Protein AF-A0A9P1CVZ7-F1 (afdb_monomer_lite)

InterPro domains:
  IPR002885 Pentatricopeptide repeat [PS51375] (349-383)
  IPR005123 Oxoglutarate/iron-dependent dioxygenase domain [PS51471] (116-225)
  IPR006620 Prolyl 4-hydroxylase, alpha subunit [SM00702] (43-224)
  IPR011990 Tetratricopeptide-like helical domain superfamily [G3DSA:1.25.40.10] (253-376)
  IPR011990 Tetratricopeptide-like helical domain superfamily [G3DSA:1.25.40.10] (377-511)
  IPR044862 Prolyl 4-hydroxylase alpha subunit, Fe(2+) 2OG dioxygenase domain [PF13640] (120-224)
  IPR045054 Prolyl 4-hydroxylase [PTHR10869] (38-222)

Foldseek 3Di:
DDDDDDDDDDDDDDDDDDDDDDDFAAQDFPPPQAQWDFPAVLPTKIKRPLLDPLVRLVVVVVCQVPDDPFAADADQDPVGGDHDPQFGKTKDWDACVNPVVSLVSVCNGRVHDSLQKFTKMKIKADAQTKHHWWFQWDDDQDADPSQDHRKIFFKKKKFWSAAAPDAFWKWQVLTVNTDTHGRHHNMMMMGTQAGLVRHGPRNNRTIMGTGGRHMTIMIIMIGINDGGDPLVVVLVCCVVPPCVVPPPPDDCLALVNLVVSCVCCVPPVVHADDLVSLLSNLLSCLLVLVVLVVSLVCVCVVVGPDPDHHALSSLLSSLNSLLPNLDLCSLVVLVVSCVVCVVSVHHHDLSSLLSSLSSLLSNLPLVVLVVSVVVCVVVVHDDAQSSLLSSLSSCLSNLVLVVNVVSVVVVVVVVHDHAQSSLLSNLSSLLSVLNLVVLVVSVVVCVVSVHQHALSSLLSNLSSCLPPLPLVVSVVSVVVNVVRHPNALSSLVSSLVSVVVNVPDDPVVSVVSVVVSVVRVVPD

Structure (mmCIF, N/CA/C/O backbone):
data_AF-A0A9P1CVZ7-F1
#
_entry.id   AF-A0A9P1CVZ7-F1
#
loop_
_atom_site.group_PDB
_atom_site.id
_atom_site.type_symbol
_atom_site.label_atom_id
_atom_site.label_alt_id
_atom_site.label_comp_id
_atom_site.label_asym_id
_atom_site.label_entity_id
_atom_site.label_seq_id
_atom_site.pdbx_PDB_ins_code
_atom_site.Cartn_x
_atom_site.Cartn_y
_atom_site.Cartn_z
_atom_site.occupancy
_atom_site.B_iso_or_equiv
_atom_site.auth_seq_id
_atom_site.auth_comp_id
_atom_site.auth_asym_id
_atom_site.auth_atom_id
_atom_site.pdbx_PDB_model_num
ATOM 1 N N . MET A 1 1 ? 33.761 -35.392 39.370 1.00 34.16 1 MET A N 1
ATOM 2 C CA . MET A 1 1 ? 33.953 -33.956 39.065 1.00 34.16 1 MET A CA 1
ATOM 3 C C . MET A 1 1 ? 32.614 -33.255 39.235 1.00 34.16 1 MET A C 1
ATOM 5 O O . MET A 1 1 ? 31.603 -33.817 38.843 1.00 34.16 1 MET A O 1
ATOM 9 N N . ARG A 1 2 ? 32.608 -32.122 39.940 1.00 23.05 2 ARG A N 1
ATOM 10 C CA . ARG A 1 2 ? 31.422 -31.395 40.429 1.00 23.05 2 ARG A CA 1
ATOM 11 C C . ARG A 1 2 ? 30.659 -30.680 39.295 1.00 23.05 2 ARG A C 1
ATOM 13 O O . ARG A 1 2 ? 31.329 -30.177 38.399 1.00 23.05 2 ARG A O 1
ATOM 20 N N . PRO A 1 3 ? 29.331 -30.480 39.394 1.00 23.16 3 PRO A N 1
ATOM 21 C CA . PRO A 1 3 ? 28.661 -29.329 38.797 1.00 23.16 3 PRO A CA 1
ATOM 22 C C . PRO A 1 3 ? 28.635 -28.168 39.813 1.00 23.16 3 PRO A C 1
ATOM 24 O O . PRO A 1 3 ? 28.159 -28.331 40.936 1.00 23.16 3 PRO A O 1
ATOM 27 N N . CYS A 1 4 ? 29.163 -26.998 39.441 1.00 22.39 4 CYS A N 1
ATOM 28 C CA . CYS A 1 4 ? 29.142 -25.779 40.262 1.00 22.39 4 CYS A CA 1
ATOM 29 C C . CYS A 1 4 ? 28.162 -24.729 39.701 1.00 22.39 4 CYS A C 1
ATOM 31 O O . CYS A 1 4 ? 28.366 -24.196 38.617 1.00 22.39 4 CYS A O 1
ATOM 33 N N . SER A 1 5 ? 27.116 -24.469 40.494 1.00 25.66 5 SER A N 1
ATOM 34 C CA . SER A 1 5 ? 26.458 -23.193 40.854 1.00 25.66 5 SER A CA 1
ATOM 35 C C . SER A 1 5 ? 26.320 -22.012 39.864 1.00 25.66 5 SER A C 1
ATOM 37 O O . SER A 1 5 ? 27.261 -21.265 39.622 1.00 25.66 5 SER A O 1
ATOM 39 N N . ALA A 1 6 ? 25.066 -21.766 39.465 1.00 23.17 6 ALA A N 1
ATOM 40 C CA . ALA A 1 6 ? 24.198 -20.622 39.811 1.00 23.17 6 ALA A CA 1
ATOM 41 C C . ALA A 1 6 ? 24.711 -19.154 39.851 1.00 23.17 6 ALA A C 1
ATOM 43 O O . ALA A 1 6 ? 25.569 -18.786 40.644 1.00 23.17 6 ALA A O 1
ATOM 44 N N . ALA A 1 7 ? 23.906 -18.309 39.186 1.00 25.12 7 ALA A N 1
ATOM 45 C CA . ALA A 1 7 ? 23.372 -17.019 39.650 1.00 25.12 7 ALA A CA 1
ATOM 46 C C . ALA A 1 7 ? 24.263 -15.760 39.642 1.00 25.12 7 ALA A C 1
ATOM 48 O O . ALA A 1 7 ? 25.125 -15.579 40.494 1.00 25.12 7 ALA A O 1
ATOM 49 N N . ARG A 1 8 ? 23.879 -14.796 38.786 1.00 27.39 8 ARG A N 1
ATOM 50 C CA . ARG A 1 8 ? 23.732 -13.358 39.102 1.00 27.39 8 ARG A CA 1
ATOM 51 C C . ARG A 1 8 ? 23.092 -12.640 37.911 1.00 27.39 8 ARG A C 1
ATOM 53 O O . ARG A 1 8 ? 23.762 -12.406 36.921 1.00 27.39 8 ARG A O 1
ATOM 60 N N . LEU A 1 9 ? 21.799 -12.344 38.026 1.00 26.50 9 LEU A N 1
ATOM 61 C CA . LEU A 1 9 ? 21.078 -11.172 37.499 1.00 26.50 9 LEU A CA 1
ATOM 62 C C . LEU A 1 9 ? 19.613 -11.388 37.907 1.00 26.50 9 LEU A C 1
ATOM 64 O O . LEU A 1 9 ? 18.833 -12.047 37.227 1.00 26.50 9 LEU A O 1
ATOM 68 N N . GLY A 1 10 ? 19.289 -10.952 39.125 1.00 29.06 10 GLY A N 1
ATOM 69 C CA . GLY A 1 10 ? 17.985 -11.148 39.747 1.00 29.06 10 GLY A CA 1
ATOM 70 C C . GLY A 1 10 ? 16.895 -10.309 39.088 1.00 29.06 10 GLY A C 1
ATOM 71 O O . GLY A 1 10 ? 16.542 -9.257 39.606 1.00 29.06 10 GLY A O 1
ATOM 72 N N . VAL A 1 11 ? 16.320 -10.812 37.998 1.00 25.59 11 VAL A N 1
ATOM 73 C CA . VAL A 1 11 ? 15.037 -10.340 37.469 1.00 25.59 11 VAL A CA 1
ATOM 74 C C . VAL A 1 11 ? 14.047 -11.498 37.561 1.00 25.59 11 VAL A C 1
ATOM 76 O O . VAL A 1 11 ? 14.089 -12.446 36.779 1.00 25.59 11 VAL A O 1
ATOM 79 N N . ARG A 1 12 ? 13.182 -11.461 38.581 1.00 21.61 12 ARG A N 1
ATOM 80 C CA . ARG A 1 12 ? 12.028 -12.361 38.688 1.00 21.61 12 ARG A CA 1
ATOM 81 C C . ARG A 1 12 ? 10.933 -11.835 37.763 1.00 21.61 12 ARG A C 1
ATOM 83 O O . ARG A 1 12 ? 10.309 -10.830 38.080 1.00 21.61 12 ARG A O 1
ATOM 90 N N . PHE A 1 13 ? 10.673 -12.533 36.664 1.00 26.45 13 PHE A N 1
ATOM 91 C CA . PHE A 1 13 ? 9.387 -12.435 35.974 1.00 26.45 13 PHE A CA 1
ATOM 92 C C . PHE A 1 13 ? 8.379 -13.348 36.697 1.00 26.45 13 PHE A C 1
ATOM 94 O O . PHE A 1 13 ? 8.739 -14.485 37.026 1.00 26.45 13 PHE A O 1
ATOM 101 N N . PRO A 1 14 ? 7.148 -12.896 37.001 1.00 25.00 14 PRO A N 1
ATOM 102 C CA . PRO A 1 14 ? 6.133 -13.780 37.558 1.00 25.00 14 PRO A CA 1
ATOM 103 C C . PRO A 1 14 ? 5.782 -14.882 36.547 1.00 25.00 14 PRO A C 1
ATOM 105 O O . PRO A 1 14 ? 5.494 -14.623 35.382 1.00 25.00 14 PRO A O 1
ATOM 108 N N . ARG A 1 15 ? 5.838 -16.133 37.019 1.00 27.50 15 ARG A N 1
ATOM 109 C CA . ARG A 1 15 ? 5.380 -17.333 36.313 1.00 27.50 15 ARG A CA 1
ATOM 110 C C . ARG A 1 15 ? 3.851 -17.397 36.328 1.00 27.50 15 ARG A C 1
ATOM 112 O O . ARG A 1 15 ? 3.287 -17.725 37.363 1.00 27.50 15 ARG A O 1
ATOM 119 N N . SER A 1 16 ? 3.238 -17.171 35.172 1.00 27.77 16 SER A N 1
ATOM 120 C CA . SER A 1 16 ? 1.996 -17.795 34.672 1.00 27.77 16 SER A CA 1
ATOM 121 C C . SER A 1 16 ? 1.714 -17.109 33.327 1.00 27.77 16 SER A C 1
ATOM 123 O O . SER A 1 16 ? 1.518 -15.903 33.311 1.00 27.77 16 SER A O 1
ATOM 125 N N . LEU A 1 17 ? 1.771 -17.740 32.159 1.00 28.95 17 LEU A N 1
ATOM 126 C CA . LEU A 1 17 ? 1.080 -18.955 31.747 1.00 28.95 17 LEU A CA 1
ATOM 127 C C . LEU A 1 17 ? 1.861 -19.577 30.576 1.00 28.95 17 LEU A C 1
ATOM 129 O O . LEU A 1 17 ? 2.087 -18.910 29.571 1.00 28.95 17 LEU A O 1
ATOM 133 N N . CYS A 1 18 ? 2.226 -20.854 30.668 1.00 26.16 18 CYS A N 1
ATOM 134 C CA . CYS A 1 18 ? 2.274 -21.663 29.452 1.00 26.16 18 CYS A CA 1
ATOM 135 C C . CYS A 1 18 ? 0.835 -22.080 29.134 1.00 26.16 18 CYS A C 1
ATOM 137 O O . CYS A 1 18 ? 0.138 -22.534 30.045 1.00 26.16 18 CYS A O 1
ATOM 139 N N . PRO A 1 19 ? 0.459 -22.112 27.854 1.00 28.62 19 PRO A N 1
ATOM 140 C CA . PRO A 1 19 ? -0.238 -23.257 27.313 1.00 28.62 19 PRO A CA 1
ATOM 141 C C . PRO A 1 19 ? 0.785 -24.070 26.523 1.00 28.62 19 PRO A C 1
ATOM 143 O O . PRO A 1 19 ? 1.293 -23.651 25.486 1.00 28.62 19 PRO A O 1
ATOM 146 N N . ALA A 1 20 ? 1.103 -25.256 27.032 1.00 33.00 20 ALA A N 1
ATOM 147 C CA . ALA A 1 20 ? 1.470 -26.336 26.134 1.00 33.00 20 ALA A CA 1
ATOM 148 C C . ALA A 1 20 ? 0.230 -26.673 25.280 1.00 33.00 20 ALA A C 1
ATOM 150 O O . ALA A 1 20 ? -0.882 -26.650 25.806 1.00 33.00 20 ALA A O 1
ATOM 151 N N . SER A 1 21 ? 0.453 -27.037 24.012 1.00 37.94 21 SER A N 1
ATOM 152 C CA . SER A 1 21 ? -0.503 -27.453 22.962 1.00 37.94 21 SER A CA 1
ATOM 153 C C . SER A 1 21 ? -0.986 -26.362 21.984 1.00 37.94 21 SER A C 1
ATOM 155 O O . SER A 1 21 ? -1.730 -25.463 22.339 1.00 37.94 21 SER A O 1
ATOM 157 N N . GLY A 1 22 ? -0.508 -26.491 20.738 1.00 48.03 22 GLY A N 1
ATOM 158 C CA . GLY A 1 22 ? -1.062 -26.170 19.405 1.00 48.03 22 GLY A CA 1
ATOM 159 C C . GLY A 1 22 ? -2.152 -25.123 19.110 1.00 48.03 22 GLY A C 1
ATOM 160 O O . GLY A 1 22 ? -2.544 -25.053 17.948 1.00 48.03 22 GLY A O 1
ATOM 161 N N . THR A 1 23 ? -2.658 -24.324 20.047 1.00 49.97 23 THR A N 1
ATOM 162 C CA . THR A 1 23 ? -3.688 -23.297 19.789 1.00 49.97 23 THR A CA 1
ATOM 163 C C . THR A 1 23 ? -3.110 -21.882 19.898 1.00 49.97 23 THR A C 1
ATOM 165 O O . THR A 1 23 ? -2.494 -21.581 20.921 1.00 49.97 23 THR A O 1
ATOM 168 N N . PRO A 1 24 ? -3.309 -20.999 18.895 1.00 57.00 24 PRO A N 1
ATOM 169 C CA . PRO A 1 24 ? -2.858 -19.608 18.958 1.00 57.00 24 PRO A CA 1
ATOM 170 C C . PRO A 1 24 ? -3.461 -18.880 20.168 1.00 57.00 24 PRO A C 1
ATOM 172 O O . PRO A 1 24 ? -4.666 -18.972 20.398 1.00 57.00 24 PRO A O 1
ATOM 175 N N . SER A 1 25 ? -2.647 -18.144 20.930 1.00 69.62 25 SER A N 1
ATOM 176 C CA . SER A 1 25 ? -3.137 -17.344 22.061 1.00 69.62 25 SER A CA 1
ATOM 177 C C . SER A 1 25 ? -3.733 -16.030 21.557 1.00 69.62 25 SER A C 1
ATOM 179 O O . SER A 1 25 ? -3.020 -15.240 20.947 1.00 69.62 25 SER A O 1
ATOM 181 N N . PHE A 1 26 ? -5.007 -15.753 21.824 1.00 74.31 26 PHE A N 1
ATOM 182 C CA . PHE A 1 26 ? -5.651 -14.476 21.479 1.00 74.31 26 PHE A CA 1
ATOM 183 C C . PHE A 1 26 ? -5.480 -13.430 22.592 1.00 74.31 26 PHE A C 1
ATOM 185 O O . PHE A 1 26 ? -5.063 -13.754 23.708 1.00 74.31 26 PHE A O 1
ATOM 192 N N . HIS A 1 27 ? -5.744 -12.155 22.279 1.00 77.00 27 HIS A N 1
ATOM 193 C CA . HIS A 1 27 ? -5.664 -11.075 23.268 1.00 77.00 27 HIS A CA 1
ATOM 194 C C . HIS A 1 27 ? -6.720 -11.254 24.366 1.00 77.00 27 HIS A C 1
ATOM 196 O O . HIS A 1 27 ? -7.838 -11.686 24.099 1.00 77.00 27 HIS A O 1
ATOM 202 N N . GLN A 1 28 ? -6.371 -10.917 25.608 1.00 76.12 28 GLN A N 1
ATOM 203 C CA . GLN A 1 28 ? -7.256 -11.125 26.753 1.00 76.12 28 GLN A CA 1
ATOM 204 C C . GLN A 1 28 ? -8.296 -10.002 26.868 1.00 76.12 28 GLN A C 1
ATOM 206 O O . GLN A 1 28 ? -7.949 -8.825 26.937 1.00 76.12 28 GLN A O 1
ATOM 211 N N . ILE A 1 29 ? -9.574 -10.380 26.924 1.00 88.69 29 ILE A N 1
ATOM 212 C CA . ILE A 1 29 ? -10.698 -9.506 27.282 1.00 88.69 29 ILE A CA 1
ATOM 213 C C . ILE A 1 29 ? -10.985 -9.626 28.784 1.00 88.69 29 ILE A C 1
ATOM 215 O O . ILE A 1 29 ? -10.776 -10.685 29.381 1.00 88.69 29 ILE A O 1
ATOM 219 N N . ASN A 1 30 ? -11.480 -8.562 29.412 1.00 90.62 30 ASN A N 1
ATOM 220 C CA . ASN A 1 30 ? -11.942 -8.610 30.794 1.00 90.62 30 ASN A CA 1
ATOM 221 C C . ASN A 1 30 ? -13.218 -9.463 30.889 1.00 90.62 30 ASN A C 1
ATOM 223 O O . ASN A 1 30 ? -14.323 -8.964 30.699 1.00 90.62 30 ASN A O 1
ATOM 227 N N . LEU A 1 31 ? -13.067 -10.749 31.214 1.00 90.00 31 LEU A N 1
ATOM 228 C CA . LEU A 1 31 ? -14.184 -11.695 31.323 1.00 90.00 31 LEU A CA 1
ATOM 229 C C . LEU A 1 31 ? -15.181 -11.356 32.446 1.00 90.00 31 LEU A C 1
ATOM 231 O O . LEU A 1 31 ? -16.283 -11.893 32.461 1.00 90.00 31 LEU A O 1
ATOM 235 N N . ALA A 1 32 ? -14.808 -10.473 33.377 1.00 91.31 32 ALA A N 1
ATOM 236 C CA . ALA A 1 32 ? -15.684 -9.984 34.438 1.00 91.31 32 ALA A CA 1
ATOM 237 C C . ALA A 1 32 ? -16.433 -8.695 34.052 1.00 91.31 32 ALA A C 1
ATOM 239 O O . ALA A 1 32 ? -17.102 -8.103 34.901 1.00 91.31 32 ALA A O 1
ATOM 240 N N . TYR A 1 33 ? -16.311 -8.227 32.803 1.00 93.62 33 TYR A N 1
ATOM 241 C CA . TYR A 1 33 ? -16.970 -7.001 32.366 1.00 93.62 33 TYR A CA 1
ATOM 242 C C . TYR A 1 33 ? -18.504 -7.160 32.409 1.00 93.62 33 TYR A C 1
ATOM 244 O O . TYR A 1 33 ? -19.029 -8.146 31.882 1.00 93.62 33 TYR A O 1
ATOM 252 N N . PRO A 1 34 ? -19.252 -6.219 33.017 1.00 93.81 34 PRO A N 1
ATOM 253 C CA . PRO A 1 34 ? -20.706 -6.318 33.110 1.00 93.81 34 PRO A CA 1
ATOM 254 C C . PRO A 1 34 ? -21.376 -6.429 31.736 1.00 93.81 34 PRO A C 1
ATOM 256 O O . PRO A 1 34 ? -21.047 -5.681 30.819 1.00 93.81 34 PRO A O 1
ATOM 259 N N . GLY A 1 35 ? -22.328 -7.356 31.602 1.00 93.81 35 GLY A N 1
ATOM 260 C CA . GLY A 1 35 ? -23.068 -7.574 30.354 1.00 93.81 35 GLY A CA 1
ATOM 261 C C . GLY A 1 35 ? -22.302 -8.348 29.276 1.00 93.81 35 GLY A C 1
ATOM 262 O O . GLY A 1 35 ? -22.837 -8.516 28.183 1.00 93.81 35 GLY A O 1
ATOM 263 N N . LEU A 1 36 ? -21.080 -8.819 29.557 1.00 96.19 36 LEU A N 1
ATOM 264 C CA . LEU A 1 36 ? -20.296 -9.632 28.628 1.00 96.19 36 LEU A CA 1
ATOM 265 C C . LEU A 1 36 ? -20.879 -11.045 28.483 1.00 96.19 36 LEU A C 1
ATOM 267 O O . LEU A 1 36 ? -21.082 -11.761 29.462 1.00 96.19 36 LEU A O 1
ATOM 271 N N . GLU A 1 37 ? -21.052 -11.471 27.240 1.00 96.62 37 GLU A N 1
ATOM 272 C CA . GLU A 1 37 ? -21.516 -12.795 26.851 1.00 96.62 37 GLU A CA 1
ATOM 273 C C . GLU A 1 37 ? -20.609 -13.347 25.747 1.00 96.62 37 GLU A C 1
ATOM 275 O O . GLU A 1 37 ? -20.443 -12.734 24.693 1.00 96.62 37 GLU A O 1
ATOM 280 N N . MET A 1 38 ? -20.025 -14.527 25.958 1.00 94.19 38 MET A N 1
ATOM 281 C CA . MET A 1 38 ? -19.315 -15.235 24.894 1.00 94.19 38 MET A CA 1
ATOM 282 C C . MET A 1 38 ? -20.326 -15.993 24.037 1.00 94.19 38 MET A C 1
ATOM 284 O O . MET A 1 38 ? -20.851 -17.024 24.454 1.00 94.19 38 MET A O 1
ATOM 288 N N . VAL A 1 39 ? -20.578 -15.504 22.825 1.00 96.06 39 VAL A N 1
ATOM 289 C CA . VAL A 1 39 ? -21.530 -16.140 21.907 1.00 96.06 39 VAL A CA 1
ATOM 290 C C . VAL A 1 39 ? -20.871 -17.193 21.029 1.00 96.06 39 VAL A C 1
ATOM 292 O O . VAL A 1 39 ? -21.551 -18.116 20.580 1.00 96.06 39 VAL A O 1
ATOM 295 N N . ARG A 1 40 ? -19.562 -17.090 20.768 1.00 93.62 40 ARG A N 1
ATOM 296 C CA . ARG A 1 40 ? -18.787 -18.097 20.027 1.00 93.62 40 ARG A CA 1
ATOM 297 C C . ARG A 1 40 ? -17.395 -18.258 20.625 1.00 93.62 40 ARG A C 1
ATOM 299 O O . ARG A 1 40 ? -16.820 -17.286 21.098 1.00 93.62 40 ARG A O 1
ATOM 306 N N . SER A 1 41 ? -16.878 -19.483 20.550 1.00 88.44 41 SER A N 1
ATOM 307 C CA . SER A 1 41 ? -15.503 -19.857 20.922 1.00 88.44 41 SER A CA 1
ATOM 308 C C . SER A 1 41 ? -14.662 -20.333 19.725 1.00 88.44 41 SER A C 1
ATOM 310 O O . SER A 1 41 ? -13.480 -20.646 19.850 1.00 88.44 41 SER A O 1
ATOM 312 N N . GLN A 1 42 ? -15.268 -20.437 18.534 1.00 84.94 42 GLN A N 1
ATOM 313 C CA . GLN A 1 42 ? -14.595 -20.809 17.287 1.00 84.94 42 GLN A CA 1
ATOM 314 C C . GLN A 1 42 ? -15.153 -19.997 16.097 1.00 84.94 42 GLN A C 1
ATOM 316 O O . GLN A 1 42 ? -16.003 -20.498 15.358 1.00 84.94 42 GLN A O 1
ATOM 321 N N . PRO A 1 43 ? -14.693 -18.751 15.875 1.00 90.38 43 PRO A N 1
ATOM 322 C CA . PRO A 1 43 ? -13.698 -18.013 16.660 1.00 90.38 43 PRO A CA 1
ATOM 323 C C . PRO A 1 43 ? -14.311 -17.390 17.923 1.00 90.38 43 PRO A C 1
ATOM 325 O O . PRO A 1 43 ? -15.528 -17.439 18.110 1.00 90.38 43 PRO A O 1
ATOM 328 N N . ASP A 1 44 ? -13.470 -16.796 18.765 1.00 91.50 44 ASP A N 1
ATOM 329 C CA . ASP A 1 44 ? -13.915 -16.047 19.937 1.00 91.50 44 ASP A CA 1
ATOM 330 C C . ASP A 1 44 ? -14.677 -14.783 19.502 1.00 91.50 44 ASP A C 1
ATOM 332 O O . ASP A 1 44 ? -14.108 -13.868 18.895 1.00 91.50 44 ASP A O 1
ATOM 336 N N . ILE A 1 45 ? -15.981 -14.752 19.791 1.00 95.25 45 ILE A N 1
ATOM 337 C CA . ILE A 1 45 ? -16.868 -13.609 19.548 1.00 95.25 45 ILE A CA 1
ATOM 338 C C . ILE A 1 45 ? -17.660 -13.346 20.823 1.00 95.25 45 ILE A C 1
ATOM 340 O O . ILE A 1 45 ? -18.339 -14.237 21.345 1.00 95.25 45 ILE A O 1
ATOM 344 N N . PHE A 1 46 ? -17.600 -12.104 21.289 1.00 97.25 46 PHE A N 1
ATOM 345 C CA . PHE A 1 46 ? -18.276 -11.643 22.490 1.00 97.25 46 PHE A CA 1
ATOM 346 C C . PHE A 1 46 ? -19.298 -10.562 22.159 1.00 97.25 46 PHE A C 1
ATOM 348 O O . PHE A 1 46 ? -19.062 -9.707 21.302 1.00 97.25 46 PHE A O 1
ATOM 355 N N . LEU A 1 47 ? -20.412 -10.585 22.879 1.00 98.12 47 LEU A N 1
ATOM 356 C CA . LEU A 1 47 ? -21.377 -9.502 22.949 1.00 98.12 47 LEU A CA 1
ATOM 357 C C . LEU A 1 47 ? -21.242 -8.802 24.300 1.00 98.12 47 LEU A C 1
ATOM 359 O O . LEU A 1 47 ? -20.985 -9.457 25.306 1.00 98.12 47 LEU A O 1
ATOM 363 N N . VAL A 1 48 ? -21.414 -7.482 24.334 1.00 97.88 48 VAL A N 1
ATOM 364 C CA . VAL A 1 48 ? -21.534 -6.730 25.591 1.00 97.88 48 VAL A CA 1
ATOM 365 C C . VAL A 1 48 ? -22.833 -5.949 25.564 1.00 97.88 48 VAL A C 1
ATOM 367 O O . VAL A 1 48 ? -22.965 -4.966 24.827 1.00 97.88 48 VAL A O 1
ATOM 370 N N . HIS A 1 49 ? -23.798 -6.415 26.348 1.00 96.94 49 HIS A N 1
ATOM 371 C CA . HIS A 1 49 ? -25.099 -5.771 26.497 1.00 96.94 49 HIS A CA 1
ATOM 372 C C . HIS A 1 49 ? -24.958 -4.469 27.290 1.00 96.94 49 HIS A C 1
ATOM 374 O O . HIS A 1 49 ? -24.105 -4.360 28.170 1.00 96.94 49 HIS A O 1
ATOM 380 N N . ASP A 1 50 ? -25.772 -3.468 26.947 1.00 95.50 50 ASP A N 1
ATOM 381 C CA . ASP A 1 50 ? -25.786 -2.147 27.596 1.00 95.50 50 ASP A CA 1
ATOM 382 C C . ASP A 1 50 ? -24.414 -1.441 27.662 1.00 95.50 50 ASP A C 1
ATOM 384 O O . ASP A 1 50 ? -24.159 -0.602 28.535 1.00 95.50 50 ASP A O 1
ATOM 388 N N . PHE A 1 51 ? -23.511 -1.740 26.718 1.00 97.38 51 PHE A N 1
ATOM 389 C CA . PHE A 1 51 ? -22.160 -1.183 26.712 1.00 97.38 51 PHE A CA 1
ATOM 390 C C . PHE A 1 51 ? -22.183 0.345 26.613 1.00 97.38 51 PHE A C 1
ATOM 392 O O . PHE A 1 51 ? -21.519 1.034 27.395 1.00 97.38 51 PHE A O 1
ATOM 399 N N . PHE A 1 52 ? -22.992 0.900 25.705 1.00 96.94 52 PHE A N 1
ATOM 400 C CA . PHE A 1 52 ? -23.311 2.331 25.664 1.00 96.94 52 PHE A CA 1
ATOM 401 C C . PHE A 1 52 ? -24.754 2.585 26.096 1.00 96.94 52 PHE A C 1
ATOM 403 O O . PHE A 1 52 ? -25.675 1.904 25.657 1.00 96.94 52 PHE A O 1
ATOM 410 N N . SER A 1 53 ? -24.964 3.616 26.920 1.00 95.94 53 SER A N 1
ATOM 411 C CA . SER A 1 53 ? -26.318 4.048 27.275 1.00 95.94 53 SER A CA 1
ATOM 412 C C . SER A 1 53 ? -27.016 4.698 26.078 1.00 95.94 53 SER A C 1
ATOM 414 O O . SER A 1 53 ? -26.367 5.286 25.211 1.00 95.94 53 SER A O 1
ATOM 416 N N . ALA A 1 54 ? -28.352 4.709 26.082 1.00 95.75 54 ALA A N 1
ATOM 417 C CA . ALA A 1 54 ? -29.148 5.403 25.065 1.00 95.75 54 ALA A CA 1
ATOM 418 C C . ALA A 1 54 ? -28.696 6.864 24.851 1.00 95.75 54 ALA A C 1
ATOM 420 O O . ALA A 1 54 ? -28.517 7.311 23.719 1.00 95.75 54 ALA A O 1
ATOM 421 N N . THR A 1 55 ? -28.401 7.577 25.943 1.00 95.56 55 THR A N 1
ATOM 422 C CA . THR A 1 55 ? -27.899 8.959 25.914 1.00 95.56 55 THR A CA 1
ATOM 423 C C . THR A 1 55 ? -26.514 9.092 25.273 1.00 95.56 55 THR A C 1
ATOM 425 O O . THR A 1 55 ? -26.246 10.079 24.586 1.00 95.56 55 THR A O 1
ATOM 428 N N . GLN A 1 56 ? -25.625 8.113 25.470 1.00 95.19 56 GLN A N 1
ATOM 429 C CA . GLN A 1 56 ? -24.305 8.080 24.834 1.00 95.19 56 GLN A CA 1
ATOM 430 C C . GLN A 1 56 ? -24.435 7.842 23.328 1.00 95.19 56 GLN A C 1
ATOM 432 O O . GLN A 1 56 ? -23.795 8.547 22.545 1.00 95.19 56 GLN A O 1
ATOM 437 N N . CYS A 1 57 ? -25.303 6.912 22.928 1.00 96.75 57 CYS A N 1
ATOM 438 C CA . CYS A 1 57 ? -25.567 6.615 21.526 1.00 96.75 57 CYS A CA 1
ATOM 439 C C . CYS A 1 57 ? -26.149 7.820 20.775 1.00 96.75 57 CYS A C 1
ATOM 441 O O . CYS A 1 57 ? -25.612 8.223 19.743 1.00 96.75 57 CYS A O 1
ATOM 443 N N . GLU A 1 58 ? -27.179 8.466 21.327 1.00 94.69 58 GLU A N 1
ATOM 444 C CA . GLU A 1 58 ? -27.781 9.661 20.723 1.00 94.69 58 GLU A CA 1
ATOM 445 C C . GLU A 1 58 ? -26.781 10.809 20.576 1.00 94.69 58 GLU A C 1
ATOM 447 O O . GLU A 1 58 ? -26.775 11.506 19.561 1.00 94.69 58 GLU A O 1
ATOM 452 N N . ARG A 1 59 ? -25.905 11.007 21.569 1.00 92.62 59 ARG A N 1
ATOM 453 C CA . ARG A 1 59 ? -24.863 12.037 21.505 1.00 92.62 59 ARG A CA 1
ATOM 454 C C . ARG A 1 59 ? -23.891 11.791 20.347 1.00 92.62 59 ARG A C 1
ATOM 456 O O . ARG A 1 59 ? -23.496 12.753 19.691 1.00 92.62 59 ARG A O 1
ATOM 463 N N . LEU A 1 60 ? -23.507 10.537 20.094 1.00 92.94 60 LEU A N 1
ATOM 464 C CA . LEU A 1 60 ? -22.641 10.177 18.966 1.00 92.94 60 LEU A CA 1
ATOM 465 C C . LEU A 1 60 ? -23.342 10.411 17.621 1.00 92.94 60 LEU A C 1
ATOM 467 O O . LEU A 1 60 ? -22.748 11.018 16.733 1.00 92.94 60 LEU A O 1
ATOM 471 N N . ILE A 1 61 ? -24.611 10.010 17.494 1.00 93.56 61 ILE A N 1
ATOM 472 C CA . ILE A 1 61 ? -25.400 10.225 16.269 1.00 93.56 61 ILE A CA 1
ATOM 473 C C . ILE A 1 61 ? -25.549 11.724 15.977 1.00 93.56 61 ILE A C 1
ATOM 475 O O . ILE A 1 61 ? -25.195 12.174 14.888 1.00 93.56 61 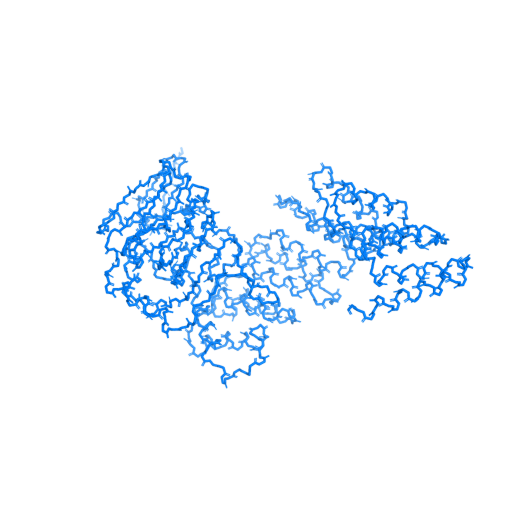ILE A O 1
ATOM 479 N N . ARG A 1 62 ? -25.979 12.529 16.962 1.00 91.06 62 ARG A N 1
ATOM 480 C CA . ARG A 1 62 ? -26.120 13.989 16.795 1.00 91.06 62 ARG A CA 1
ATOM 481 C C . ARG A 1 62 ? -24.802 14.642 16.395 1.00 91.06 62 ARG A C 1
ATOM 483 O O . ARG A 1 62 ? -24.781 15.502 15.523 1.00 91.06 62 ARG A O 1
ATOM 490 N N . LYS A 1 63 ? -23.690 14.206 16.993 1.00 85.12 63 LYS A N 1
ATOM 491 C CA . LYS A 1 63 ? -22.355 14.681 16.625 1.00 85.12 63 LYS A CA 1
ATOM 492 C C . LYS A 1 63 ? -22.030 14.385 15.161 1.00 85.12 63 LYS A C 1
ATOM 494 O O . LYS A 1 63 ? -21.522 15.267 14.480 1.00 85.12 63 LYS A O 1
ATOM 499 N N . ALA A 1 64 ? -22.289 13.168 14.690 1.00 87.19 64 ALA A N 1
ATOM 500 C CA . ALA A 1 64 ? -22.029 12.799 13.302 1.00 87.19 64 ALA A CA 1
ATOM 501 C C . ALA A 1 64 ? -22.921 13.570 12.312 1.00 87.19 64 ALA A C 1
ATOM 503 O O . ALA A 1 64 ? -22.494 13.847 11.198 1.00 87.19 64 ALA A O 1
ATOM 504 N N . GLN A 1 65 ? -24.132 13.953 12.729 1.00 85.50 65 GLN A N 1
ATOM 505 C CA . GLN A 1 65 ? -25.054 14.768 11.932 1.00 85.50 65 GLN A CA 1
ATOM 506 C C . GLN A 1 65 ? -24.691 16.265 11.912 1.00 85.50 65 GLN A C 1
ATOM 508 O O . GLN A 1 65 ? -24.994 16.944 10.938 1.00 85.50 65 GLN A O 1
ATOM 513 N N . GLN A 1 66 ? -24.076 16.785 12.981 1.00 78.00 66 GLN A N 1
ATOM 514 C CA . GLN A 1 66 ? -23.766 18.215 13.151 1.00 78.00 66 GLN A CA 1
ATOM 515 C C . GLN A 1 66 ? -22.292 18.584 12.883 1.00 78.00 66 GLN A C 1
ATOM 517 O O . GLN A 1 66 ? -21.986 19.766 12.754 1.00 78.00 66 GLN A O 1
ATOM 522 N N . GLY A 1 67 ? -21.374 17.610 12.885 1.00 63.47 67 GLY A N 1
ATOM 523 C CA . GLY A 1 67 ? -19.918 17.806 12.788 1.00 63.47 67 GLY A CA 1
ATOM 524 C C . GLY A 1 67 ? -19.352 17.738 11.363 1.00 63.47 67 GLY A C 1
ATOM 525 O O . GLY A 1 67 ? -20.059 18.029 10.403 1.00 63.47 67 GLY A O 1
ATOM 526 N N . ASP A 1 68 ? -18.067 17.353 11.236 1.00 57.28 68 ASP A N 1
ATOM 527 C CA . ASP A 1 68 ? -17.402 17.056 9.950 1.00 57.28 68 ASP A CA 1
ATOM 528 C C . ASP A 1 68 ? -18.352 16.236 9.059 1.00 57.28 68 ASP A C 1
ATOM 530 O O . ASP A 1 68 ? -18.842 15.187 9.487 1.00 57.28 68 ASP A O 1
ATOM 534 N N . ALA A 1 69 ? -18.624 16.717 7.840 1.00 65.50 69 ALA A N 1
ATOM 535 C CA . ALA A 1 69 ? -19.582 16.085 6.936 1.00 65.50 69 ALA A CA 1
ATOM 536 C C . ALA A 1 69 ? -19.266 14.589 6.769 1.00 65.50 69 ALA A C 1
ATOM 538 O O . ALA A 1 69 ? -18.134 14.220 6.447 1.00 65.50 69 ALA A O 1
ATOM 539 N N . MET A 1 70 ? -20.267 13.731 6.996 1.00 78.12 70 MET A N 1
ATOM 540 C CA . MET A 1 70 ? -20.164 12.290 6.757 1.00 78.12 70 MET A CA 1
ATOM 541 C C . MET A 1 70 ? -19.671 12.051 5.328 1.00 78.12 70 MET A C 1
ATOM 543 O O . MET A 1 70 ? -20.323 12.452 4.364 1.00 78.12 70 MET A O 1
ATOM 547 N N . VAL A 1 71 ? -18.523 11.393 5.188 1.00 77.88 71 VAL A N 1
ATOM 548 C CA . VAL A 1 71 ? -17.927 11.099 3.883 1.00 77.88 71 VAL A CA 1
ATOM 549 C C . VAL A 1 71 ? -18.299 9.684 3.441 1.00 77.88 71 VAL A C 1
ATOM 551 O O . VAL A 1 71 ? -18.269 8.763 4.265 1.00 77.88 71 VAL A O 1
ATOM 554 N N . PRO A 1 72 ? -18.632 9.461 2.157 1.00 74.25 72 PRO A N 1
ATOM 555 C CA . PRO A 1 72 ? -18.814 8.114 1.630 1.00 74.25 72 PRO A CA 1
ATOM 556 C C . PRO A 1 72 ? -17.554 7.267 1.850 1.00 74.25 72 PRO A C 1
ATOM 558 O O . PRO A 1 72 ? -16.435 7.754 1.675 1.00 74.25 72 PRO A O 1
ATOM 561 N N . ALA A 1 73 ? -17.713 5.992 2.202 1.00 64.62 73 ALA A N 1
ATOM 562 C CA . ALA A 1 73 ? -16.587 5.068 2.237 1.00 64.62 73 ALA A CA 1
ATOM 563 C C . ALA A 1 73 ? -16.025 4.867 0.812 1.00 64.62 73 ALA A C 1
ATOM 565 O O . ALA A 1 73 ? -16.751 4.512 -0.119 1.00 64.62 73 ALA A O 1
ATOM 566 N N . GLY A 1 74 ? -14.726 5.111 0.623 1.00 55.19 74 GLY A N 1
ATOM 567 C CA . GLY A 1 74 ? -14.095 5.060 -0.696 1.00 55.19 74 GLY A CA 1
ATOM 568 C C . GLY A 1 74 ? -12.581 4.895 -0.647 1.00 55.19 74 GLY A C 1
ATOM 569 O O . GLY A 1 74 ? -11.956 5.049 0.403 1.00 55.19 74 GLY A O 1
ATOM 570 N N . VAL A 1 75 ? -12.011 4.568 -1.806 1.00 41.62 75 VAL A N 1
ATOM 571 C CA . VAL A 1 75 ? -10.564 4.516 -2.033 1.00 41.62 75 VAL A CA 1
ATOM 572 C C . VAL A 1 75 ? -10.152 5.851 -2.644 1.00 41.62 75 VAL A C 1
ATOM 574 O O . VAL A 1 75 ? -10.728 6.285 -3.645 1.00 41.62 75 VAL A O 1
ATOM 577 N N . PHE A 1 76 ? -9.174 6.518 -2.033 1.00 31.77 76 PHE A N 1
ATOM 578 C CA . PHE A 1 76 ? -8.548 7.688 -2.641 1.00 31.77 76 PHE A CA 1
ATOM 579 C C . PHE A 1 76 ? -7.702 7.223 -3.825 1.00 31.77 76 PHE A C 1
ATOM 581 O O . PHE A 1 76 ? -6.722 6.503 -3.650 1.00 31.77 76 PHE A O 1
ATOM 588 N N . SER A 1 77 ? -8.116 7.614 -5.027 1.00 30.62 77 SER A N 1
ATOM 589 C CA . SER A 1 77 ? -7.320 7.487 -6.244 1.00 30.62 77 SER A CA 1
ATOM 590 C C . SER A 1 77 ? -6.672 8.838 -6.569 1.00 30.62 77 SER A C 1
ATOM 592 O O . SER A 1 77 ? -7.156 9.869 -6.091 1.00 30.62 77 SER A O 1
ATOM 594 N N . PRO A 1 78 ? -5.635 8.875 -7.420 1.00 27.28 78 PRO A N 1
ATOM 595 C CA . PRO A 1 78 ? -5.091 10.129 -7.942 1.00 27.28 78 PRO A CA 1
ATOM 596 C C . PRO A 1 78 ? -6.145 11.023 -8.625 1.00 27.28 78 PRO A C 1
ATOM 598 O O . PRO A 1 78 ? -5.955 12.231 -8.696 1.00 27.28 78 PRO A O 1
ATOM 601 N N . GLN A 1 79 ? -7.273 10.458 -9.086 1.00 27.89 79 GLN A N 1
ATOM 602 C CA . GLN A 1 79 ? -8.391 11.194 -9.696 1.00 27.89 79 GLN A CA 1
ATOM 603 C C . GLN A 1 79 ? -9.507 11.593 -8.702 1.00 27.89 79 GLN A C 1
ATOM 605 O O . GLN A 1 79 ? -10.558 12.077 -9.118 1.00 27.89 79 GLN A O 1
ATOM 610 N N . GLY A 1 80 ? -9.313 11.389 -7.393 1.00 34.41 80 GLY A N 1
ATOM 611 C CA . GLY A 1 80 ? -10.290 11.701 -6.344 1.00 34.41 80 GLY A CA 1
ATOM 612 C C . GLY A 1 80 ? -10.873 10.471 -5.638 1.00 34.41 80 GLY A C 1
ATOM 613 O O . GLY A 1 80 ? -10.421 9.335 -5.822 1.00 34.41 80 GLY A O 1
ATOM 614 N N . LEU A 1 81 ? -11.870 10.698 -4.775 1.00 39.47 81 LEU A N 1
ATOM 615 C CA . LEU A 1 81 ? -12.526 9.650 -3.986 1.00 39.47 81 LEU A CA 1
ATOM 616 C C . LEU A 1 81 ? -13.423 8.784 -4.885 1.00 39.47 81 LEU A C 1
ATOM 618 O O . LEU A 1 81 ? -14.511 9.208 -5.275 1.00 39.47 81 LEU A O 1
ATOM 622 N N . LYS A 1 82 ? -13.008 7.545 -5.167 1.00 45.53 82 LYS A N 1
ATOM 623 C CA . LYS A 1 82 ? -13.862 6.560 -5.842 1.00 45.53 82 LYS A CA 1
ATOM 624 C C . LYS A 1 82 ? -14.676 5.805 -4.787 1.00 45.53 82 LYS A C 1
ATOM 626 O O . LYS A 1 82 ? -14.104 5.257 -3.840 1.00 45.53 82 LYS A O 1
ATOM 631 N N . ARG A 1 83 ? -16.011 5.789 -4.922 1.00 57.84 83 ARG A N 1
ATOM 632 C CA . ARG A 1 83 ? -16.903 5.015 -4.034 1.00 57.84 83 ARG A CA 1
ATOM 633 C C . ARG A 1 83 ? -16.500 3.541 -4.067 1.00 57.84 83 ARG A C 1
ATOM 635 O O . ARG A 1 83 ? -16.260 2.992 -5.139 1.00 57.84 83 ARG A O 1
ATOM 642 N N . SER A 1 84 ? -16.406 2.919 -2.894 1.00 61.44 84 SER A N 1
ATOM 643 C CA . SER A 1 84 ? -16.069 1.500 -2.798 1.00 61.44 84 SER A CA 1
ATOM 644 C C . SER A 1 84 ? -17.264 0.650 -3.235 1.00 61.44 84 SER A C 1
ATOM 646 O O . SER A 1 84 ? -18.346 0.767 -2.667 1.00 61.44 84 SER A O 1
ATOM 648 N N . GLU A 1 85 ? -17.067 -0.236 -4.213 1.00 69.00 85 GLU A N 1
ATOM 649 C CA . GLU A 1 85 ? -18.092 -1.207 -4.638 1.00 69.00 85 GLU A CA 1
ATOM 650 C C . GLU A 1 85 ? -18.392 -2.246 -3.543 1.00 69.00 85 GLU A C 1
ATOM 652 O O . GLU A 1 85 ? -19.486 -2.798 -3.482 1.00 69.00 85 GLU A O 1
ATOM 657 N N . SER A 1 86 ? -17.441 -2.478 -2.631 1.00 76.00 86 SER A N 1
ATOM 658 C CA . SER A 1 86 ? -17.572 -3.422 -1.518 1.00 76.00 86 SER A CA 1
ATOM 659 C C . SER A 1 86 ? -18.132 -2.809 -0.231 1.00 76.00 86 SER A C 1
ATOM 661 O O . SER A 1 86 ? -18.581 -3.548 0.644 1.00 76.00 86 SER A O 1
ATOM 663 N N . ARG A 1 87 ? -18.078 -1.480 -0.070 1.00 81.50 87 ARG A N 1
ATOM 664 C CA . ARG A 1 87 ? -18.501 -0.776 1.149 1.00 81.50 87 ARG A CA 1
ATOM 665 C C . ARG A 1 87 ? -19.255 0.497 0.784 1.00 81.50 87 ARG A C 1
ATOM 667 O O . ARG A 1 87 ? -18.649 1.489 0.397 1.00 81.50 87 ARG A O 1
ATOM 674 N N . THR A 1 88 ? -20.569 0.491 0.982 1.00 86.12 88 THR A N 1
ATOM 675 C CA . THR A 1 88 ? -21.445 1.570 0.500 1.00 86.12 88 THR A CA 1
ATOM 676 C C . THR A 1 88 ? -21.906 2.531 1.602 1.00 86.12 88 THR A C 1
ATOM 678 O O . THR A 1 88 ? -22.710 3.414 1.332 1.00 86.12 88 THR A O 1
ATOM 681 N N . SER A 1 89 ? -21.430 2.353 2.839 1.00 87.50 89 SER A N 1
ATOM 682 C CA . SER A 1 89 ? -21.748 3.193 4.005 1.00 87.50 89 SER A CA 1
ATOM 683 C C . SER A 1 89 ? -21.121 4.590 3.936 1.00 87.50 89 SER A C 1
ATOM 685 O O . SER A 1 89 ? -20.077 4.766 3.303 1.00 87.50 89 SER A O 1
ATOM 687 N N . SER A 1 90 ? -21.629 5.525 4.735 1.00 86.88 90 SER A N 1
ATOM 688 C CA . SER A 1 90 ? -20.952 6.795 5.045 1.00 86.88 90 SER A CA 1
ATOM 689 C C . SER A 1 90 ? -20.272 6.740 6.416 1.00 86.88 90 SER A C 1
ATOM 691 O O . SER A 1 90 ? -20.732 6.028 7.306 1.00 86.88 90 SER A O 1
ATOM 693 N N . GLN A 1 91 ? -19.185 7.486 6.617 1.00 86.31 91 GLN A N 1
ATOM 694 C CA . GLN A 1 91 ? -18.448 7.510 7.883 1.00 86.31 91 GLN A CA 1
ATOM 695 C C . GLN A 1 91 ? -17.939 8.907 8.256 1.00 86.31 91 GLN A C 1
ATOM 697 O O . GLN A 1 91 ? -17.654 9.726 7.385 1.00 86.31 91 GLN A O 1
ATOM 702 N N . CYS A 1 92 ? -17.731 9.146 9.548 1.00 80.50 92 CYS A N 1
ATOM 703 C CA . CYS A 1 92 ? -16.924 10.254 10.048 1.00 80.50 92 CYS A CA 1
ATOM 704 C C . CYS A 1 92 ? -15.977 9.779 11.157 1.00 80.50 92 CYS A C 1
ATOM 706 O O . CYS A 1 92 ? -16.206 8.764 11.824 1.00 80.50 92 CYS A O 1
ATOM 708 N N . LEU A 1 93 ? -14.876 10.508 11.338 1.00 78.12 93 LEU A N 1
ATOM 709 C CA . LEU A 1 93 ? -13.941 10.259 12.429 1.00 78.12 93 LEU A CA 1
ATOM 710 C C . LEU A 1 93 ? -14.458 10.917 13.708 1.00 78.12 93 LEU A C 1
ATOM 712 O O . LEU A 1 93 ? -14.869 12.075 13.707 1.00 78.12 93 LEU A O 1
ATOM 716 N N . CYS A 1 94 ? -14.372 10.193 14.818 1.00 77.50 94 CYS A N 1
ATOM 717 C CA . CYS A 1 94 ? -14.635 10.700 16.155 1.00 77.50 94 CYS A CA 1
ATOM 718 C C . CYS A 1 94 ? -13.323 10.691 16.957 1.00 77.50 94 CYS A C 1
ATOM 720 O O . CYS A 1 94 ? -12.914 9.639 17.460 1.00 77.50 94 CYS A O 1
ATOM 722 N N . PRO A 1 95 ? -12.635 11.843 17.082 1.00 70.69 95 PRO A N 1
ATOM 723 C CA . PRO A 1 95 ? -11.381 11.932 17.817 1.00 70.69 95 PRO A CA 1
ATOM 724 C C . PRO A 1 95 ? -11.521 11.443 19.257 1.00 70.69 95 PRO A C 1
ATOM 726 O O . PRO A 1 95 ? -12.481 11.764 19.958 1.00 70.69 95 PRO A O 1
ATOM 729 N N . GLN A 1 96 ? -10.512 10.712 19.727 1.00 72.44 96 GLN A N 1
ATOM 730 C CA . GLN A 1 96 ? -10.535 10.075 21.043 1.00 72.44 96 GLN A CA 1
ATOM 731 C C . GLN A 1 96 ? -10.757 11.070 22.198 1.00 72.44 96 GLN A C 1
ATOM 733 O O . GLN A 1 96 ? -11.512 10.800 23.132 1.00 72.44 96 GLN A O 1
ATOM 738 N N . ARG A 1 97 ? -10.171 12.270 22.087 1.00 71.31 97 ARG A N 1
ATOM 739 C CA . ARG A 1 97 ? -10.312 13.374 23.054 1.00 71.31 97 ARG A CA 1
ATOM 740 C C . ARG A 1 97 ? -11.759 13.831 23.281 1.00 71.31 97 ARG A C 1
ATOM 742 O O . ARG A 1 97 ? -12.047 14.456 24.293 1.00 71.31 97 ARG A O 1
ATOM 749 N N . GLU A 1 98 ? -12.662 13.541 22.349 1.00 73.38 98 GLU A N 1
ATOM 750 C CA . GLU A 1 98 ? -14.056 13.999 22.384 1.00 73.38 98 GLU A CA 1
ATOM 751 C C . GLU A 1 98 ? -14.989 12.972 23.043 1.00 73.38 98 GLU A C 1
ATOM 753 O O . GLU A 1 98 ? -16.123 13.300 23.405 1.00 73.38 98 GLU A O 1
ATOM 758 N N . VAL A 1 99 ? -14.496 11.744 23.242 1.00 81.00 99 VAL A N 1
ATOM 759 C CA . VAL A 1 99 ? -15.223 10.604 23.823 1.00 81.00 99 VAL A CA 1
ATOM 760 C C . VAL A 1 99 ? -14.434 9.894 24.945 1.00 81.00 99 VAL A C 1
ATOM 762 O O . VAL A 1 99 ? -14.377 8.663 24.975 1.00 81.00 99 VAL A O 1
ATOM 765 N N . PRO A 1 100 ? -13.842 10.623 25.914 1.00 80.38 100 PRO A N 1
ATOM 766 C CA . PRO A 1 100 ? -12.933 10.036 26.904 1.00 80.38 100 PRO A CA 1
ATOM 767 C C . PRO A 1 100 ? -13.599 8.973 27.792 1.00 80.38 100 PRO A C 1
ATOM 769 O O . PRO A 1 100 ? -12.987 7.952 28.095 1.00 80.38 100 PRO A O 1
ATOM 772 N N . SER A 1 101 ? -14.868 9.163 28.168 1.00 86.56 101 SER A N 1
ATOM 773 C CA . SER A 1 101 ? -15.611 8.193 28.983 1.00 86.56 101 SER A CA 1
ATOM 774 C C . SER A 1 101 ? -15.954 6.909 28.225 1.00 86.56 101 SER A C 1
ATOM 776 O O . SER A 1 101 ? -15.964 5.836 28.820 1.00 86.56 101 SER A O 1
ATOM 778 N N . LEU A 1 102 ? -16.203 6.992 26.914 1.00 89.50 102 LEU A N 1
ATOM 779 C CA . LEU A 1 102 ? -16.457 5.811 26.083 1.00 89.50 102 LEU A CA 1
ATOM 780 C C . LEU A 1 102 ? -15.170 5.018 25.865 1.00 89.50 102 LEU A C 1
ATOM 782 O O . LEU A 1 102 ? -15.179 3.793 25.919 1.00 89.50 102 LEU A O 1
ATOM 786 N N . LEU A 1 103 ? -14.045 5.713 25.690 1.00 87.62 103 LEU A N 1
ATOM 787 C CA . LEU A 1 103 ? -12.740 5.066 25.593 1.00 87.62 103 LEU A CA 1
ATOM 788 C C . LEU A 1 103 ? -12.327 4.378 26.880 1.00 87.62 103 LEU A C 1
ATOM 790 O O . LEU A 1 103 ? -11.734 3.311 26.803 1.00 87.62 103 LEU A O 1
ATOM 794 N N . HIS A 1 104 ? -12.657 4.945 28.042 1.00 88.50 104 HIS A N 1
ATOM 795 C CA . HIS A 1 104 ? -12.428 4.263 29.312 1.00 88.50 104 HIS A CA 1
ATOM 796 C C . HIS A 1 104 ? -13.120 2.895 29.334 1.00 88.50 104 HIS A C 1
ATOM 798 O O . HIS A 1 104 ? -12.483 1.907 29.681 1.00 88.50 104 HIS A O 1
ATOM 804 N N . LYS A 1 105 ? -14.381 2.814 28.880 1.00 92.62 105 LYS A N 1
ATOM 805 C CA . LYS A 1 105 ? -15.107 1.539 28.766 1.00 92.62 105 LYS A CA 1
ATOM 806 C C . LYS A 1 105 ? -14.396 0.549 27.836 1.00 92.62 105 LYS A C 1
ATOM 808 O O . LYS A 1 105 ? -14.265 -0.618 28.181 1.00 92.62 105 LYS A O 1
ATOM 813 N N . VAL A 1 106 ? -13.902 1.013 26.683 1.00 92.56 106 VAL A N 1
ATOM 814 C CA . VAL A 1 106 ? -13.157 0.172 25.722 1.00 92.56 106 VAL A CA 1
ATOM 815 C C . VAL A 1 106 ? -11.834 -0.325 26.314 1.00 92.56 106 VAL A C 1
ATOM 817 O O . VAL A 1 106 ? -11.516 -1.503 26.199 1.00 92.56 106 VAL A O 1
ATOM 820 N N . VAL A 1 107 ? -11.075 0.557 26.966 1.00 89.81 107 VAL A N 1
ATOM 821 C CA . VAL A 1 107 ? -9.800 0.241 27.632 1.00 89.81 107 VAL A CA 1
ATOM 822 C C . VAL A 1 107 ? -9.998 -0.771 28.757 1.00 89.81 107 VAL A C 1
ATOM 824 O O . VAL A 1 107 ? -9.217 -1.709 28.878 1.00 89.81 107 VAL A O 1
ATOM 827 N N . GLU A 1 108 ? -11.046 -0.602 29.560 1.00 92.00 108 GLU A N 1
ATOM 828 C CA . GLU A 1 108 ? -11.397 -1.504 30.657 1.00 92.00 108 GLU A CA 1
ATOM 829 C C . GLU A 1 108 ? -11.865 -2.877 30.155 1.00 92.00 108 GLU A C 1
ATOM 831 O O . GLU A 1 108 ? -11.512 -3.899 30.743 1.00 92.00 108 GLU A O 1
ATOM 836 N N . LEU A 1 109 ? -12.616 -2.911 29.049 1.00 94.12 109 LEU A N 1
ATOM 837 C CA . LEU A 1 109 ? -13.064 -4.148 28.415 1.00 94.12 109 LEU A CA 1
ATOM 838 C C . LEU A 1 109 ? -11.900 -4.919 27.778 1.00 94.12 109 LEU A C 1
ATOM 840 O O . LEU A 1 109 ? -11.761 -6.117 28.004 1.00 94.12 109 LEU A O 1
ATOM 844 N N . LEU A 1 110 ? -11.060 -4.246 26.987 1.00 91.25 110 LEU A N 1
ATOM 845 C CA . LEU A 1 110 ? -9.975 -4.878 26.224 1.00 91.25 110 LEU A CA 1
ATOM 846 C C . LEU A 1 110 ? -8.653 -4.977 26.999 1.00 91.25 110 LEU A C 1
ATOM 848 O O . LEU A 1 110 ? -7.685 -5.534 26.489 1.00 91.25 110 LEU A O 1
ATOM 852 N N . GLY A 1 111 ? -8.559 -4.397 28.197 1.00 86.81 111 GLY A N 1
ATOM 853 C CA . GLY A 1 111 ? -7.338 -4.419 29.005 1.00 86.81 111 GLY A CA 1
ATOM 854 C C . GLY A 1 111 ? -6.127 -3.760 28.331 1.00 86.81 111 GLY A C 1
ATOM 855 O O . GLY A 1 111 ? -4.990 -4.140 28.604 1.00 86.81 111 GLY A O 1
ATOM 856 N N . CYS A 1 112 ? -6.341 -2.796 27.428 1.00 82.75 112 CYS A N 1
ATOM 857 C CA . CYS A 1 112 ? -5.276 -2.168 26.642 1.00 82.75 112 CYS A CA 1
ATOM 858 C C . CYS A 1 112 ? -5.151 -0.664 26.930 1.00 82.75 112 CYS A C 1
ATOM 860 O O . CYS A 1 112 ? -6.162 0.009 27.113 1.00 82.75 112 CYS A O 1
ATOM 862 N N . PRO A 1 113 ? -3.948 -0.066 26.896 1.00 77.75 113 PRO A N 1
ATOM 863 C CA . PRO A 1 113 ? -3.815 1.386 26.989 1.00 77.75 113 PRO A CA 1
ATOM 864 C C . PRO A 1 113 ? -4.484 2.092 25.797 1.00 77.75 113 PRO A C 1
ATOM 866 O O . PRO A 1 113 ? -4.372 1.623 24.668 1.00 77.75 113 PRO A O 1
ATOM 869 N N . SER A 1 114 ? -5.084 3.270 26.002 1.00 79.56 114 SER A N 1
ATOM 870 C CA . SER A 1 114 ? -5.803 4.016 24.945 1.00 79.56 114 SER A CA 1
ATOM 871 C C . SER A 1 114 ? -4.971 4.297 23.686 1.00 79.56 114 SER A C 1
ATOM 873 O O . SER A 1 114 ? -5.508 4.333 22.584 1.00 79.56 114 SER A O 1
ATOM 875 N N . ARG A 1 115 ? -3.644 4.420 23.821 1.00 76.19 115 ARG A N 1
ATOM 876 C CA . ARG A 1 115 ? -2.710 4.565 22.690 1.00 76.19 115 ARG A CA 1
ATOM 877 C C . ARG A 1 115 ? -2.706 3.365 21.733 1.00 76.19 115 ARG A C 1
ATOM 879 O O . ARG A 1 115 ? -2.220 3.514 20.627 1.00 76.19 115 ARG A O 1
ATOM 886 N N . HIS A 1 116 ? -3.207 2.198 22.131 1.00 81.88 116 HIS A N 1
ATOM 887 C CA . HIS A 1 116 ? -3.334 1.016 21.266 1.00 81.88 116 HIS A CA 1
ATOM 888 C C . HIS A 1 116 ? -4.630 1.030 20.446 1.00 81.88 116 HIS A C 1
ATOM 890 O O . HIS A 1 116 ? -4.833 0.161 19.603 1.00 81.88 116 HIS A O 1
ATOM 896 N N . LEU A 1 117 ? -5.518 1.997 20.691 1.00 83.75 117 LEU A N 1
ATOM 897 C CA . LEU A 1 117 ? -6.790 2.107 19.997 1.00 83.75 117 LEU A CA 1
ATOM 898 C C . LEU A 1 117 ? -6.655 2.985 18.754 1.00 83.75 117 LEU A C 1
ATOM 900 O O . LEU A 1 117 ? -6.079 4.078 18.779 1.00 83.75 117 LEU A O 1
ATOM 904 N N . GLU A 1 118 ? -7.232 2.512 17.659 1.00 83.25 118 GLU A N 1
ATOM 905 C CA . GLU A 1 118 ? -7.440 3.288 16.447 1.00 83.25 118 GLU A CA 1
ATOM 906 C C . GLU A 1 118 ? -8.399 4.465 16.709 1.00 83.25 118 GLU A C 1
ATOM 908 O O . GLU A 1 118 ? -9.163 4.484 17.682 1.00 83.25 118 GLU A O 1
ATOM 913 N N . ALA A 1 119 ? -8.343 5.496 15.857 1.00 77.50 119 ALA A N 1
ATOM 914 C CA . ALA A 1 119 ? -9.320 6.578 15.915 1.00 77.50 119 ALA A CA 1
ATOM 915 C C . ALA A 1 119 ? -10.734 6.007 15.752 1.00 77.50 119 ALA A C 1
ATOM 917 O O . ALA A 1 119 ? -10.981 5.204 14.852 1.00 77.50 119 ALA A O 1
ATOM 918 N N . CYS A 1 120 ? -11.654 6.428 16.616 1.00 85.69 120 CYS A N 1
ATOM 919 C CA . CYS A 1 120 ? -13.017 5.934 16.564 1.00 85.69 120 CYS A CA 1
ATOM 920 C C . CYS A 1 120 ? -13.701 6.418 15.286 1.00 85.69 120 CYS A C 1
ATOM 922 O O . CYS A 1 120 ? -13.484 7.547 14.837 1.00 85.69 120 CYS A O 1
ATOM 924 N N . GLN A 1 121 ? -14.554 5.577 14.724 1.00 88.69 121 GLN A N 1
ATOM 925 C CA . GLN A 1 121 ? -15.350 5.891 13.547 1.00 88.69 121 GLN A CA 1
ATOM 926 C C . GLN A 1 121 ? -16.828 5.807 13.901 1.00 88.69 121 GLN A C 1
ATOM 928 O O . GLN A 1 121 ? -17.240 4.914 14.639 1.00 88.69 121 GLN A O 1
ATOM 933 N N . ILE A 1 122 ? -17.620 6.735 13.370 1.00 91.62 122 ILE A N 1
ATOM 934 C CA . ILE A 1 122 ? -19.078 6.637 13.365 1.00 91.62 122 ILE A CA 1
ATOM 935 C C . ILE A 1 122 ? -19.489 6.342 11.929 1.00 91.62 122 ILE A C 1
ATOM 937 O O . ILE A 1 122 ? -19.104 7.062 11.011 1.00 91.62 122 ILE A O 1
ATOM 941 N N . ILE A 1 123 ? -20.228 5.259 11.734 1.00 93.62 123 ILE A N 1
ATOM 942 C CA . ILE A 1 123 ? -20.601 4.719 10.430 1.00 93.62 123 ILE A CA 1
ATOM 943 C C . ILE A 1 123 ? -22.124 4.719 10.336 1.00 93.62 123 ILE A C 1
ATOM 945 O O . ILE A 1 123 ? -22.798 4.305 11.278 1.00 93.62 123 ILE A O 1
ATOM 949 N N . ARG A 1 124 ? -22.655 5.161 9.197 1.00 94.94 124 ARG A N 1
ATOM 950 C CA . ARG A 1 124 ? -24.085 5.188 8.880 1.00 94.94 124 ARG A CA 1
ATOM 951 C C . ARG A 1 124 ? -24.351 4.363 7.630 1.00 94.94 124 ARG A C 1
ATOM 953 O O . ARG A 1 124 ? -23.665 4.536 6.620 1.00 94.94 124 ARG A O 1
ATOM 960 N N . TYR A 1 125 ? -25.365 3.515 7.712 1.00 93.69 125 TYR A N 1
ATOM 961 C CA . TYR A 1 125 ? -25.927 2.773 6.594 1.00 93.69 125 TYR A CA 1
ATOM 962 C C . TYR A 1 125 ? -27.351 3.269 6.345 1.00 93.69 125 TYR A C 1
ATOM 964 O O . TYR A 1 125 ? -28.196 3.234 7.241 1.00 93.69 125 TYR A O 1
ATOM 972 N N . GLU A 1 126 ? -27.595 3.742 5.130 1.00 93.12 126 GLU A N 1
ATOM 973 C CA . GLU A 1 126 ? -28.928 4.036 4.602 1.00 93.12 126 GLU A CA 1
ATOM 974 C C . GLU A 1 126 ? -29.536 2.783 3.953 1.00 93.12 126 GLU A C 1
ATOM 976 O O . GLU A 1 126 ? -28.856 1.771 3.765 1.00 93.12 126 GLU A O 1
ATOM 981 N N . ALA A 1 127 ? -30.818 2.849 3.591 1.00 93.06 127 ALA A N 1
ATOM 982 C CA . ALA A 1 127 ? -31.523 1.732 2.971 1.00 93.06 127 ALA A CA 1
ATOM 983 C C . ALA A 1 127 ? -30.777 1.197 1.730 1.00 93.06 127 ALA A C 1
ATOM 985 O O . ALA A 1 127 ? -30.368 1.950 0.845 1.00 93.06 127 ALA A O 1
ATOM 986 N N . GLY A 1 128 ? -30.588 -0.120 1.680 1.00 90.50 128 GLY A N 1
ATOM 987 C CA . GLY A 1 128 ? -29.847 -0.840 0.645 1.00 90.50 128 GLY A CA 1
ATOM 988 C C . GLY A 1 128 ? -28.325 -0.848 0.822 1.00 90.50 128 GLY A C 1
ATOM 989 O O . GLY A 1 128 ? -27.651 -1.606 0.126 1.00 90.50 128 GLY A O 1
ATOM 990 N N . GLN A 1 129 ? -27.759 -0.057 1.740 1.00 91.56 129 GLN A N 1
ATOM 991 C CA . GLN A 1 129 ? -26.312 -0.028 1.954 1.00 91.56 129 GLN A CA 1
ATOM 992 C C . GLN A 1 129 ? -25.832 -1.236 2.762 1.00 91.56 129 GLN A C 1
ATOM 994 O O . GLN A 1 129 ? -26.504 -1.705 3.680 1.00 91.56 129 GLN A O 1
ATOM 999 N N . PHE A 1 130 ? -24.632 -1.715 2.438 1.00 90.06 130 PHE A N 1
ATOM 1000 C CA . PHE A 1 130 ? -24.040 -2.916 3.016 1.00 90.06 130 PHE A CA 1
ATOM 1001 C C . PHE A 1 130 ? -22.512 -2.795 3.125 1.00 90.06 130 PHE A C 1
ATOM 1003 O O . PHE A 1 130 ? -21.892 -1.832 2.654 1.00 90.06 130 PHE A O 1
ATOM 1010 N N . PHE A 1 131 ? -21.899 -3.798 3.752 1.00 90.19 131 PHE A N 1
ATOM 1011 C CA . PHE A 1 131 ? -20.456 -4.010 3.696 1.00 90.19 131 PHE A CA 1
ATOM 1012 C C . PHE A 1 131 ? -20.188 -5.481 3.381 1.00 90.19 131 PHE A C 1
ATOM 1014 O O . PHE A 1 131 ? -20.549 -6.355 4.167 1.00 90.19 131 PHE A O 1
ATOM 1021 N N . ALA A 1 132 ? -19.584 -5.734 2.218 1.00 88.56 132 ALA A N 1
ATOM 1022 C CA . ALA A 1 132 ? -19.271 -7.062 1.712 1.00 88.56 132 ALA A CA 1
ATOM 1023 C C . ALA A 1 132 ? -18.404 -7.897 2.686 1.00 88.56 132 ALA A C 1
ATOM 1025 O O . ALA A 1 132 ? -17.692 -7.332 3.524 1.00 88.56 132 ALA A O 1
ATOM 1026 N N . PRO A 1 133 ? -18.407 -9.240 2.552 1.00 88.81 133 PRO A N 1
ATOM 1027 C CA . PRO A 1 133 ? -17.610 -10.142 3.383 1.00 88.81 133 PRO A CA 1
ATOM 1028 C C . PRO A 1 133 ? -16.113 -9.820 3.414 1.00 88.81 133 PRO A C 1
ATOM 1030 O O . PRO A 1 133 ? -15.397 -10.090 2.444 1.00 88.81 133 PRO A O 1
ATOM 1033 N N . HIS A 1 134 ? -15.619 -9.379 4.568 1.00 86.69 134 HIS A N 1
ATOM 1034 C CA . HIS A 1 134 ? -14.228 -8.985 4.800 1.00 86.69 134 HIS A CA 1
ATOM 1035 C C . HIS A 1 134 ? -13.691 -9.555 6.120 1.00 86.69 134 HIS A C 1
ATOM 1037 O O . HIS A 1 134 ? -14.433 -10.116 6.926 1.00 86.69 134 HIS A O 1
ATOM 1043 N N . GLY A 1 135 ? -12.378 -9.456 6.314 1.00 85.81 135 GLY A N 1
ATOM 1044 C CA . GLY A 1 135 ? -11.714 -9.756 7.577 1.00 85.81 135 GLY A CA 1
ATOM 1045 C C . GLY A 1 135 ? -10.895 -8.554 8.019 1.00 85.81 135 GLY A C 1
ATOM 1046 O O . GLY A 1 135 ? -10.375 -7.817 7.185 1.00 85.81 135 GLY A O 1
ATOM 1047 N N . ASP A 1 136 ? -10.768 -8.377 9.328 1.00 82.50 136 ASP A N 1
ATOM 1048 C CA . ASP A 1 136 ? -10.093 -7.213 9.903 1.00 82.50 136 ASP A CA 1
ATOM 1049 C C . ASP A 1 136 ? -8.599 -7.428 10.147 1.00 82.50 136 ASP A C 1
ATOM 1051 O O . ASP A 1 136 ? -7.932 -6.574 10.718 1.00 82.50 136 ASP A O 1
ATOM 1055 N N . PHE A 1 137 ? -8.031 -8.555 9.726 1.00 80.12 137 PHE A N 1
ATOM 1056 C CA . PHE A 1 137 ? -6.606 -8.774 9.911 1.00 80.12 137 PHE A CA 1
ATOM 1057 C C . PHE A 1 137 ? -5.787 -7.788 9.080 1.00 80.12 137 PHE A C 1
ATOM 1059 O O . PHE A 1 137 ? -5.884 -7.743 7.857 1.00 80.12 137 PHE A O 1
ATOM 1066 N N . SER A 1 138 ? -4.932 -7.044 9.770 1.00 66.69 138 SER A N 1
ATOM 1067 C CA . SER A 1 138 ? -3.911 -6.199 9.171 1.00 66.69 138 SER A CA 1
ATOM 1068 C C . SER A 1 138 ? -2.607 -6.499 9.889 1.00 66.69 138 SER A C 1
ATOM 1070 O O . SER A 1 138 ? -2.352 -5.922 10.942 1.00 66.69 138 SER A O 1
ATOM 1072 N N . SER A 1 139 ? -1.800 -7.402 9.337 1.00 59.47 139 SER A N 1
ATOM 1073 C CA . SER A 1 139 ? -0.375 -7.485 9.643 1.00 59.47 139 SER A CA 1
ATOM 1074 C C . SER A 1 139 ? 0.367 -7.403 8.327 1.00 59.47 139 SER A C 1
ATOM 1076 O O . SER A 1 139 ? 0.211 -8.283 7.492 1.00 59.47 139 SER A O 1
ATOM 1078 N N . ASN A 1 140 ? 1.154 -6.365 8.149 1.00 47.25 140 ASN A N 1
ATOM 1079 C CA . ASN A 1 140 ? 2.302 -6.370 7.262 1.00 47.25 140 ASN A CA 1
ATOM 1080 C C . ASN A 1 140 ? 3.310 -5.451 7.952 1.00 47.25 140 ASN A C 1
ATOM 1082 O O . ASN A 1 140 ? 2.889 -4.505 8.619 1.00 47.25 140 ASN A O 1
ATOM 1086 N N . GLY A 1 141 ? 4.608 -5.727 7.833 1.00 47.19 141 GLY A N 1
ATOM 1087 C CA . GLY A 1 141 ? 5.704 -4.876 8.332 1.00 47.19 141 GLY A CA 1
ATOM 1088 C C . GLY A 1 141 ? 5.794 -3.521 7.613 1.00 47.19 141 GLY A C 1
ATOM 1089 O O . GLY A 1 141 ? 6.862 -3.061 7.240 1.00 47.19 141 GLY A O 1
ATOM 1090 N N . THR A 1 142 ? 4.644 -2.920 7.320 1.00 52.72 142 THR A N 1
ATOM 1091 C CA . THR A 1 142 ? 4.435 -1.628 6.691 1.00 52.72 142 THR A CA 1
ATOM 1092 C C . THR A 1 142 ? 3.319 -0.904 7.436 1.00 52.72 142 THR A C 1
ATOM 1094 O O . THR A 1 142 ? 2.343 -1.480 7.919 1.00 52.72 142 THR A O 1
ATOM 1097 N N . ARG A 1 143 ? 3.498 0.408 7.545 1.00 50.25 143 ARG A N 1
ATOM 1098 C CA . ARG A 1 143 ? 2.617 1.339 8.242 1.00 50.25 143 ARG A CA 1
ATOM 1099 C C . ARG A 1 143 ? 1.150 1.199 7.814 1.00 50.25 143 ARG A C 1
ATOM 1101 O O . ARG A 1 143 ? 0.822 1.351 6.639 1.00 50.25 143 ARG A O 1
ATOM 1108 N N . SER A 1 144 ? 0.245 1.057 8.781 1.00 56.88 144 SER A N 1
ATOM 1109 C CA . SER A 1 144 ? -1.192 1.144 8.523 1.00 56.88 144 SER A CA 1
ATOM 1110 C C . SER A 1 144 ? -1.635 2.591 8.272 1.00 56.88 144 SER A C 1
ATOM 1112 O O . SER A 1 144 ? -1.084 3.547 8.830 1.00 56.88 144 SER A O 1
ATOM 1114 N N . SER A 1 145 ? -2.703 2.774 7.491 1.00 48.34 145 SER A N 1
ATOM 1115 C CA . SER A 1 145 ? -3.364 4.079 7.287 1.00 48.34 145 SER A CA 1
ATOM 1116 C C . SER A 1 145 ? -3.849 4.721 8.603 1.00 48.34 145 SER A C 1
ATOM 1118 O O . SER A 1 145 ? -3.993 5.946 8.714 1.00 48.34 145 SER A O 1
ATOM 1120 N N . ALA A 1 146 ? -4.037 3.900 9.638 1.00 52.72 146 ALA A N 1
ATOM 1121 C CA . ALA A 1 146 ? -4.389 4.304 10.992 1.00 52.72 146 ALA A CA 1
ATOM 1122 C C . ALA A 1 146 ? -3.195 4.808 11.831 1.00 52.72 146 ALA A C 1
ATOM 1124 O O . ALA A 1 146 ? -3.408 5.457 12.861 1.00 52.72 146 ALA A O 1
ATOM 1125 N N . GLY A 1 147 ? -1.955 4.613 11.366 1.00 54.22 147 GLY A N 1
ATOM 1126 C CA . GLY A 1 147 ? -0.752 5.129 12.025 1.00 54.22 147 GLY A CA 1
ATOM 1127 C C . GLY A 1 147 ? -0.028 4.159 12.942 1.00 54.22 147 GLY A C 1
ATOM 1128 O O . GLY A 1 147 ? 0.652 4.600 13.869 1.00 54.22 147 GLY A O 1
ATOM 1129 N N . PHE A 1 148 ? -0.220 2.870 12.706 1.00 63.81 148 PHE A N 1
ATOM 1130 C CA . PHE A 1 148 ? 0.390 1.781 13.451 1.00 63.81 148 PHE A CA 1
ATOM 1131 C C . PHE A 1 148 ? 1.515 1.182 12.598 1.00 63.81 148 PHE A C 1
ATOM 1133 O O . PHE A 1 148 ? 1.334 1.003 11.395 1.00 63.81 148 PHE A O 1
ATOM 1140 N N . VAL A 1 149 ? 2.687 0.958 13.192 1.00 57.31 149 VAL A N 1
ATOM 1141 C CA . VAL A 1 149 ? 3.905 0.475 12.513 1.00 57.31 149 VAL A CA 1
ATOM 1142 C C . VAL A 1 149 ? 4.347 -0.811 13.200 1.00 57.31 149 VAL A C 1
ATOM 1144 O O . VAL A 1 149 ? 4.335 -0.857 14.430 1.00 57.31 149 VAL A O 1
ATOM 1147 N N . ASP A 1 150 ? 4.662 -1.849 12.424 1.00 64.25 150 ASP A N 1
ATOM 1148 C CA . ASP A 1 150 ? 5.085 -3.173 12.912 1.00 64.25 150 ASP A CA 1
ATOM 1149 C C . ASP A 1 150 ? 4.176 -3.778 13.990 1.00 64.25 150 ASP A C 1
ATOM 1151 O O . ASP A 1 150 ? 4.613 -4.433 14.936 1.00 64.25 150 ASP A O 1
ATOM 1155 N N . CYS A 1 151 ? 2.871 -3.549 13.862 1.00 69.12 151 CYS A N 1
ATOM 1156 C CA . CYS A 1 151 ? 1.875 -4.127 14.750 1.00 69.12 151 CYS A CA 1
ATOM 1157 C C . CYS A 1 151 ? 0.675 -4.655 13.977 1.00 69.12 151 CYS A C 1
ATOM 1159 O O . CYS A 1 151 ? 0.368 -4.209 12.872 1.00 69.12 151 CYS A O 1
ATOM 1161 N N . ALA A 1 152 ? -0.006 -5.619 14.591 1.00 76.06 152 ALA A N 1
ATOM 1162 C CA . ALA A 1 152 ? -1.203 -6.223 14.041 1.00 76.06 152 ALA A CA 1
ATOM 1163 C C . ALA A 1 152 ? -2.447 -5.708 14.759 1.00 76.06 152 ALA A C 1
ATOM 1165 O O . ALA A 1 152 ? -2.418 -5.410 15.960 1.00 76.06 152 ALA A O 1
ATOM 1166 N N . ARG A 1 153 ? -3.562 -5.657 14.033 1.00 85.38 153 ARG A N 1
ATOM 1167 C CA . ARG A 1 153 ? -4.880 -5.461 14.633 1.00 85.38 153 ARG A CA 1
ATOM 1168 C C . ARG A 1 153 ? -5.288 -6.734 15.380 1.00 85.38 153 ARG A C 1
ATOM 1170 O O . ARG A 1 153 ? -5.524 -7.766 14.760 1.00 85.38 153 ARG A O 1
ATOM 1177 N N . LEU A 1 154 ? -5.352 -6.648 16.706 1.00 87.81 154 LEU A N 1
ATOM 1178 C CA . LEU A 1 154 ? -5.621 -7.775 17.603 1.00 87.81 154 LEU A CA 1
ATOM 1179 C C . LEU A 1 154 ? -7.109 -7.947 17.910 1.00 87.81 154 LEU A C 1
ATOM 1181 O O . LEU A 1 154 ? -7.567 -9.075 18.055 1.00 87.81 154 LEU A O 1
ATOM 1185 N N . ALA A 1 155 ? -7.862 -6.850 18.006 1.00 92.81 155 ALA A N 1
ATOM 1186 C CA . ALA A 1 155 ? -9.294 -6.895 18.282 1.00 92.81 155 ALA A CA 1
ATOM 1187 C C . ALA A 1 155 ? -10.054 -5.846 17.475 1.00 92.81 155 ALA A C 1
ATOM 1189 O O . ALA A 1 155 ? -9.592 -4.716 17.288 1.00 92.81 155 ALA A O 1
ATOM 1190 N N . THR A 1 156 ? -11.251 -6.228 17.059 1.00 94.81 156 THR A N 1
ATOM 1191 C CA . THR A 1 156 ? -12.276 -5.343 16.520 1.00 94.81 156 THR A CA 1
ATOM 1192 C C . THR A 1 156 ? -13.352 -5.162 17.571 1.00 94.81 156 THR A C 1
ATOM 1194 O O . THR A 1 156 ? -13.822 -6.147 18.138 1.00 94.81 156 THR A O 1
ATOM 1197 N N . LEU A 1 157 ? -13.760 -3.914 17.803 1.00 97.00 157 LEU A N 1
ATOM 1198 C CA . LEU A 1 157 ? -14.908 -3.579 18.631 1.00 97.00 157 LEU A CA 1
ATOM 1199 C C . LEU A 1 157 ? -15.821 -2.641 17.854 1.00 97.00 157 LEU A C 1
ATOM 1201 O O . LEU A 1 157 ? -15.406 -1.560 17.428 1.00 97.00 157 LEU A O 1
ATOM 1205 N N . PHE A 1 158 ? -17.090 -3.008 17.735 1.00 97.69 158 PHE A N 1
ATOM 1206 C CA . PHE A 1 158 ? -18.109 -2.092 17.247 1.00 97.69 158 PHE A CA 1
ATOM 1207 C C . PHE A 1 158 ? -19.357 -2.130 18.123 1.00 97.69 158 PHE A C 1
ATOM 1209 O O . PHE A 1 158 ? -19.635 -3.126 18.780 1.00 97.69 158 PHE A O 1
ATOM 1216 N N . VAL A 1 159 ? -20.094 -1.025 18.155 1.00 98.25 159 VAL A N 1
ATOM 1217 C CA . VAL A 1 159 ? -21.281 -0.819 18.988 1.00 98.25 159 VAL A CA 1
ATOM 1218 C C . VAL A 1 159 ? -22.402 -0.294 18.110 1.00 98.25 159 VAL A C 1
ATOM 1220 O O . VAL A 1 159 ? -22.207 0.687 17.388 1.00 98.25 159 VAL A O 1
ATOM 1223 N N . TYR A 1 160 ? -23.578 -0.908 18.181 1.00 98.44 160 TYR A N 1
ATOM 1224 C CA . TYR A 1 160 ? -24.761 -0.386 17.503 1.00 98.44 160 TYR A CA 1
ATOM 1225 C C . TYR A 1 160 ? -25.312 0.821 18.267 1.00 98.44 160 TYR A C 1
ATOM 1227 O O . TYR A 1 160 ? -25.537 0.765 19.477 1.00 98.44 160 TYR A O 1
ATOM 1235 N N . LEU A 1 161 ? -25.521 1.938 17.572 1.00 97.75 161 LEU A N 1
ATOM 1236 C CA . LEU A 1 161 ? -25.973 3.190 18.189 1.00 97.75 161 LEU A CA 1
ATOM 1237 C C . LEU A 1 161 ? -27.499 3.353 18.162 1.00 97.75 161 LEU A C 1
ATOM 1239 O O . LEU A 1 161 ? -28.036 4.221 18.848 1.00 97.75 161 LEU A O 1
ATOM 1243 N N . ASN A 1 162 ? -28.212 2.515 17.417 1.00 98.00 162 ASN A N 1
ATOM 1244 C CA . ASN A 1 162 ? -29.668 2.490 17.380 1.00 98.00 162 ASN A CA 1
ATOM 1245 C C . ASN A 1 162 ? -30.190 1.064 17.198 1.00 98.00 162 ASN A C 1
ATOM 1247 O O . ASN A 1 162 ? -29.464 0.178 16.745 1.00 98.00 162 ASN A O 1
ATOM 1251 N N . ASP A 1 163 ? -31.454 0.880 17.557 1.00 97.31 163 ASP A N 1
ATOM 1252 C CA . ASP A 1 163 ? -32.214 -0.326 17.256 1.00 97.31 163 ASP A CA 1
ATOM 1253 C C . ASP A 1 163 ? -32.556 -0.336 15.760 1.00 97.31 163 ASP A C 1
ATOM 1255 O O . ASP A 1 163 ? -32.876 0.714 15.191 1.00 97.31 163 ASP A O 1
ATOM 1259 N N . VAL A 1 164 ? -32.455 -1.503 15.122 1.00 95.88 164 VAL A N 1
ATOM 1260 C CA . VAL A 1 164 ? -32.793 -1.693 13.703 1.00 95.88 164 VAL A CA 1
ATOM 1261 C C . VAL A 1 164 ? -33.824 -2.807 13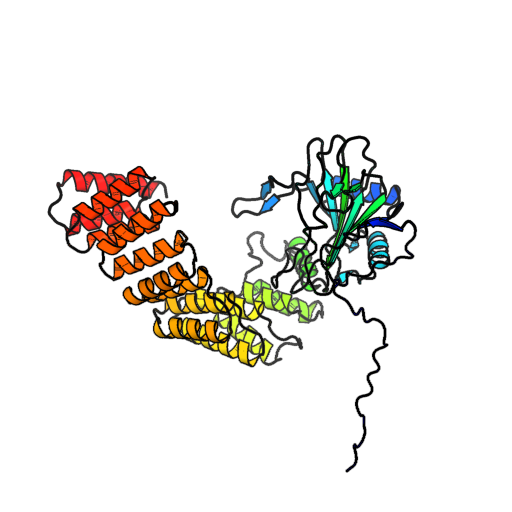.609 1.00 95.88 164 VAL A C 1
ATOM 1263 O O . VAL A 1 164 ? -33.526 -3.960 13.913 1.00 95.88 164 VAL A O 1
ATOM 1266 N N . GLU A 1 165 ? -35.044 -2.460 13.202 1.00 91.25 165 GLU A N 1
ATOM 1267 C CA . GLU A 1 165 ? -36.158 -3.413 13.144 1.00 91.25 165 GLU A CA 1
ATOM 1268 C C . GLU A 1 165 ? -36.024 -4.387 11.968 1.00 91.25 165 GLU A C 1
ATOM 1270 O O . GLU A 1 165 ? -36.382 -5.560 12.096 1.00 91.25 165 GLU A O 1
ATOM 1275 N N . ARG A 1 166 ? -35.517 -3.919 10.815 1.00 92.81 166 ARG A N 1
ATOM 1276 C CA . ARG A 1 166 ? -35.407 -4.726 9.592 1.00 92.81 166 ARG A CA 1
ATOM 1277 C C . ARG A 1 166 ? -34.037 -4.601 8.925 1.00 92.81 166 ARG A C 1
ATOM 1279 O O . ARG A 1 166 ? -33.564 -3.507 8.606 1.00 92.81 166 ARG A O 1
ATOM 1286 N N . GLY A 1 167 ? -33.458 -5.759 8.609 1.00 93.25 167 GLY A N 1
ATOM 1287 C CA . GLY A 1 167 ? -32.188 -5.885 7.898 1.00 93.25 167 GLY A CA 1
ATOM 1288 C C . GLY A 1 167 ? -30.991 -5.357 8.690 1.00 93.25 167 GLY A C 1
ATOM 1289 O O . GLY A 1 167 ? -31.066 -5.083 9.887 1.00 93.25 167 GLY A O 1
ATOM 1290 N N . GLY A 1 168 ? -29.862 -5.187 8.002 1.00 93.00 168 GLY A N 1
ATOM 1291 C CA . GLY A 1 168 ? -28.666 -4.599 8.600 1.00 93.00 168 GLY A CA 1
ATOM 1292 C C . GLY A 1 168 ? -27.973 -5.479 9.644 1.00 93.00 168 GLY A C 1
ATOM 1293 O O . GLY A 1 168 ? -27.134 -4.969 10.387 1.00 93.00 168 GLY A O 1
ATOM 1294 N N . GLU A 1 169 ? -28.271 -6.773 9.733 1.00 97.38 169 GLU A N 1
ATOM 1295 C CA . GLU A 1 169 ? -27.586 -7.681 10.652 1.00 97.38 169 GLU A CA 1
ATOM 1296 C C . GLU A 1 169 ? -26.096 -7.797 10.315 1.00 97.38 169 GLU A C 1
ATOM 1298 O O . GLU A 1 169 ? -25.680 -7.688 9.156 1.00 97.38 169 GLU A O 1
ATOM 1303 N N . THR A 1 170 ? -25.276 -8.029 11.338 1.00 97.31 170 THR A N 1
ATOM 1304 C CA . THR A 1 170 ? -23.873 -8.398 11.125 1.00 97.31 170 THR A CA 1
ATOM 1305 C C . THR A 1 170 ? -23.763 -9.916 11.098 1.00 97.31 170 THR A C 1
ATOM 1307 O O . THR A 1 170 ? -24.091 -10.586 12.077 1.00 97.31 170 THR A O 1
ATOM 1310 N N . ASP A 1 171 ? -23.329 -10.454 9.963 1.00 97.50 171 ASP A N 1
ATOM 1311 C CA . ASP A 1 171 ? -23.274 -11.887 9.679 1.00 97.50 171 ASP A CA 1
ATOM 1312 C C . ASP A 1 171 ? -21.819 -12.373 9.714 1.00 97.50 171 ASP A C 1
ATOM 1314 O O . ASP A 1 171 ? -20.951 -11.825 9.033 1.00 97.50 171 ASP A O 1
ATOM 1318 N N . PHE A 1 172 ? -21.566 -13.400 10.527 1.00 97.06 172 PHE A N 1
ATOM 1319 C CA . PHE A 1 172 ? -20.307 -14.134 10.660 1.00 97.06 172 PHE A CA 1
ATOM 1320 C C . PHE A 1 172 ? -20.511 -15.548 10.090 1.00 97.06 172 PHE A C 1
ATOM 1322 O O . PHE A 1 172 ? -20.768 -16.496 10.846 1.00 97.06 172 PHE A O 1
ATOM 1329 N N . PRO A 1 173 ? -20.423 -15.722 8.759 1.00 94.44 173 PRO A N 1
ATOM 1330 C CA . PRO A 1 173 ? -20.770 -16.983 8.101 1.00 94.44 173 PRO A CA 1
ATOM 1331 C C . PRO A 1 173 ? -19.806 -18.125 8.440 1.00 94.44 173 PRO A C 1
ATOM 1333 O O . PRO A 1 173 ? -20.189 -19.290 8.385 1.00 94.44 173 PRO A O 1
ATOM 1336 N N . ASN A 1 174 ? -18.563 -17.791 8.803 1.00 93.38 174 ASN A N 1
ATOM 1337 C CA . ASN A 1 174 ? -17.499 -18.758 9.078 1.00 93.38 174 ASN A CA 1
ATOM 1338 C C . ASN A 1 174 ? -17.316 -19.061 10.574 1.00 93.38 174 ASN A C 1
ATOM 1340 O O . ASN A 1 174 ? -16.418 -19.829 10.927 1.00 93.38 174 ASN A O 1
ATOM 1344 N N . ALA A 1 175 ? -18.137 -18.470 11.447 1.00 92.06 175 ALA A N 1
ATOM 1345 C CA . ALA A 1 175 ? -18.215 -18.913 12.832 1.00 92.06 175 ALA A CA 1
ATOM 1346 C C . ALA A 1 175 ? -18.811 -20.328 12.890 1.00 92.06 175 ALA A C 1
ATOM 1348 O O . ALA A 1 175 ? -19.620 -20.706 12.041 1.00 92.06 175 ALA A O 1
ATOM 1349 N N . ALA A 1 176 ? -18.423 -21.115 13.890 1.00 87.69 176 ALA A N 1
ATOM 1350 C CA . ALA A 1 176 ? -18.932 -22.464 14.100 1.00 87.69 176 ALA A CA 1
ATOM 1351 C C . ALA A 1 176 ? -19.714 -22.536 15.429 1.00 87.69 176 ALA A C 1
ATOM 1353 O O . ALA A 1 176 ? -19.092 -22.534 16.493 1.00 87.69 176 ALA A O 1
ATOM 1354 N N . PRO A 1 177 ? -21.063 -22.601 15.404 1.00 92.62 177 PRO A N 1
ATOM 1355 C CA . PRO A 1 177 ? -21.945 -22.465 14.233 1.00 92.62 177 PRO A CA 1
ATOM 1356 C C . PRO A 1 177 ? -22.005 -21.015 13.703 1.00 92.62 177 PRO A C 1
ATOM 1358 O O . PRO A 1 177 ? -21.608 -20.098 14.431 1.00 92.62 177 PRO A O 1
ATOM 1361 N N . PRO A 1 178 ? -22.532 -20.770 12.484 1.00 94.12 178 PRO A N 1
ATOM 1362 C CA . PRO A 1 178 ? -22.678 -19.415 11.950 1.00 94.12 178 PRO A CA 1
ATOM 1363 C C . PRO A 1 178 ? -23.430 -18.494 12.916 1.00 94.12 178 PRO A C 1
ATOM 1365 O O . PRO A 1 178 ? -24.286 -18.943 13.688 1.00 94.12 178 PRO A O 1
ATOM 1368 N N . LEU A 1 179 ? -23.089 -17.207 12.919 1.00 97.12 179 LEU A N 1
ATOM 1369 C CA . LEU A 1 179 ? -23.668 -16.219 13.833 1.00 97.12 179 LEU A CA 1
ATOM 1370 C C . LEU A 1 179 ? -24.211 -15.025 13.053 1.00 97.12 179 LEU A C 1
ATOM 1372 O O . LEU A 1 179 ? -23.514 -14.458 12.219 1.00 97.12 179 LEU A O 1
ATOM 1376 N N . ARG A 1 180 ? -25.428 -14.601 13.395 1.00 97.19 180 ARG A N 1
ATOM 1377 C CA . ARG A 1 180 ? -25.989 -13.308 12.997 1.00 97.19 180 ARG A CA 1
ATOM 1378 C C . ARG A 1 180 ? -26.298 -12.497 14.237 1.00 97.19 180 ARG A C 1
ATOM 1380 O O . ARG A 1 180 ? -26.902 -13.018 15.170 1.00 97.19 180 ARG A O 1
ATOM 1387 N N . VAL A 1 181 ? -25.879 -11.239 14.231 1.00 97.69 181 VAL A N 1
ATOM 1388 C CA . VAL A 1 181 ? -26.121 -10.297 15.322 1.00 97.69 181 VAL A CA 1
ATOM 1389 C C . VAL A 1 181 ? -27.053 -9.203 14.823 1.00 97.69 181 VAL A C 1
ATOM 1391 O O . VAL A 1 181 ? -26.677 -8.419 13.945 1.00 97.69 181 VAL A O 1
ATOM 1394 N N . THR A 1 182 ? -28.253 -9.146 15.395 1.00 97.25 182 THR A N 1
ATOM 1395 C CA . THR A 1 182 ? -29.232 -8.089 15.125 1.00 97.25 182 THR A CA 1
ATOM 1396 C C . THR A 1 182 ? -28.795 -6.785 15.802 1.00 97.25 182 THR A C 1
ATOM 1398 O O . THR A 1 182 ? -28.388 -6.825 16.967 1.00 97.25 182 THR A O 1
ATOM 1401 N N . PRO A 1 183 ? -28.850 -5.629 15.115 1.00 97.62 183 PRO A N 1
ATOM 1402 C CA . PRO A 1 183 ? -28.497 -4.356 15.728 1.00 97.62 183 PRO A CA 1
ATOM 1403 C C . PRO A 1 183 ? -29.473 -3.980 16.849 1.00 97.62 183 PRO A C 1
ATOM 1405 O O . PRO A 1 183 ? -30.666 -3.801 16.617 1.00 97.62 183 PRO A O 1
ATOM 1408 N N . SER A 1 184 ? -28.939 -3.827 18.057 1.00 97.75 184 SER A N 1
ATOM 1409 C CA . SER A 1 184 ? -29.669 -3.358 19.237 1.00 97.75 184 SER A CA 1
ATOM 1410 C C . SER A 1 184 ? -28.887 -2.215 19.860 1.00 97.75 184 SER A C 1
ATOM 1412 O O . SER A 1 184 ? -27.676 -2.327 20.060 1.00 97.75 184 SER A O 1
ATOM 1414 N N . ARG A 1 185 ? -29.550 -1.108 20.178 1.00 98.19 185 ARG A N 1
ATOM 1415 C CA . ARG A 1 185 ? -28.897 0.093 20.699 1.00 98.19 185 ARG A CA 1
ATOM 1416 C C . ARG A 1 185 ? -28.074 -0.228 21.945 1.00 98.19 185 ARG A C 1
ATOM 1418 O O . ARG A 1 185 ? -28.581 -0.791 22.907 1.00 98.19 185 ARG A O 1
ATOM 1425 N N . GLY A 1 186 ? -26.809 0.184 21.934 1.00 97.56 186 GLY A N 1
ATOM 1426 C CA . GLY A 1 186 ? -25.880 -0.004 23.047 1.00 97.56 186 GLY A CA 1
ATOM 1427 C C . GLY A 1 186 ? -25.171 -1.358 23.074 1.00 97.56 186 GLY A C 1
ATOM 1428 O O . GLY A 1 186 ? -24.227 -1.501 23.847 1.00 97.56 186 GLY A O 1
ATOM 1429 N N . LEU A 1 187 ? -25.556 -2.317 22.224 1.00 98.50 187 LEU A N 1
ATOM 1430 C CA . LEU A 1 187 ? -24.912 -3.626 22.124 1.00 98.50 187 LEU A CA 1
ATOM 1431 C C . LEU A 1 187 ? -23.549 -3.504 21.435 1.00 98.50 187 LEU A C 1
ATOM 1433 O O . LEU A 1 187 ? -23.467 -3.050 20.287 1.00 98.50 187 LEU A O 1
ATOM 1437 N N . ALA A 1 188 ? -22.490 -3.937 22.119 1.00 98.31 188 ALA A N 1
ATOM 1438 C CA . ALA A 1 188 ? -21.161 -4.067 21.534 1.00 98.31 188 ALA A CA 1
ATOM 1439 C C . ALA A 1 188 ? -20.897 -5.492 21.044 1.00 98.31 188 ALA A C 1
ATOM 1441 O O . ALA A 1 188 ? -21.361 -6.461 21.640 1.00 98.31 188 ALA A O 1
ATOM 1442 N N . VAL A 1 189 ? -20.096 -5.607 19.991 1.00 98.31 189 VAL A N 1
ATOM 1443 C CA . VAL A 1 189 ? -19.572 -6.862 19.454 1.00 98.31 189 VAL A CA 1
ATOM 1444 C C . VAL A 1 189 ? -18.053 -6.772 19.437 1.00 98.31 189 VAL A C 1
ATOM 1446 O O . VAL A 1 189 ? -17.495 -5.782 18.956 1.00 98.31 189 VAL A O 1
ATOM 1449 N N . VAL A 1 190 ? -17.389 -7.807 19.950 1.00 97.50 190 VAL A N 1
ATOM 1450 C CA . VAL A 1 190 ? -15.928 -7.915 19.988 1.00 97.50 190 VAL A CA 1
ATOM 1451 C C . VAL A 1 190 ? -15.489 -9.236 19.369 1.00 97.50 190 VAL A C 1
ATOM 1453 O O . VAL A 1 190 ? -16.015 -10.289 19.723 1.00 97.50 190 VAL A O 1
ATOM 1456 N N . HIS A 1 191 ? -14.512 -9.193 18.464 1.00 95.31 191 HIS A N 1
ATOM 1457 C CA . HIS A 1 191 ? -13.871 -10.389 17.908 1.00 95.31 191 HIS A CA 1
ATOM 1458 C C . HIS A 1 191 ? -12.378 -10.154 17.641 1.00 95.31 191 HIS A C 1
ATOM 1460 O O . HIS A 1 191 ? -11.921 -9.012 17.544 1.00 95.31 191 HIS A O 1
ATOM 1466 N N . PHE A 1 192 ? -11.621 -11.243 17.488 1.00 93.19 192 PHE A N 1
ATOM 1467 C CA . PHE A 1 192 ? -10.155 -11.217 17.436 1.00 93.19 192 PHE A CA 1
ATOM 1468 C C . PHE A 1 192 ? -9.628 -11.687 16.073 1.00 93.19 192 PHE A C 1
ATOM 1470 O O . PHE A 1 192 ? -9.483 -12.887 15.850 1.00 93.19 192 PHE A O 1
ATOM 1477 N N . PRO A 1 193 ? -9.352 -10.773 15.123 1.00 88.75 193 PRO A N 1
ATOM 1478 C CA . PRO A 1 193 ? -8.865 -11.147 13.795 1.00 88.75 193 PRO A CA 1
ATOM 1479 C C . PRO A 1 193 ? -7.404 -11.633 13.773 1.00 88.75 193 PRO A C 1
ATOM 1481 O O . PRO A 1 193 ? -6.952 -12.097 12.725 1.00 88.75 193 PRO A O 1
ATOM 1484 N N . ALA A 1 194 ? -6.667 -11.534 14.884 1.00 84.81 194 ALA A N 1
ATOM 1485 C CA . ALA A 1 194 ? -5.291 -12.008 15.025 1.00 84.81 194 ALA A CA 1
ATOM 1486 C C . ALA A 1 194 ? -5.028 -12.583 16.424 1.00 84.81 194 ALA A C 1
ATOM 1488 O O . ALA A 1 194 ? -5.587 -12.105 17.413 1.00 84.81 194 ALA A O 1
ATOM 1489 N N . SER A 1 195 ? -4.115 -13.551 16.511 1.00 77.38 195 SER A N 1
ATOM 1490 C CA . SER A 1 195 ? -3.511 -13.976 17.776 1.00 77.38 195 SER A CA 1
ATOM 1491 C C . SER A 1 195 ? -2.424 -12.993 18.246 1.00 77.38 195 SER A C 1
ATOM 1493 O O . SER A 1 195 ? -1.954 -12.143 17.486 1.00 77.38 195 SER A O 1
ATOM 1495 N N . LEU A 1 196 ? -1.988 -13.126 19.503 1.00 70.94 196 LEU A N 1
ATOM 1496 C CA . LEU A 1 196 ? -0.862 -12.387 20.088 1.00 70.94 196 LEU A CA 1
ATOM 1497 C C . LEU A 1 196 ? 0.467 -12.666 19.371 1.00 70.94 196 LEU A C 1
ATOM 1499 O O . LEU A 1 196 ? 1.329 -11.794 19.342 1.00 70.94 196 LEU A O 1
ATOM 1503 N N . ASP A 1 197 ? 0.596 -13.840 18.749 1.00 67.31 197 ASP A N 1
ATOM 1504 C CA . ASP A 1 197 ? 1.744 -14.227 17.918 1.00 67.31 197 ASP A CA 1
ATOM 1505 C C . ASP A 1 197 ? 1.601 -13.752 16.458 1.00 67.31 197 ASP A C 1
ATOM 1507 O O . ASP A 1 197 ? 2.290 -14.242 15.567 1.00 67.31 197 ASP A O 1
ATOM 1511 N N . TYR A 1 198 ? 0.672 -12.824 16.195 1.00 70.56 198 TYR A N 1
ATOM 1512 C CA . TYR A 1 198 ? 0.393 -12.240 14.877 1.00 70.56 198 TYR A CA 1
ATOM 1513 C C . TYR A 1 198 ? -0.121 -13.224 13.826 1.00 70.56 198 TYR A C 1
ATOM 1515 O O . TYR A 1 198 ? -0.097 -12.939 12.629 1.00 70.56 198 TYR A O 1
ATOM 1523 N N . VAL A 1 199 ? -0.654 -14.367 14.258 1.00 73.38 199 VAL A N 1
ATOM 1524 C CA . VAL A 1 199 ? -1.276 -15.328 13.350 1.00 73.38 199 VAL A CA 1
ATOM 1525 C C . VAL A 1 199 ? -2.676 -14.841 13.004 1.00 73.38 199 VAL A C 1
ATOM 1527 O O . VAL A 1 199 ? -3.495 -14.588 13.888 1.00 73.38 199 VAL A O 1
ATOM 1530 N N . SER A 1 200 ? -2.955 -14.713 11.708 1.00 82.00 200 SER A N 1
ATOM 1531 C CA . SER A 1 200 ? -4.267 -14.293 11.223 1.00 82.00 200 SER A CA 1
ATOM 1532 C C . SER A 1 200 ? -5.355 -15.302 11.568 1.00 82.00 200 SER A C 1
ATOM 1534 O O . SER A 1 200 ? -5.219 -16.497 11.307 1.00 82.00 200 SER A O 1
ATOM 1536 N N . ASP A 1 201 ? -6.482 -14.788 12.047 1.00 83.25 201 ASP A N 1
ATOM 1537 C CA . ASP A 1 201 ? -7.744 -15.510 12.156 1.00 83.25 201 ASP A CA 1
ATOM 1538 C C . ASP A 1 201 ? -8.883 -14.823 11.379 1.00 83.25 201 ASP A C 1
ATOM 1540 O O . ASP A 1 201 ? -10.077 -15.055 11.603 1.00 83.25 201 ASP A O 1
ATOM 1544 N N . ALA A 1 202 ? -8.523 -13.973 10.409 1.00 81.88 202 ALA A N 1
ATOM 1545 C CA . ALA A 1 202 ? -9.479 -13.269 9.550 1.00 81.88 202 ALA A CA 1
ATOM 1546 C C . ALA A 1 202 ? -10.410 -14.212 8.782 1.00 81.88 202 ALA A C 1
ATOM 1548 O O . ALA A 1 202 ? -11.512 -13.818 8.413 1.00 81.88 202 ALA A O 1
ATOM 1549 N N . ARG A 1 203 ? -9.996 -15.462 8.534 1.00 87.19 203 ARG A N 1
ATOM 1550 C CA . ARG A 1 203 ? -10.845 -16.442 7.848 1.00 87.19 203 ARG A CA 1
ATOM 1551 C C . ARG A 1 203 ? -12.059 -16.821 8.694 1.00 87.19 203 ARG A C 1
ATOM 1553 O O . ARG A 1 203 ? -13.163 -16.851 8.152 1.00 87.19 203 ARG A O 1
ATOM 1560 N N . ARG A 1 204 ? -11.871 -17.130 9.983 1.00 88.81 204 ARG A N 1
ATOM 1561 C CA . ARG A 1 204 ? -12.971 -17.525 10.881 1.00 88.81 204 ARG A CA 1
ATOM 1562 C C . ARG A 1 204 ? -13.766 -16.315 11.358 1.00 88.81 204 ARG A C 1
ATOM 1564 O O . ARG A 1 204 ? -14.982 -16.395 11.464 1.00 88.81 204 ARG A O 1
ATOM 1571 N N . THR A 1 205 ? -13.092 -15.186 11.570 1.00 91.50 205 THR A N 1
ATOM 1572 C CA . THR A 1 205 ? -13.716 -13.905 11.954 1.00 91.50 205 THR A CA 1
ATOM 1573 C C . THR A 1 205 ? -14.239 -13.094 10.763 1.00 91.50 205 THR A C 1
ATOM 1575 O O . THR A 1 205 ? -14.610 -11.927 10.916 1.00 91.50 205 THR A O 1
ATOM 1578 N N . ARG A 1 206 ? -14.281 -13.699 9.566 1.00 92.50 206 ARG A N 1
ATOM 1579 C CA . ARG A 1 206 ? -14.826 -13.063 8.367 1.00 92.50 206 ARG A CA 1
ATOM 1580 C C . ARG A 1 206 ? -16.278 -12.677 8.620 1.00 92.50 206 ARG A C 1
ATOM 1582 O O . ARG A 1 206 ? -17.069 -13.528 9.028 1.00 92.50 206 ARG A O 1
ATOM 1589 N N . HIS A 1 207 ? -16.614 -11.426 8.341 1.00 95.00 207 HIS A N 1
ATOM 1590 C CA . HIS A 1 207 ? -17.936 -10.881 8.607 1.00 95.00 207 HIS A CA 1
ATOM 1591 C C . HIS A 1 207 ? -18.391 -9.900 7.529 1.00 95.00 207 HIS A C 1
ATOM 1593 O O . HIS A 1 207 ? -17.606 -9.434 6.701 1.00 95.00 207 HIS A O 1
ATOM 1599 N N . GLN A 1 208 ? -19.689 -9.622 7.519 1.00 94.00 208 GLN A N 1
ATOM 1600 C CA . GLN A 1 208 ? -20.335 -8.675 6.615 1.00 94.00 208 GLN A CA 1
ATOM 1601 C C . GLN A 1 208 ? -21.453 -7.931 7.341 1.00 94.00 208 GLN A C 1
ATOM 1603 O O . GLN A 1 208 ? -22.063 -8.468 8.266 1.00 94.00 208 GLN A O 1
ATOM 1608 N N . SER A 1 209 ? -21.756 -6.714 6.893 1.00 94.31 209 SER A N 1
ATOM 1609 C CA . SER A 1 209 ? -23.024 -6.065 7.232 1.00 94.31 209 SER A CA 1
ATOM 1610 C C . SER A 1 209 ? -23.998 -6.362 6.105 1.00 94.31 209 SER A C 1
ATOM 1612 O O . SER A 1 209 ? -23.764 -5.914 4.980 1.00 94.31 209 SER A O 1
ATOM 1614 N N . LEU A 1 210 ? -25.074 -7.094 6.399 1.00 95.38 210 LEU A N 1
ATOM 1615 C CA . LEU A 1 210 ? -26.152 -7.327 5.441 1.00 95.38 210 LEU A CA 1
ATOM 1616 C C . LEU A 1 210 ? -26.804 -5.992 5.036 1.00 95.38 210 LEU A C 1
ATOM 1618 O O . LEU A 1 210 ? -26.682 -5.010 5.781 1.00 95.38 210 LEU A O 1
ATOM 1622 N N . PRO A 1 211 ? -27.474 -5.929 3.867 1.00 93.88 211 PRO A N 1
ATOM 1623 C CA . PRO A 1 211 ? -28.170 -4.726 3.431 1.00 93.88 211 PRO A CA 1
ATOM 1624 C C . PRO A 1 211 ? -29.118 -4.202 4.510 1.00 93.88 211 PRO A C 1
ATOM 1626 O O . PRO A 1 211 ? -29.983 -4.927 5.009 1.00 93.88 211 PRO A O 1
ATOM 1629 N N . ALA A 1 212 ? -28.932 -2.940 4.882 1.00 91.75 212 ALA A N 1
ATOM 1630 C CA . ALA A 1 212 ? -29.823 -2.252 5.801 1.00 91.75 212 ALA A CA 1
ATOM 1631 C C . ALA A 1 212 ? -31.171 -1.995 5.112 1.00 91.75 212 ALA A C 1
ATOM 1633 O O . ALA A 1 212 ? -31.198 -1.538 3.970 1.00 91.75 212 ALA A O 1
ATOM 1634 N N . VAL A 1 213 ? -32.287 -2.287 5.780 1.00 93.50 213 VAL A N 1
ATOM 1635 C CA . VAL A 1 213 ? -33.610 -1.816 5.330 1.00 93.50 213 VAL A CA 1
ATOM 1636 C C . VAL A 1 213 ? -33.936 -0.525 6.064 1.00 93.50 213 VAL A C 1
ATOM 1638 O O . VAL A 1 213 ? -34.238 0.481 5.425 1.00 93.50 213 VAL A O 1
ATOM 1641 N N . ASP A 1 214 ? -33.791 -0.548 7.387 1.00 94.19 214 ASP A N 1
ATOM 1642 C CA . ASP A 1 214 ? -33.894 0.637 8.230 1.00 94.19 214 ASP A CA 1
ATOM 1643 C C . ASP A 1 214 ? -32.501 1.213 8.537 1.00 94.19 214 ASP A C 1
ATOM 1645 O O . ASP A 1 214 ? -31.480 0.530 8.429 1.00 94.19 214 ASP A O 1
ATOM 1649 N N . GLU A 1 215 ? -32.449 2.499 8.886 1.00 94.75 215 GLU A N 1
ATOM 1650 C CA . GLU A 1 215 ? -31.188 3.204 9.127 1.00 94.75 215 GLU A CA 1
ATOM 1651 C C . GLU A 1 215 ? -30.383 2.552 10.260 1.00 94.75 215 GLU A C 1
ATOM 1653 O O . GLU A 1 215 ? -30.902 2.307 11.347 1.00 94.75 215 GLU A O 1
ATOM 1658 N N . LYS A 1 216 ? -29.086 2.323 10.024 1.00 96.50 216 LYS A N 1
ATOM 1659 C CA . LYS A 1 216 ? -28.182 1.687 10.990 1.00 96.50 216 LYS A CA 1
ATOM 1660 C C . LYS A 1 216 ? -26.964 2.560 11.263 1.00 96.50 216 LYS A C 1
ATOM 1662 O O . LYS A 1 216 ? -26.234 2.933 10.343 1.00 96.50 216 LYS A O 1
ATOM 1667 N N . TRP A 1 217 ? -26.692 2.799 12.541 1.00 97.31 217 TRP A N 1
ATOM 1668 C CA . TRP A 1 217 ? -25.533 3.536 13.029 1.00 97.31 217 TRP A CA 1
ATOM 1669 C C . TRP A 1 217 ? -24.616 2.643 13.858 1.00 97.31 217 TRP A C 1
ATOM 1671 O O . TRP A 1 217 ? -25.058 1.905 14.739 1.00 97.31 217 TRP A O 1
ATOM 1681 N N . ILE A 1 218 ? -23.315 2.738 13.599 1.00 97.31 218 ILE A N 1
ATOM 1682 C CA . ILE A 1 218 ? -22.279 1.983 14.302 1.00 97.31 218 ILE A CA 1
ATOM 1683 C C . ILE A 1 218 ? -21.195 2.937 14.797 1.00 97.31 218 ILE A C 1
ATOM 1685 O O . ILE A 1 218 ? -20.723 3.792 14.054 1.00 97.31 218 ILE A O 1
ATOM 1689 N N . PHE A 1 219 ? -20.751 2.747 16.034 1.00 96.19 219 PHE A N 1
ATOM 1690 C CA . PHE A 1 219 ? -19.452 3.214 16.508 1.00 96.19 219 PHE A CA 1
ATOM 1691 C C . PHE A 1 219 ? -18.445 2.074 16.377 1.00 96.19 219 PHE A C 1
ATOM 1693 O O . PHE A 1 219 ? -18.727 0.977 16.842 1.00 96.19 219 PHE A O 1
ATOM 1700 N N . ALA A 1 220 ? -17.280 2.310 15.785 1.00 94.56 220 ALA A N 1
ATOM 1701 C CA . ALA A 1 220 ? -16.245 1.293 15.623 1.00 94.56 220 ALA A CA 1
ATOM 1702 C C . ALA A 1 220 ? -14.876 1.800 16.084 1.00 94.56 220 ALA A C 1
ATOM 1704 O O . ALA A 1 220 ? -14.529 2.972 15.910 1.00 94.56 220 ALA A O 1
ATOM 1705 N N . THR A 1 221 ? -14.089 0.900 16.664 1.00 92.25 221 THR A N 1
ATOM 1706 C CA . THR A 1 221 ? -12.667 1.093 16.941 1.00 92.25 221 THR A CA 1
ATOM 1707 C C . THR A 1 221 ? -11.950 -0.253 16.892 1.00 92.25 221 THR A C 1
ATOM 1709 O O . THR A 1 221 ? -12.561 -1.321 16.939 1.00 92.25 221 THR A O 1
ATOM 1712 N N . TRP A 1 222 ? -10.630 -0.201 16.801 1.00 91.44 222 TRP A N 1
ATOM 1713 C CA . TRP A 1 222 ? -9.788 -1.379 16.693 1.00 91.44 222 TRP A CA 1
ATOM 1714 C C . TRP A 1 222 ? -8.604 -1.258 17.634 1.00 91.44 222 TRP A C 1
ATOM 1716 O O . TRP A 1 222 ? -8.049 -0.173 17.806 1.00 91.44 222 TRP A O 1
ATOM 1726 N N . MET A 1 223 ? -8.210 -2.377 18.225 1.00 89.50 223 MET A N 1
ATOM 1727 C CA . MET A 1 223 ? -7.054 -2.465 19.105 1.00 89.50 223 MET A CA 1
ATOM 1728 C C . MET A 1 223 ? -5.878 -3.091 18.366 1.00 89.50 223 MET A C 1
ATOM 1730 O O . MET A 1 223 ? -6.016 -4.123 17.708 1.00 89.50 223 MET A O 1
ATOM 1734 N N . TRP A 1 224 ? -4.713 -2.479 18.528 1.00 85.62 224 TRP A N 1
ATOM 1735 C CA . TRP A 1 224 ? -3.459 -2.884 17.913 1.00 85.62 224 TRP A CA 1
ATOM 1736 C C . TRP A 1 224 ? -2.469 -3.413 18.954 1.00 85.62 224 TRP A C 1
ATOM 1738 O O . TRP A 1 224 ? -2.486 -3.013 20.122 1.00 85.62 224 TRP A O 1
ATOM 1748 N N . SER A 1 225 ? -1.570 -4.303 18.531 1.00 78.19 225 SER A N 1
ATOM 1749 C CA . SER A 1 225 ? -0.540 -4.865 19.415 1.00 78.19 225 SER A CA 1
ATOM 1750 C C . SER A 1 225 ? 0.479 -3.831 19.901 1.00 78.19 225 SER A C 1
ATOM 1752 O O . SER A 1 225 ? 1.028 -3.970 20.993 1.00 78.19 225 SER A O 1
ATOM 1754 N N . GLY A 1 226 ? 0.690 -2.762 19.131 1.00 71.81 226 GLY A N 1
ATOM 1755 C CA . GLY A 1 226 ? 1.593 -1.659 19.445 1.00 71.81 226 GLY A CA 1
ATOM 1756 C C . GLY A 1 226 ? 0.864 -0.329 19.674 1.00 71.81 226 GLY A C 1
ATOM 1757 O O . GLY A 1 226 ? -0.294 -0.167 19.279 1.00 71.81 226 GLY A O 1
ATOM 1758 N N . PRO A 1 227 ? 1.526 0.647 20.316 1.00 67.06 227 PRO A N 1
ATOM 1759 C CA . PRO A 1 227 ? 0.980 1.985 20.472 1.00 67.06 227 PRO A CA 1
ATOM 1760 C C . PRO A 1 227 ? 0.961 2.743 19.136 1.00 67.06 227 PRO A C 1
ATOM 1762 O O . PRO A 1 227 ? 1.880 2.647 18.326 1.00 67.06 227 PRO A O 1
ATOM 1765 N N . ARG A 1 228 ? -0.060 3.574 18.946 1.00 64.44 228 ARG A N 1
ATOM 1766 C CA . ARG A 1 228 ? -0.157 4.561 17.872 1.00 64.44 228 ARG A CA 1
ATOM 1767 C C . ARG A 1 228 ? 0.900 5.647 18.071 1.00 64.44 228 ARG A C 1
ATOM 1769 O O . ARG A 1 228 ? 1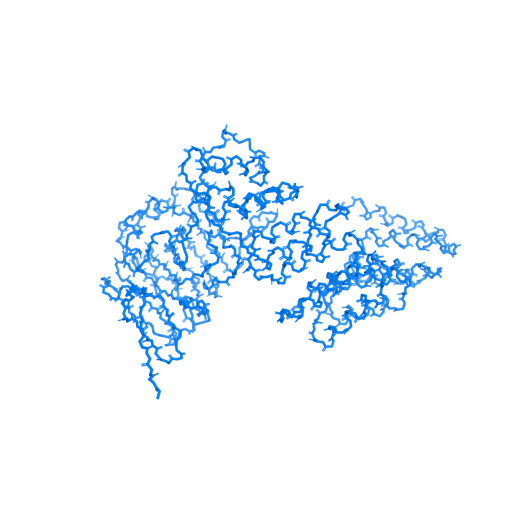.078 6.134 19.190 1.00 64.44 228 ARG A O 1
ATOM 1776 N N . SER A 1 229 ? 1.554 6.070 16.989 1.00 57.94 229 SER A N 1
ATOM 1777 C CA . SER A 1 229 ? 2.499 7.196 17.028 1.00 57.94 229 SER A CA 1
ATOM 1778 C C . SER A 1 229 ? 1.799 8.476 17.516 1.00 57.94 229 SER A C 1
ATOM 1780 O O . SER A 1 229 ? 0.846 8.948 16.889 1.00 57.94 229 SER A O 1
ATOM 1782 N N . GLN A 1 230 ? 2.273 9.055 18.630 1.00 54.06 230 GLN A N 1
ATOM 1783 C CA . GLN A 1 230 ? 1.780 10.345 19.149 1.00 54.06 230 GLN A CA 1
ATOM 1784 C C . GLN A 1 230 ? 2.095 11.494 18.185 1.00 54.06 230 GLN A C 1
ATOM 1786 O O . GLN A 1 230 ? 1.322 12.447 18.066 1.00 54.06 230 GLN A O 1
ATOM 1791 N N . ASN A 1 231 ? 3.192 11.363 17.442 1.00 52.56 231 ASN A N 1
ATOM 1792 C CA . ASN A 1 231 ? 3.615 12.356 16.473 1.00 52.56 231 ASN A CA 1
ATOM 1793 C C . ASN A 1 231 ? 2.660 12.417 15.274 1.00 52.56 231 ASN A C 1
ATOM 1795 O O . ASN A 1 231 ? 2.400 13.505 14.772 1.00 52.56 231 ASN A O 1
ATOM 1799 N N . LEU A 1 232 ? 2.036 11.302 14.870 1.00 50.72 232 LEU A N 1
ATOM 1800 C CA . LEU A 1 232 ? 1.031 11.303 13.798 1.00 50.72 232 LEU A CA 1
ATOM 1801 C C . LEU A 1 232 ? -0.220 12.128 14.137 1.00 50.72 232 LEU A C 1
ATOM 1803 O O . LEU A 1 232 ? -0.788 12.780 13.261 1.00 50.72 232 LEU A O 1
ATOM 1807 N N . GLU A 1 233 ? -0.677 12.083 15.386 1.00 50.09 233 GLU A N 1
ATOM 1808 C CA . GLU A 1 233 ? -1.842 12.857 15.822 1.00 50.09 233 GLU A CA 1
ATOM 1809 C C . GLU A 1 233 ? -1.514 14.356 15.854 1.00 50.09 233 GLU A C 1
ATOM 1811 O O . GLU A 1 233 ? -2.309 15.166 15.380 1.00 50.09 233 GLU A O 1
ATOM 1816 N N . LEU A 1 234 ? -0.303 14.716 16.297 1.00 51.50 234 LEU A N 1
ATOM 1817 C CA . LEU A 1 234 ? 0.196 16.087 16.216 1.00 51.50 234 LEU A CA 1
ATOM 1818 C C . LEU A 1 234 ? 0.319 16.552 14.756 1.00 51.50 234 LEU A C 1
ATOM 1820 O O . LEU A 1 234 ? -0.130 17.642 14.430 1.00 51.50 234 LEU A O 1
ATOM 1824 N N . LEU A 1 235 ? 0.836 15.712 13.855 1.00 50.38 235 LEU A N 1
ATOM 1825 C CA . LEU A 1 235 ? 0.950 16.004 12.419 1.00 50.38 235 LEU A CA 1
ATOM 1826 C C . LEU A 1 235 ? -0.419 16.224 11.758 1.00 50.38 235 LEU A C 1
ATOM 1828 O O . LEU A 1 235 ? -0.591 17.168 10.989 1.00 50.38 235 LEU A O 1
ATOM 1832 N N . ARG A 1 236 ? -1.424 15.406 12.099 1.00 48.22 236 ARG A N 1
ATOM 1833 C CA . ARG A 1 236 ? -2.809 15.589 11.626 1.00 48.22 236 ARG A CA 1
ATOM 1834 C C . ARG A 1 236 ? -3.447 16.866 12.177 1.00 48.22 236 ARG A C 1
ATOM 1836 O O . ARG A 1 236 ? -4.214 17.513 11.467 1.00 48.22 236 ARG A O 1
ATOM 1843 N N . GLN A 1 237 ? -3.133 17.239 13.416 1.00 47.06 237 GLN A N 1
ATOM 1844 C CA . GLN A 1 237 ? -3.610 18.483 14.027 1.00 47.06 237 GLN A CA 1
ATOM 1845 C C . GLN A 1 237 ? -2.897 19.718 13.458 1.00 47.06 237 GLN A C 1
ATOM 1847 O O . GLN A 1 237 ? -3.556 20.725 13.209 1.00 47.06 237 GLN A O 1
ATOM 1852 N N . LEU A 1 238 ? -1.594 19.637 13.171 1.00 47.53 238 LEU A N 1
ATOM 1853 C CA . LEU A 1 238 ? -0.823 20.696 12.512 1.00 47.53 238 LEU A CA 1
ATOM 1854 C C . LEU A 1 238 ? -1.328 20.952 11.084 1.00 47.53 238 LEU A C 1
ATOM 1856 O O . LEU A 1 238 ? -1.508 22.109 10.713 1.00 47.53 238 LEU A O 1
ATOM 1860 N N . GLY A 1 239 ? -1.667 19.896 10.336 1.00 42.50 239 GLY A N 1
ATOM 1861 C CA . GLY A 1 239 ? -2.258 20.013 8.998 1.00 42.50 239 GLY A CA 1
ATOM 1862 C C . GLY A 1 239 ? -3.675 20.608 8.959 1.00 42.50 239 GLY A C 1
ATOM 1863 O O . GLY A 1 239 ? -4.083 21.114 7.921 1.00 42.50 239 GLY A O 1
ATOM 1864 N N . ARG A 1 240 ? -4.433 20.583 10.071 1.00 37.31 240 ARG A N 1
ATOM 1865 C CA . ARG A 1 240 ? -5.797 21.156 10.155 1.00 37.31 240 ARG A CA 1
ATOM 1866 C C . ARG A 1 240 ? -5.877 22.499 10.896 1.00 37.31 240 ARG A C 1
ATOM 1868 O O . ARG A 1 240 ? -6.810 23.255 10.656 1.00 37.31 240 ARG A O 1
ATOM 1875 N N . GLY A 1 241 ? -4.949 22.787 11.811 1.00 33.81 241 GLY A N 1
ATOM 1876 C CA . GLY A 1 241 ? -5.014 23.942 12.721 1.00 33.81 241 GLY A CA 1
ATOM 1877 C C . GLY A 1 241 ? -4.088 25.113 12.386 1.00 33.81 241 GLY A C 1
ATOM 1878 O O . GLY A 1 241 ? -4.239 26.169 12.986 1.00 33.81 241 GLY A O 1
ATOM 1879 N N . TYR A 1 242 ? -3.148 24.948 11.449 1.00 36.09 242 TYR A N 1
ATOM 1880 C CA . TYR A 1 242 ? -2.144 25.962 11.092 1.00 36.09 242 TYR A CA 1
ATOM 1881 C C . TYR A 1 242 ? -2.146 26.312 9.593 1.00 36.09 242 TYR A C 1
ATOM 1883 O O . TYR A 1 242 ? -1.104 26.644 9.030 1.00 36.09 242 TYR A O 1
ATOM 1891 N N . SER A 1 243 ? -3.315 26.302 8.942 1.00 33.50 243 SER A N 1
ATOM 1892 C CA . SER A 1 243 ? -3.483 26.739 7.538 1.00 33.50 243 SER A CA 1
ATOM 1893 C C . SER A 1 243 ? -3.061 28.194 7.276 1.00 33.50 243 SER A C 1
ATOM 1895 O O . SER A 1 243 ? -2.893 28.608 6.142 1.00 33.50 243 SER A O 1
ATOM 1897 N N . HIS A 1 244 ? -2.879 28.989 8.328 1.00 37.09 244 HIS A N 1
ATOM 1898 C CA . HIS A 1 244 ? -2.426 30.383 8.274 1.00 37.09 244 HIS A CA 1
ATOM 1899 C C . HIS A 1 244 ? -0.899 30.521 8.413 1.00 37.09 244 HIS A C 1
ATOM 1901 O O . HIS A 1 244 ? -0.366 31.611 8.230 1.00 37.09 244 HIS A O 1
ATOM 1907 N N . VAL A 1 245 ? -0.189 29.434 8.738 1.00 37.44 245 VAL A N 1
ATOM 1908 C CA . VAL A 1 245 ? 1.286 29.375 8.747 1.00 37.44 245 VAL A CA 1
ATOM 1909 C C . VAL A 1 245 ? 1.822 28.732 7.465 1.00 37.44 245 VAL A C 1
ATOM 1911 O O . VAL A 1 245 ? 2.946 29.026 7.065 1.00 37.44 245 VAL A O 1
ATOM 1914 N N . TRP A 1 246 ? 1.018 27.897 6.805 1.00 34.34 246 TRP A N 1
ATOM 1915 C CA . TRP A 1 246 ? 1.383 27.177 5.588 1.00 34.34 246 TRP A CA 1
ATOM 1916 C C . TRP A 1 246 ? 0.416 27.558 4.458 1.00 34.34 246 TRP A C 1
ATOM 1918 O O . TRP A 1 246 ? -0.782 27.341 4.624 1.00 34.34 246 TRP A O 1
ATOM 1928 N N . PRO A 1 247 ? 0.890 28.139 3.341 1.00 29.91 247 PRO A N 1
ATOM 1929 C CA . PRO A 1 247 ? 0.041 28.490 2.202 1.00 29.91 247 PRO A CA 1
ATOM 1930 C C . PRO A 1 247 ? -0.757 27.282 1.688 1.00 29.91 247 PRO A C 1
ATOM 1932 O O . PRO A 1 247 ? -0.250 26.164 1.705 1.00 29.91 247 PRO A O 1
ATOM 1935 N N . GLU A 1 248 ? -1.965 27.499 1.160 1.00 33.09 248 GLU A N 1
ATOM 1936 C CA . GLU A 1 248 ? -2.857 26.441 0.632 1.00 33.09 248 GLU A CA 1
ATOM 1937 C C . GLU A 1 248 ? -2.241 25.589 -0.504 1.00 33.09 248 GLU A C 1
ATOM 1939 O O . GLU A 1 248 ? -2.792 24.556 -0.872 1.00 33.09 248 GLU A O 1
ATOM 1944 N N . SER A 1 249 ? -1.081 25.990 -1.033 1.00 34.94 249 SER A N 1
ATOM 1945 C CA . SER A 1 249 ? -0.308 25.299 -2.069 1.00 34.94 249 SER A CA 1
ATOM 1946 C C . SER A 1 249 ? 0.845 24.416 -1.556 1.00 34.94 249 SER A C 1
ATOM 1948 O O . SER A 1 249 ? 1.597 23.888 -2.374 1.00 34.94 249 SER A O 1
ATOM 1950 N N . TYR A 1 250 ? 1.044 24.275 -0.239 1.00 38.56 250 TYR A N 1
ATOM 1951 C CA . TYR A 1 250 ? 2.230 23.606 0.319 1.00 38.56 250 TYR A CA 1
ATOM 1952 C C . TYR A 1 250 ? 2.085 22.082 0.454 1.00 38.56 250 TYR A C 1
ATOM 1954 O O . TYR A 1 250 ? 1.176 21.586 1.119 1.00 38.56 250 TYR A O 1
ATOM 1962 N N . ASP A 1 251 ? 3.042 21.344 -0.115 1.00 43.66 251 ASP A N 1
ATOM 1963 C CA . ASP A 1 251 ? 3.144 19.889 0.010 1.00 43.66 251 ASP A CA 1
ATOM 1964 C C . ASP A 1 251 ? 3.656 19.498 1.419 1.00 43.66 251 ASP A C 1
ATOM 1966 O O . ASP A 1 251 ? 4.776 19.877 1.795 1.00 43.66 251 ASP A O 1
ATOM 1970 N N . PRO A 1 252 ? 2.880 18.740 2.223 1.00 43.50 252 PRO A N 1
ATOM 1971 C CA . PRO A 1 252 ? 3.315 18.229 3.526 1.00 43.50 252 PRO A CA 1
ATOM 1972 C C . PRO A 1 252 ? 4.506 17.254 3.452 1.00 43.50 252 PRO A C 1
ATOM 1974 O O . PRO A 1 252 ? 5.052 16.898 4.497 1.00 43.50 252 PRO A O 1
ATOM 1977 N N . LEU A 1 253 ? 4.910 16.831 2.250 1.00 46.34 253 LEU A N 1
ATOM 1978 C CA . LEU A 1 253 ? 6.124 16.062 1.972 1.00 46.34 253 LEU A CA 1
ATOM 1979 C C . LEU A 1 253 ? 7.316 16.939 1.556 1.00 46.34 253 LEU A C 1
ATOM 1981 O O . LEU A 1 253 ? 8.339 16.404 1.152 1.00 46.34 253 LEU A O 1
ATOM 1985 N N . SER A 1 254 ? 7.238 18.266 1.657 1.00 54.88 254 SER A N 1
ATOM 1986 C CA . SER A 1 254 ? 8.408 19.121 1.419 1.00 54.88 254 SER A CA 1
ATOM 1987 C C . SER A 1 254 ? 9.483 18.954 2.508 1.00 54.88 254 SER A C 1
ATOM 1989 O O . SER A 1 254 ? 9.190 18.910 3.708 1.00 54.88 254 SER A O 1
ATOM 1991 N N . THR A 1 255 ? 10.751 18.907 2.086 1.00 56.66 255 THR A N 1
ATOM 1992 C CA . THR A 1 255 ? 11.948 18.796 2.942 1.00 56.66 255 THR A CA 1
ATOM 1993 C C . THR A 1 255 ? 11.934 19.798 4.106 1.00 56.66 255 THR A C 1
ATOM 1995 O O . THR A 1 255 ? 12.161 19.425 5.259 1.00 56.66 255 THR A O 1
ATOM 1998 N N . ASP A 1 256 ? 11.607 21.066 3.825 1.00 56.97 256 ASP A N 1
ATOM 1999 C CA . ASP A 1 256 ? 11.614 22.149 4.817 1.00 56.97 256 ASP A CA 1
ATOM 2000 C C . ASP A 1 256 ? 10.564 21.947 5.914 1.00 56.97 256 ASP A C 1
ATOM 2002 O O . ASP A 1 256 ? 10.820 22.214 7.089 1.00 56.97 256 ASP A O 1
ATOM 2006 N N . VAL A 1 257 ? 9.383 21.435 5.554 1.00 58.59 257 VAL A N 1
ATOM 2007 C CA . VAL A 1 257 ? 8.306 21.149 6.508 1.00 58.59 257 VAL A CA 1
ATOM 2008 C C . VAL A 1 257 ? 8.720 20.012 7.433 1.00 58.59 257 VAL A C 1
ATOM 2010 O O . VAL A 1 257 ? 8.575 20.131 8.647 1.00 58.59 257 VAL A O 1
ATOM 2013 N N . ALA A 1 258 ? 9.287 18.936 6.897 1.00 59.97 258 ALA A N 1
ATOM 2014 C CA . ALA A 1 258 ? 9.686 17.780 7.688 1.00 59.97 258 ALA A CA 1
ATOM 2015 C C . ALA A 1 258 ? 10.839 18.048 8.667 1.00 59.97 258 ALA A C 1
ATOM 2017 O O . ALA A 1 258 ? 10.772 17.636 9.830 1.00 59.97 258 ALA A O 1
ATOM 2018 N N . LEU A 1 259 ? 11.874 18.769 8.230 1.00 65.88 259 LEU A N 1
ATOM 2019 C CA . LEU A 1 259 ? 12.986 19.164 9.100 1.00 65.88 259 LEU A CA 1
ATOM 2020 C C . LEU A 1 259 ? 12.513 20.112 10.206 1.00 65.88 259 LEU A C 1
ATOM 2022 O O . LEU A 1 259 ? 12.832 19.918 11.381 1.00 65.88 259 LEU A O 1
ATOM 2026 N N . ARG A 1 260 ? 11.663 21.083 9.855 1.00 64.62 260 ARG A N 1
ATOM 2027 C CA . ARG A 1 260 ? 11.069 22.018 10.815 1.00 64.62 260 ARG A CA 1
ATOM 2028 C C . ARG A 1 260 ? 10.084 21.333 11.760 1.00 64.62 260 ARG A C 1
ATOM 2030 O O . ARG A 1 260 ? 9.949 21.747 12.906 1.00 64.62 260 ARG A O 1
ATOM 2037 N N . LEU A 1 261 ? 9.422 20.260 11.328 1.00 63.94 261 LEU A N 1
ATOM 2038 C CA . LEU A 1 261 ? 8.586 19.419 12.185 1.00 63.94 261 LEU A CA 1
ATOM 2039 C C . LEU A 1 261 ? 9.419 18.668 13.226 1.00 63.94 261 LEU A C 1
ATOM 2041 O O . LEU A 1 261 ? 9.056 18.694 14.401 1.00 63.94 261 LEU A O 1
ATOM 2045 N N . LEU A 1 262 ? 10.543 18.054 12.837 1.00 67.12 262 LEU A N 1
ATOM 2046 C CA . LEU A 1 262 ? 11.475 17.441 13.794 1.00 67.12 262 LEU A CA 1
ATOM 2047 C C . LEU A 1 262 ? 12.001 18.479 14.796 1.00 67.12 262 LEU A C 1
ATOM 2049 O O . LEU A 1 262 ? 12.008 18.226 16.003 1.00 67.12 262 LEU A O 1
ATOM 2053 N N . GLU A 1 263 ? 12.358 19.672 14.316 1.00 67.75 263 GLU A N 1
ATOM 2054 C CA . GLU A 1 263 ? 12.784 20.787 15.161 1.00 67.75 263 GLU A CA 1
ATOM 2055 C C . GLU A 1 263 ? 11.671 21.239 16.119 1.00 67.75 263 GLU A C 1
ATOM 2057 O O . GLU A 1 263 ? 11.918 21.417 17.312 1.00 67.75 263 GLU A O 1
ATOM 2062 N N . MET A 1 264 ? 10.429 21.385 15.646 1.00 63.16 264 MET A N 1
ATOM 2063 C CA . MET A 1 264 ? 9.279 21.776 16.468 1.00 63.16 264 MET A CA 1
ATOM 2064 C C . MET A 1 264 ? 8.930 20.720 17.521 1.00 63.16 264 MET A C 1
ATOM 2066 O O . MET A 1 264 ? 8.603 21.084 18.655 1.00 63.16 264 MET A O 1
ATOM 2070 N N . LEU A 1 265 ? 9.008 19.429 17.181 1.00 64.12 265 LEU A N 1
ATOM 2071 C CA . LEU A 1 265 ? 8.798 18.334 18.132 1.00 64.12 265 LEU A CA 1
ATOM 2072 C C . LEU A 1 265 ? 9.798 18.430 19.290 1.00 64.12 265 LEU A C 1
ATOM 2074 O O . LEU A 1 265 ? 9.385 18.433 20.451 1.00 64.12 265 LEU A O 1
ATOM 2078 N N . LEU A 1 266 ? 11.081 18.619 18.971 1.00 64.56 266 LEU A N 1
ATOM 2079 C CA . LEU A 1 266 ? 12.167 18.704 19.948 1.00 64.56 266 LEU A CA 1
ATOM 2080 C C . LEU A 1 266 ? 12.136 20.000 20.776 1.00 64.56 266 LEU A C 1
ATOM 2082 O O . LEU A 1 266 ? 12.193 19.956 22.005 1.00 64.56 266 LEU A O 1
ATOM 2086 N N . SER A 1 267 ? 12.049 21.156 20.115 1.00 64.69 267 SER A N 1
ATOM 2087 C CA . SER A 1 267 ? 12.246 22.473 20.738 1.00 64.69 267 SER A CA 1
ATOM 2088 C C . SER A 1 267 ? 10.971 23.054 21.351 1.00 64.69 267 SER A C 1
ATOM 2090 O O . SER A 1 267 ? 10.995 23.577 22.467 1.00 64.69 267 SER A O 1
ATOM 2092 N N . ARG A 1 268 ? 9.843 22.959 20.637 1.00 60.91 268 ARG A N 1
ATOM 2093 C CA . ARG A 1 268 ? 8.597 23.654 20.986 1.00 60.91 268 ARG A CA 1
ATOM 2094 C C . ARG A 1 268 ? 7.661 22.784 21.809 1.00 60.91 268 ARG A C 1
ATOM 2096 O O . ARG A 1 268 ? 7.087 23.267 22.781 1.00 60.91 268 ARG A O 1
ATOM 2103 N N . PHE A 1 269 ? 7.514 21.517 21.434 1.00 55.53 269 PHE A N 1
ATOM 2104 C CA . PHE A 1 269 ? 6.607 20.591 22.117 1.00 55.53 269 PHE A CA 1
ATOM 2105 C C . PHE A 1 269 ? 7.302 19.713 23.162 1.00 55.53 269 PHE A C 1
ATOM 2107 O O . PHE A 1 269 ? 6.615 19.069 23.951 1.00 55.53 269 PHE A O 1
ATOM 2114 N N . ARG A 1 270 ? 8.645 19.712 23.202 1.00 61.97 270 ARG A N 1
ATOM 2115 C CA . ARG A 1 270 ? 9.463 18.841 24.069 1.00 61.97 270 ARG A CA 1
ATOM 2116 C C . ARG A 1 270 ? 9.069 17.361 23.958 1.00 61.97 270 ARG A C 1
ATOM 2118 O O . ARG A 1 270 ? 9.161 16.610 24.929 1.00 61.97 270 ARG A O 1
ATOM 2125 N N . LEU A 1 271 ? 8.614 16.953 22.777 1.00 60.06 271 LEU A N 1
ATOM 2126 C CA . LEU A 1 271 ? 8.293 15.573 22.445 1.00 60.06 271 LEU A CA 1
ATOM 2127 C C . LEU A 1 271 ? 9.526 14.921 21.824 1.00 60.06 271 LEU A C 1
ATOM 2129 O O . LEU A 1 271 ? 10.209 15.515 20.993 1.00 60.06 271 LEU A O 1
ATOM 2133 N N . GLN A 1 272 ? 9.805 13.685 22.229 1.00 62.97 272 GLN A N 1
ATOM 2134 C CA . GLN A 1 272 ? 10.852 12.884 21.604 1.00 62.97 272 GLN A CA 1
ATOM 2135 C C . GLN A 1 272 ? 10.343 12.383 20.243 1.00 62.97 272 GLN A C 1
ATOM 2137 O O . GLN A 1 272 ? 9.292 11.732 20.208 1.00 62.97 272 GLN A O 1
ATOM 2142 N N . PRO A 1 273 ? 11.042 12.667 19.129 1.00 67.38 273 PRO A N 1
ATOM 2143 C CA . PRO A 1 273 ? 10.717 12.073 17.843 1.00 67.38 273 PRO A CA 1
ATOM 2144 C C . PRO A 1 273 ? 10.750 10.546 17.950 1.00 67.38 273 PRO A C 1
ATOM 2146 O O . PRO A 1 273 ? 11.672 9.968 18.529 1.00 67.38 273 PRO A O 1
ATOM 2149 N N . ASP A 1 274 ? 9.714 9.90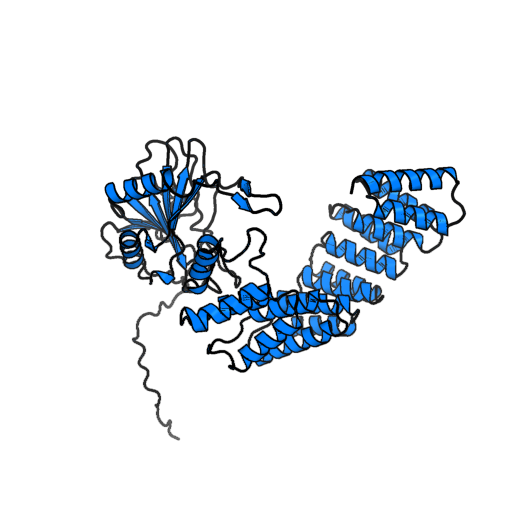5 17.420 1.00 68.12 274 ASP A N 1
ATOM 2150 C CA . ASP A 1 274 ? 9.635 8.456 17.287 1.00 68.12 274 ASP A CA 1
ATOM 2151 C C . ASP A 1 274 ? 10.133 8.021 15.901 1.00 68.12 274 ASP A C 1
ATOM 2153 O O . ASP A 1 274 ? 10.379 8.847 15.019 1.00 68.12 274 ASP A O 1
ATOM 2157 N N . LEU A 1 275 ? 10.271 6.707 15.710 1.00 68.12 275 LEU A N 1
ATOM 2158 C CA . LEU A 1 275 ? 10.689 6.078 14.451 1.00 68.12 275 LEU A CA 1
ATOM 2159 C C . LEU A 1 275 ? 9.866 6.600 13.260 1.00 68.12 275 LEU A C 1
ATOM 2161 O O . LEU A 1 275 ? 10.385 6.835 12.174 1.00 68.12 275 LEU A O 1
ATOM 2165 N N . TYR A 1 276 ? 8.583 6.868 13.503 1.00 66.44 276 TYR A N 1
ATOM 2166 C CA . TYR A 1 276 ? 7.664 7.393 12.510 1.00 66.44 276 TYR A CA 1
ATOM 2167 C C . TYR A 1 276 ? 7.986 8.834 12.081 1.00 66.44 276 TYR A C 1
ATOM 2169 O O . TYR A 1 276 ? 8.022 9.111 10.883 1.00 66.44 276 TYR A O 1
ATOM 2177 N N . SER A 1 277 ? 8.241 9.747 13.023 1.00 67.81 277 SER A N 1
ATOM 2178 C CA . SER A 1 277 ? 8.652 11.122 12.702 1.00 67.81 277 SER A CA 1
ATOM 2179 C C . SER A 1 277 ? 9.921 11.169 11.865 1.00 67.81 277 SER A C 1
ATOM 2181 O O . SER A 1 277 ? 10.011 11.969 10.936 1.00 67.81 277 SER A O 1
ATOM 2183 N N . PHE A 1 278 ? 10.882 10.293 12.164 1.00 73.00 278 PHE A N 1
ATOM 2184 C CA . PHE A 1 278 ? 12.101 10.191 11.372 1.00 73.00 278 PHE A CA 1
ATOM 2185 C C . PHE A 1 278 ? 11.840 9.606 9.985 1.00 73.00 278 PHE A C 1
ATOM 2187 O O . PHE A 1 278 ? 12.277 10.199 9.005 1.00 73.00 278 PHE A O 1
ATOM 2194 N N . ASN A 1 279 ? 11.064 8.525 9.865 1.00 73.88 279 ASN A N 1
ATOM 2195 C CA . ASN A 1 279 ? 10.717 7.947 8.561 1.00 73.88 279 ASN A CA 1
ATOM 2196 C C . ASN A 1 279 ? 9.923 8.927 7.685 1.00 73.88 279 ASN A C 1
ATOM 2198 O O . ASN A 1 279 ? 10.154 9.003 6.482 1.00 73.88 279 ASN A O 1
ATOM 2202 N N . LEU A 1 280 ? 9.036 9.731 8.279 1.00 68.94 280 LEU A N 1
ATOM 2203 C CA . LEU A 1 280 ? 8.351 10.806 7.563 1.00 68.94 280 LEU A CA 1
ATOM 2204 C C . LEU A 1 280 ? 9.334 11.872 7.074 1.00 68.94 280 LEU A C 1
ATOM 2206 O O . LEU A 1 280 ? 9.193 12.352 5.953 1.00 68.94 280 LEU A O 1
ATOM 2210 N N . ALA A 1 281 ? 10.324 12.227 7.892 1.00 71.94 281 ALA A N 1
ATOM 2211 C CA . ALA A 1 281 ? 11.324 13.199 7.490 1.00 71.94 281 ALA A CA 1
ATOM 2212 C C . ALA A 1 281 ? 12.230 12.686 6.371 1.00 71.94 281 ALA A C 1
ATOM 2214 O O . ALA A 1 281 ? 12.468 13.411 5.411 1.00 71.94 281 ALA A O 1
ATOM 2215 N N . LEU A 1 282 ? 12.653 11.421 6.433 1.00 72.62 282 LEU A N 1
ATOM 2216 C CA . LEU A 1 282 ? 13.374 10.776 5.335 1.00 72.62 282 LEU A CA 1
ATOM 2217 C C . LEU A 1 282 ? 12.525 10.761 4.053 1.00 72.62 282 LEU A C 1
ATOM 2219 O O . LEU A 1 282 ? 13.032 11.092 2.986 1.00 72.62 282 LEU A O 1
ATOM 2223 N N . ALA A 1 283 ? 11.231 10.441 4.159 1.00 67.06 283 ALA A N 1
ATOM 2224 C CA . ALA A 1 283 ? 10.325 10.376 3.013 1.00 67.06 283 ALA A CA 1
ATOM 2225 C C . ALA A 1 283 ? 10.044 11.748 2.385 1.00 67.06 283 ALA A C 1
ATOM 2227 O O . ALA A 1 283 ? 9.907 11.837 1.170 1.00 67.06 283 ALA A O 1
ATOM 2228 N N . ALA A 1 284 ? 9.968 12.811 3.186 1.00 65.81 284 ALA A N 1
ATOM 2229 C CA . ALA A 1 284 ? 9.812 14.177 2.690 1.00 65.81 284 ALA A CA 1
ATOM 2230 C C . ALA A 1 284 ? 11.081 14.677 1.981 1.00 65.81 284 ALA A C 1
ATOM 2232 O O . ALA A 1 284 ? 11.030 15.339 0.950 1.00 65.81 284 ALA A O 1
ATOM 2233 N N . CYS A 1 285 ? 12.248 14.286 2.488 1.00 69.38 285 CYS A N 1
ATOM 2234 C CA . CYS A 1 285 ? 13.530 14.619 1.882 1.00 69.38 285 CYS A CA 1
ATOM 2235 C C . CYS A 1 285 ? 13.890 13.723 0.680 1.00 69.38 285 CYS A C 1
ATOM 2237 O O . CYS A 1 285 ? 15.018 13.807 0.206 1.00 69.38 285 CYS A O 1
ATOM 2239 N N . ARG A 1 286 ? 12.983 12.871 0.172 1.00 70.88 286 ARG A N 1
ATOM 2240 C CA . ARG A 1 286 ? 13.280 11.851 -0.859 1.00 70.88 286 ARG A CA 1
ATOM 2241 C C . ARG A 1 286 ? 13.960 12.388 -2.122 1.00 70.88 286 ARG A C 1
ATOM 2243 O O . ARG A 1 286 ? 14.815 11.712 -2.675 1.00 70.88 286 ARG A O 1
ATOM 2250 N N . GLU A 1 287 ? 13.611 13.600 -2.550 1.00 74.12 287 GLU A N 1
ATOM 2251 C CA . GLU A 1 287 ? 14.190 14.239 -3.742 1.00 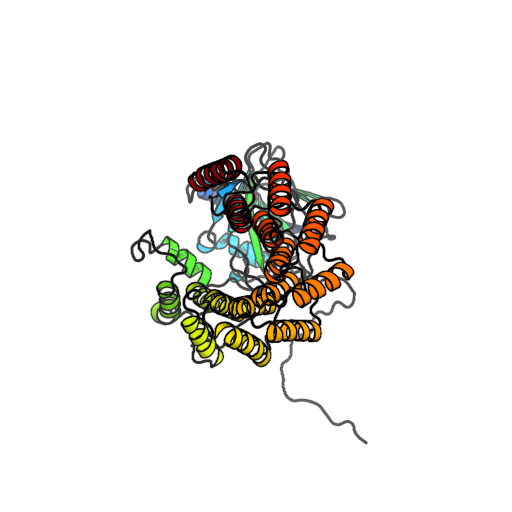74.12 287 GLU A CA 1
ATOM 2252 C C . GLU A 1 287 ? 15.616 14.773 -3.476 1.00 74.12 287 GLU A C 1
ATOM 2254 O O . GLU A 1 287 ? 16.368 15.078 -4.396 1.00 74.12 287 GLU A O 1
ATOM 2259 N N . GLN A 1 288 ? 16.013 14.876 -2.203 1.00 79.88 288 GLN A N 1
ATOM 2260 C CA . GLN A 1 288 ? 17.324 15.324 -1.733 1.00 79.88 288 GLN A CA 1
ATOM 2261 C C . GLN A 1 288 ? 18.061 14.162 -1.054 1.00 79.88 288 GLN A C 1
ATOM 2263 O O . GLN A 1 288 ? 18.310 14.172 0.154 1.00 79.88 288 GLN A O 1
ATOM 2268 N N . TRP A 1 289 ? 18.422 13.144 -1.833 1.00 82.00 289 TRP A N 1
ATOM 2269 C CA . TRP A 1 289 ? 19.042 11.906 -1.344 1.00 82.00 289 TRP A CA 1
ATOM 2270 C C . TRP A 1 289 ? 20.264 12.129 -0.428 1.00 82.00 289 TRP A C 1
ATOM 2272 O O . TRP A 1 289 ? 20.429 11.417 0.561 1.00 82.00 289 TRP A O 1
ATOM 2282 N N . THR A 1 290 ? 21.081 13.160 -0.670 1.00 83.00 290 THR A N 1
ATOM 2283 C CA . THR A 1 290 ? 22.230 13.510 0.190 1.00 83.00 290 THR A CA 1
ATOM 2284 C C . THR A 1 290 ? 21.803 13.905 1.605 1.00 83.00 290 THR A C 1
ATOM 2286 O O . THR A 1 290 ? 22.430 13.498 2.587 1.00 83.00 290 THR A O 1
ATOM 2289 N N . VAL A 1 291 ? 20.702 14.651 1.728 1.00 80.75 291 VAL A N 1
ATOM 2290 C CA . VAL A 1 291 ? 20.109 15.029 3.015 1.00 80.75 291 VAL A CA 1
ATOM 2291 C C . VAL A 1 291 ? 19.577 13.783 3.714 1.00 80.75 291 VAL A C 1
ATOM 2293 O O . VAL A 1 291 ? 19.871 13.588 4.891 1.00 80.75 291 VAL A O 1
ATOM 2296 N N . VAL A 1 292 ? 18.887 12.897 2.990 1.00 82.56 292 VAL A N 1
ATOM 2297 C CA . VAL A 1 292 ? 18.370 11.622 3.521 1.00 82.56 292 VAL A CA 1
ATOM 2298 C C . VAL A 1 292 ? 19.495 10.764 4.107 1.00 82.56 292 VAL A C 1
ATOM 2300 O O . VAL A 1 292 ? 19.394 10.327 5.254 1.00 82.56 292 VAL A O 1
ATOM 2303 N N . LEU A 1 293 ? 20.598 10.584 3.373 1.00 84.88 293 LEU A N 1
ATOM 2304 C CA . LEU A 1 293 ? 21.765 9.833 3.848 1.00 84.88 293 LEU A CA 1
ATOM 2305 C C . LEU A 1 293 ? 22.414 10.485 5.073 1.00 84.88 293 LEU A C 1
ATOM 2307 O O . LEU A 1 293 ? 22.781 9.791 6.025 1.00 84.88 293 LEU A O 1
ATOM 2311 N N . SER A 1 294 ? 22.534 11.816 5.079 1.00 82.56 294 SER A N 1
ATOM 2312 C CA . SER A 1 294 ? 23.109 12.549 6.210 1.00 82.56 294 SER A CA 1
ATOM 2313 C C . SER A 1 294 ? 22.255 12.417 7.476 1.00 82.56 294 SER A C 1
ATOM 2315 O O . SER A 1 294 ? 22.793 12.158 8.554 1.00 82.56 294 SER A O 1
ATOM 2317 N N . LEU A 1 295 ? 20.927 12.507 7.344 1.00 80.56 295 LEU A N 1
ATOM 2318 C CA . LEU A 1 295 ? 19.974 12.350 8.441 1.00 80.56 295 LEU A CA 1
ATOM 2319 C C . LEU A 1 295 ? 20.002 10.927 8.991 1.00 80.56 295 LEU A C 1
ATOM 2321 O O . LEU A 1 295 ? 20.084 10.743 10.205 1.00 80.56 295 LEU A O 1
ATOM 2325 N N . LEU A 1 296 ? 19.988 9.925 8.109 1.00 84.12 296 LEU A N 1
ATOM 2326 C CA . LEU A 1 296 ? 20.080 8.523 8.502 1.00 84.12 296 LEU A CA 1
ATOM 2327 C C . LEU A 1 296 ? 21.402 8.242 9.228 1.00 84.12 296 LEU A C 1
ATOM 2329 O O . LEU A 1 296 ? 21.402 7.619 10.285 1.00 84.12 296 LEU A O 1
ATOM 2333 N N . THR A 1 297 ? 22.523 8.764 8.727 1.00 84.06 297 THR A N 1
ATOM 2334 C CA . THR A 1 297 ? 23.844 8.603 9.358 1.00 84.06 297 THR A CA 1
ATOM 2335 C C . THR A 1 297 ? 23.900 9.254 10.741 1.00 84.06 297 THR A C 1
ATOM 2337 O O . THR A 1 297 ? 24.352 8.628 11.701 1.00 84.06 297 THR A O 1
ATOM 2340 N N . GLN A 1 298 ? 23.392 10.482 10.882 1.00 78.69 298 GLN A N 1
ATOM 2341 C CA . GLN A 1 298 ? 23.311 11.164 12.179 1.00 78.69 298 GLN A CA 1
ATOM 2342 C C . GLN A 1 298 ? 22.414 10.408 13.167 1.00 78.69 298 GLN A C 1
ATOM 2344 O O . GLN A 1 298 ? 22.737 10.313 14.355 1.00 78.69 298 GLN A O 1
ATOM 2349 N N . TRP A 1 299 ? 21.314 9.827 12.681 1.00 79.56 299 TRP A N 1
ATOM 2350 C CA . TRP A 1 299 ? 20.431 8.995 13.491 1.00 79.56 299 TRP A CA 1
ATOM 2351 C C . TRP A 1 299 ? 21.142 7.733 13.983 1.00 79.56 299 TRP A C 1
ATOM 2353 O O . TRP A 1 299 ? 21.139 7.455 15.184 1.00 79.56 299 TRP A O 1
ATOM 2363 N N . ARG A 1 300 ? 21.828 7.018 13.083 1.00 81.50 300 ARG A N 1
ATOM 2364 C CA . ARG A 1 300 ? 22.611 5.812 13.400 1.00 81.50 300 ARG A CA 1
ATOM 2365 C C . ARG A 1 300 ? 23.698 6.070 14.439 1.00 81.50 300 ARG A C 1
ATOM 2367 O O . ARG A 1 300 ? 23.869 5.277 15.361 1.00 81.50 300 ARG A O 1
ATOM 2374 N N . GLN A 1 301 ? 24.402 7.195 14.323 1.00 77.19 301 GLN A N 1
ATOM 2375 C CA . GLN A 1 301 ? 25.466 7.586 15.254 1.00 77.19 301 GLN A CA 1
ATOM 2376 C C . GLN A 1 301 ? 24.938 8.052 16.624 1.00 77.19 301 GLN A C 1
ATOM 2378 O O . GLN A 1 301 ? 25.730 8.392 17.502 1.00 77.19 301 GLN A O 1
ATOM 2383 N N . GLY A 1 302 ? 23.615 8.072 16.834 1.00 67.81 302 GLY A N 1
ATOM 2384 C CA . GLY A 1 302 ? 23.007 8.524 18.085 1.00 67.81 302 GLY A CA 1
ATOM 2385 C C . GLY A 1 302 ? 23.210 10.017 18.348 1.00 67.81 302 GLY A C 1
ATOM 2386 O O . GLY A 1 302 ? 23.101 10.457 19.490 1.00 67.81 302 GLY A O 1
ATOM 2387 N N . LEU A 1 303 ? 23.519 10.794 17.302 1.00 58.91 303 LEU A N 1
ATOM 2388 C CA . LEU A 1 303 ? 23.661 12.252 17.375 1.00 58.91 303 LEU A CA 1
ATOM 2389 C C . LEU A 1 303 ? 22.297 12.951 17.473 1.00 58.91 303 LEU A C 1
ATOM 2391 O O . LEU A 1 303 ? 22.218 14.128 17.820 1.00 58.91 303 LEU A O 1
ATOM 2395 N N . LEU A 1 304 ? 21.216 12.217 17.199 1.00 62.41 304 LEU A N 1
ATOM 2396 C CA . LEU A 1 304 ? 19.844 12.650 17.424 1.00 62.41 304 LEU A CA 1
ATOM 2397 C C . LEU A 1 304 ? 19.407 12.282 18.847 1.00 62.41 304 LEU A C 1
ATOM 2399 O O . LEU A 1 304 ? 19.801 11.257 19.392 1.00 62.41 304 LEU A O 1
ATOM 2403 N N . VAL A 1 305 ? 18.545 13.110 19.445 1.00 54.22 305 VAL A N 1
ATOM 2404 C CA . VAL A 1 305 ? 18.120 13.009 20.861 1.00 54.22 305 VAL A CA 1
ATOM 2405 C C . VAL A 1 305 ? 17.459 11.653 21.206 1.00 54.22 305 VAL A C 1
ATOM 2407 O O . VAL A 1 305 ? 17.352 11.284 22.377 1.00 54.22 305 VAL A O 1
ATOM 2410 N N . SER A 1 306 ? 17.054 10.870 20.200 1.00 59.41 306 SER A N 1
ATOM 2411 C CA . SER A 1 306 ? 16.394 9.576 20.376 1.00 59.41 306 SER A CA 1
ATOM 2412 C C . SER A 1 306 ? 17.386 8.402 20.448 1.00 59.41 306 SER A C 1
ATOM 2414 O O . SER A 1 306 ? 18.290 8.288 19.628 1.00 59.41 306 SER A O 1
ATOM 2416 N N . LYS A 1 307 ? 17.154 7.453 21.368 1.00 62.28 307 LYS A N 1
ATOM 2417 C CA . LYS A 1 307 ? 17.856 6.148 21.416 1.00 62.28 307 LYS A CA 1
ATOM 2418 C C . LYS A 1 307 ? 17.319 5.123 20.401 1.00 62.28 307 LYS A C 1
ATOM 2420 O O . LYS A 1 307 ? 17.599 3.932 20.529 1.00 62.28 307 LYS A O 1
ATOM 2425 N N . LEU A 1 308 ? 16.468 5.553 19.472 1.00 67.00 308 LEU A N 1
ATOM 2426 C CA . LEU A 1 308 ? 15.812 4.668 18.514 1.00 67.00 308 LEU A CA 1
ATOM 2427 C C . LEU A 1 308 ? 16.792 4.296 17.406 1.00 67.00 308 LEU A C 1
ATOM 2429 O O . LEU A 1 308 ? 17.592 5.133 16.995 1.00 67.00 308 LEU A O 1
ATOM 2433 N N . ARG A 1 309 ? 16.721 3.050 16.935 1.00 74.38 309 ARG A N 1
ATOM 2434 C CA . ARG A 1 309 ? 17.493 2.586 15.780 1.00 74.38 309 ARG A CA 1
ATOM 2435 C C . ARG A 1 309 ? 16.628 2.641 14.518 1.00 74.38 309 ARG A C 1
ATOM 2437 O O . ARG A 1 309 ? 15.430 2.383 14.647 1.00 74.38 309 ARG A O 1
ATOM 2444 N N . PRO A 1 310 ? 17.211 2.954 13.350 1.00 76.69 310 PRO A N 1
ATOM 2445 C CA . PRO A 1 310 ? 16.517 2.841 12.072 1.00 76.69 310 PRO A CA 1
ATOM 2446 C C . PRO A 1 310 ? 15.984 1.423 11.836 1.00 76.69 310 PRO A C 1
ATOM 2448 O O . PRO A 1 310 ? 16.604 0.445 12.261 1.00 76.69 310 PRO A O 1
ATOM 2451 N N . ASP A 1 311 ? 14.839 1.325 11.167 1.00 72.88 311 ASP A N 1
ATOM 2452 C CA . ASP A 1 311 ? 14.185 0.069 10.797 1.00 72.88 311 ASP A CA 1
ATOM 2453 C C . ASP A 1 311 ? 14.273 -0.186 9.283 1.00 72.88 311 ASP A C 1
ATOM 2455 O O . ASP A 1 311 ? 14.865 0.593 8.531 1.00 72.88 311 ASP A O 1
ATOM 2459 N N . VAL A 1 312 ? 13.673 -1.287 8.818 1.00 73.06 312 VAL A N 1
ATOM 2460 C CA . VAL A 1 312 ? 13.619 -1.633 7.385 1.00 73.06 312 VAL A CA 1
ATOM 2461 C C . VAL A 1 312 ? 13.008 -0.493 6.565 1.00 73.06 312 VAL A C 1
ATOM 2463 O O . VAL A 1 312 ? 13.491 -0.181 5.479 1.00 73.06 312 VAL A O 1
ATOM 2466 N N . VAL A 1 313 ? 11.997 0.194 7.105 1.00 72.75 313 VAL A N 1
ATOM 2467 C CA . VAL A 1 313 ? 11.336 1.320 6.435 1.00 72.75 313 VAL A CA 1
ATOM 2468 C C . VAL A 1 313 ? 12.279 2.517 6.291 1.00 72.75 313 VAL A C 1
ATOM 2470 O O . VAL A 1 313 ? 12.306 3.130 5.220 1.00 72.75 313 VAL A O 1
ATOM 2473 N N . SER A 1 314 ? 13.078 2.843 7.313 1.00 77.69 314 SER A N 1
ATOM 2474 C CA . SER A 1 314 ? 14.098 3.899 7.238 1.00 77.69 314 SER A CA 1
ATOM 2475 C C . SER A 1 314 ? 15.079 3.647 6.092 1.00 77.69 314 SER A C 1
ATOM 2477 O O . SER A 1 314 ? 15.329 4.540 5.278 1.00 77.69 314 SER A O 1
ATOM 2479 N N . PHE A 1 315 ? 15.598 2.418 6.002 1.00 80.75 315 PHE A N 1
ATOM 2480 C CA . PHE A 1 315 ? 16.560 2.023 4.973 1.00 80.75 315 PHE A CA 1
ATOM 2481 C C . PHE A 1 315 ? 15.935 1.963 3.579 1.00 80.75 315 PHE A C 1
ATOM 2483 O O . PHE A 1 315 ? 16.501 2.525 2.645 1.00 80.75 315 PHE A O 1
ATOM 2490 N N . ASN A 1 316 ? 14.738 1.390 3.432 1.00 80.00 316 ASN A N 1
ATOM 2491 C CA . ASN A 1 316 ? 14.036 1.339 2.145 1.00 80.00 316 ASN A CA 1
ATOM 2492 C C . ASN A 1 316 ? 13.671 2.741 1.633 1.00 80.00 316 ASN A C 1
ATOM 2494 O O . ASN A 1 316 ? 13.708 2.984 0.428 1.00 80.00 316 ASN A O 1
ATOM 2498 N N . THR A 1 317 ? 13.377 3.686 2.532 1.00 78.25 317 THR A N 1
ATOM 2499 C CA . THR A 1 317 ? 13.142 5.093 2.168 1.00 78.25 317 THR A CA 1
ATOM 2500 C C . THR A 1 317 ? 14.421 5.754 1.648 1.00 78.25 317 THR A C 1
ATOM 2502 O O . THR A 1 317 ? 14.380 6.461 0.642 1.00 78.25 317 THR A O 1
ATOM 2505 N N . ALA A 1 318 ? 15.565 5.488 2.286 1.00 85.06 318 ALA A N 1
ATOM 2506 C CA . ALA A 1 318 ? 16.861 5.974 1.818 1.00 85.06 318 ALA A CA 1
ATOM 2507 C C . ALA A 1 318 ? 17.272 5.348 0.477 1.00 85.06 318 ALA A C 1
ATOM 2509 O O . ALA A 1 318 ? 17.678 6.070 -0.430 1.00 85.06 318 ALA A O 1
ATOM 2510 N N . LEU A 1 319 ? 17.088 4.034 0.316 1.00 83.38 319 LEU A N 1
ATOM 2511 C CA . LEU A 1 319 ? 17.330 3.328 -0.944 1.00 83.38 319 LEU A CA 1
ATOM 2512 C C . LEU A 1 319 ? 16.456 3.875 -2.078 1.00 83.38 319 LEU A C 1
ATOM 2514 O O . LEU A 1 319 ? 16.950 4.094 -3.178 1.00 83.38 319 LEU A O 1
ATOM 2518 N N . ALA A 1 320 ? 15.177 4.156 -1.813 1.00 79.81 320 ALA A N 1
ATOM 2519 C CA . ALA A 1 320 ? 14.285 4.758 -2.800 1.00 79.81 320 ALA A CA 1
ATOM 2520 C C . ALA A 1 320 ? 14.760 6.157 -3.233 1.00 79.81 320 ALA A C 1
ATOM 2522 O O . ALA A 1 320 ? 14.780 6.446 -4.432 1.00 79.81 320 ALA A O 1
ATOM 2523 N N . ALA A 1 321 ? 15.188 6.993 -2.280 1.00 81.19 321 ALA A N 1
ATOM 2524 C CA . ALA A 1 321 ? 15.736 8.321 -2.559 1.00 81.19 321 ALA A CA 1
ATOM 2525 C C . ALA A 1 321 ? 16.988 8.245 -3.450 1.00 81.19 321 ALA A C 1
ATOM 2527 O O . ALA A 1 321 ? 17.070 8.951 -4.451 1.00 81.19 321 ALA A O 1
ATOM 2528 N N . VAL A 1 322 ? 17.915 7.335 -3.131 1.00 85.44 322 VAL A N 1
ATOM 2529 C CA . VAL A 1 322 ? 19.139 7.099 -3.916 1.00 85.44 322 VAL A CA 1
ATOM 2530 C C . VAL A 1 322 ? 18.822 6.523 -5.300 1.00 85.44 322 VAL A C 1
ATOM 2532 O O . VAL A 1 322 ? 19.384 6.960 -6.291 1.00 85.44 322 VAL A O 1
ATOM 2535 N N . SER A 1 323 ? 17.887 5.579 -5.420 1.00 82.75 323 SER A N 1
ATOM 2536 C CA . SER A 1 323 ? 17.531 5.010 -6.731 1.00 82.75 323 SER A CA 1
ATOM 2537 C C . SER A 1 323 ? 16.885 6.027 -7.684 1.00 82.75 323 SER A C 1
ATOM 2539 O O . SER A 1 323 ? 16.974 5.878 -8.900 1.00 82.75 323 SER A O 1
ATOM 2541 N N . SER A 1 324 ? 16.245 7.068 -7.139 1.00 78.75 324 SER A N 1
ATOM 2542 C CA . SER A 1 324 ? 15.504 8.065 -7.920 1.00 78.75 324 SER A CA 1
ATOM 2543 C C . SER A 1 324 ? 16.360 9.259 -8.354 1.00 78.75 324 SER A C 1
ATOM 2545 O O . SER A 1 324 ? 15.913 10.035 -9.196 1.00 78.75 324 SER A O 1
ATOM 2547 N N . SER A 1 325 ? 17.567 9.440 -7.803 1.00 78.25 325 SER A N 1
ATOM 2548 C CA . SER A 1 325 ? 18.385 10.625 -8.087 1.00 78.25 325 SER A CA 1
ATOM 2549 C C . SER A 1 325 ? 19.050 10.623 -9.462 1.00 78.25 325 SER A C 1
ATOM 2551 O O . SER A 1 325 ? 19.356 11.697 -9.983 1.00 78.25 325 SER A O 1
ATOM 2553 N N . GLY A 1 326 ? 19.261 9.451 -10.064 1.00 71.56 326 GLY A N 1
ATOM 2554 C CA . GLY A 1 326 ? 19.897 9.311 -11.377 1.00 71.56 326 GLY A CA 1
ATOM 2555 C C . GLY A 1 326 ? 21.359 9.778 -11.423 1.00 71.56 326 GLY A C 1
ATOM 2556 O O . GLY A 1 326 ? 21.900 9.997 -12.509 1.00 71.56 326 GLY A O 1
ATOM 2557 N N . ALA A 1 327 ? 22.005 9.960 -10.271 1.00 74.56 327 ALA A N 1
ATOM 2558 C CA . ALA A 1 327 ? 23.402 10.331 -10.168 1.00 74.56 327 ALA A CA 1
ATOM 2559 C C . ALA A 1 327 ? 24.322 9.107 -10.385 1.00 74.56 327 ALA A C 1
ATOM 2561 O O . ALA A 1 327 ? 23.990 7.967 -10.057 1.00 74.56 327 ALA A O 1
ATOM 2562 N N . PRO A 1 328 ? 25.526 9.315 -10.951 1.00 61.19 328 PRO A N 1
ATOM 2563 C CA . PRO A 1 328 ? 26.416 8.221 -11.356 1.00 61.19 328 PRO A CA 1
ATOM 2564 C C . PRO A 1 328 ? 26.958 7.371 -10.186 1.00 61.19 328 PRO A C 1
ATOM 2566 O O . PRO A 1 328 ? 27.490 6.287 -10.423 1.00 61.19 328 PRO A O 1
ATOM 2569 N N . GLY A 1 329 ? 26.833 7.850 -8.942 1.00 71.12 329 GLY A N 1
ATOM 2570 C CA . GLY A 1 329 ? 27.246 7.159 -7.711 1.00 71.12 329 GLY A CA 1
ATOM 2571 C C . GLY A 1 329 ? 26.102 6.495 -6.934 1.00 71.12 329 GLY A C 1
ATOM 2572 O O . GLY A 1 329 ? 26.322 5.997 -5.832 1.00 71.12 329 GLY A O 1
ATOM 2573 N N . ASP A 1 330 ? 24.887 6.474 -7.481 1.00 80.81 330 ASP A N 1
ATOM 2574 C CA . ASP A 1 330 ? 23.707 6.001 -6.749 1.00 80.81 330 ASP A CA 1
ATOM 2575 C C . ASP A 1 330 ? 23.785 4.504 -6.436 1.00 80.81 330 ASP A C 1
ATOM 2577 O O . ASP A 1 330 ? 23.443 4.064 -5.339 1.00 80.81 330 ASP A O 1
ATOM 2581 N N . TRP A 1 331 ? 24.321 3.714 -7.366 1.00 84.75 331 TRP A N 1
ATOM 2582 C CA . TRP A 1 331 ? 24.471 2.271 -7.188 1.00 84.75 331 TRP A CA 1
ATOM 2583 C C . TRP A 1 331 ? 25.469 1.914 -6.073 1.00 84.75 331 TRP A C 1
ATOM 2585 O O . TRP A 1 331 ? 25.193 0.999 -5.302 1.00 84.75 331 TRP A O 1
ATOM 2595 N N . THR A 1 332 ? 26.580 2.654 -5.922 1.00 89.62 332 THR A N 1
ATOM 2596 C CA . THR A 1 332 ? 27.537 2.422 -4.823 1.00 89.62 332 THR A CA 1
ATOM 2597 C C . THR A 1 332 ? 26.896 2.718 -3.476 1.00 89.62 332 THR A C 1
ATOM 2599 O O . THR A 1 332 ? 26.954 1.891 -2.574 1.00 89.62 332 THR A O 1
ATOM 2602 N N . CYS A 1 333 ? 26.188 3.847 -3.361 1.00 88.12 333 CYS A N 1
ATOM 2603 C CA . CYS A 1 333 ? 25.500 4.198 -2.123 1.00 88.12 333 CYS A CA 1
ATOM 2604 C C . CYS A 1 333 ? 24.378 3.206 -1.784 1.00 88.12 333 CYS A C 1
ATOM 2606 O O . CYS A 1 333 ? 24.140 2.937 -0.609 1.00 88.12 333 CYS A O 1
ATOM 2608 N N . ALA A 1 334 ? 23.690 2.653 -2.786 1.00 88.81 334 ALA A N 1
ATOM 2609 C CA . ALA A 1 334 ? 22.664 1.638 -2.570 1.00 88.81 334 ALA A CA 1
ATOM 2610 C C . ALA A 1 334 ? 23.247 0.321 -2.024 1.00 88.81 334 ALA A C 1
ATOM 2612 O O . ALA A 1 334 ? 22.664 -0.267 -1.112 1.00 88.81 334 ALA A O 1
ATOM 2613 N N . ILE A 1 335 ? 24.406 -0.116 -2.526 1.00 90.31 335 ILE A N 1
ATOM 2614 C CA . ILE A 1 335 ? 25.114 -1.299 -2.012 1.00 90.31 335 ILE A CA 1
ATOM 2615 C C . ILE A 1 335 ? 25.629 -1.040 -0.589 1.00 90.31 335 ILE A C 1
ATOM 2617 O O . ILE A 1 335 ? 25.334 -1.827 0.311 1.00 90.31 335 ILE A O 1
ATOM 2621 N N . ASP A 1 336 ? 26.278 0.104 -0.350 1.00 91.19 336 ASP A N 1
ATOM 2622 C CA . ASP A 1 336 ? 26.759 0.502 0.982 1.00 91.19 336 ASP A CA 1
ATOM 2623 C C . ASP A 1 336 ? 25.614 0.559 2.011 1.00 91.19 336 ASP A C 1
ATOM 2625 O O . ASP A 1 336 ? 25.786 0.213 3.184 1.00 91.19 336 ASP A O 1
ATOM 2629 N N . LEU A 1 337 ? 24.414 0.982 1.589 1.00 90.44 337 LEU A N 1
ATOM 2630 C CA . LEU A 1 337 ? 23.215 0.985 2.430 1.00 90.44 337 LEU A CA 1
ATOM 2631 C C . LEU A 1 337 ? 22.743 -0.431 2.783 1.00 90.44 337 LEU A C 1
ATOM 2633 O O . LEU A 1 337 ? 22.321 -0.648 3.919 1.00 90.44 337 LEU A O 1
ATOM 2637 N N . LEU A 1 338 ? 22.817 -1.395 1.860 1.00 89.56 338 LEU A N 1
ATOM 2638 C CA . LEU A 1 338 ? 22.486 -2.794 2.152 1.00 89.56 338 LEU A CA 1
ATOM 2639 C C . LEU A 1 338 ? 23.488 -3.418 3.128 1.00 89.56 338 LEU A C 1
ATOM 2641 O O . LEU A 1 338 ? 23.084 -4.126 4.053 1.00 89.56 338 LEU A O 1
ATOM 2645 N N . GLU A 1 339 ? 24.779 -3.135 2.964 1.00 89.25 339 GLU A N 1
ATOM 2646 C CA . GLU A 1 339 ? 25.816 -3.564 3.908 1.00 89.25 339 GLU A CA 1
ATOM 2647 C C . GLU A 1 339 ? 25.598 -2.940 5.286 1.00 89.25 339 GLU A C 1
ATOM 2649 O O . GLU A 1 339 ? 25.546 -3.643 6.296 1.00 89.25 339 GLU A O 1
ATOM 2654 N N . THR A 1 340 ? 25.339 -1.636 5.315 1.00 89.12 340 THR A N 1
ATOM 2655 C CA . THR A 1 340 ? 24.983 -0.894 6.523 1.00 89.12 340 THR A CA 1
ATOM 2656 C C . THR A 1 340 ? 23.788 -1.519 7.254 1.00 89.12 340 THR A C 1
ATOM 2658 O O . THR A 1 340 ? 23.788 -1.649 8.479 1.00 89.12 340 THR A O 1
ATOM 2661 N N . MET A 1 341 ? 22.749 -1.905 6.516 1.00 88.00 341 MET A N 1
ATOM 2662 C CA . MET A 1 341 ? 21.548 -2.518 7.077 1.00 88.00 341 MET A CA 1
ATOM 2663 C C . MET A 1 341 ? 21.898 -3.840 7.789 1.00 88.00 341 MET A C 1
ATOM 2665 O O . MET A 1 341 ? 21.437 -4.094 8.907 1.00 88.00 341 MET A O 1
ATOM 2669 N N . ARG A 1 342 ? 22.818 -4.627 7.206 1.00 85.25 342 ARG A N 1
ATOM 2670 C CA . ARG A 1 342 ? 23.365 -5.858 7.807 1.00 85.25 342 ARG A CA 1
ATOM 2671 C C . ARG A 1 342 ? 24.187 -5.565 9.068 1.00 85.25 342 ARG A C 1
ATOM 2673 O O . ARG A 1 342 ? 23.997 -6.251 10.076 1.00 85.25 342 ARG A O 1
ATOM 2680 N N . GLU A 1 343 ? 25.055 -4.552 9.047 1.00 86.31 343 GLU A N 1
ATOM 2681 C CA . GLU A 1 343 ? 25.845 -4.124 10.217 1.00 86.31 343 GLU A CA 1
ATOM 2682 C C . GLU A 1 343 ? 24.951 -3.734 11.401 1.00 86.31 343 GLU A C 1
ATOM 2684 O O . GLU A 1 343 ? 25.192 -4.131 12.547 1.00 86.31 343 GLU A O 1
ATOM 2689 N N . ASP A 1 344 ? 23.865 -3.019 11.110 1.00 79.62 344 ASP A N 1
ATOM 2690 C CA . ASP A 1 344 ? 22.894 -2.561 12.100 1.00 79.62 344 ASP A CA 1
ATOM 2691 C C . ASP A 1 344 ? 21.943 -3.680 12.577 1.00 79.62 344 ASP A C 1
ATOM 2693 O O . ASP A 1 344 ? 21.107 -3.449 13.456 1.00 79.62 344 ASP A O 1
ATOM 2697 N N . ARG A 1 345 ? 22.122 -4.915 12.077 1.00 78.69 345 ARG A N 1
ATOM 2698 C CA . ARG A 1 345 ? 21.295 -6.109 12.343 1.00 78.69 345 ARG A CA 1
ATOM 2699 C C . ARG A 1 345 ? 19.833 -5.952 11.925 1.00 78.69 345 ARG A C 1
ATOM 2701 O O . ARG A 1 345 ? 18.948 -6.562 12.528 1.00 78.69 345 ARG A O 1
ATOM 2708 N N . VAL A 1 346 ? 19.586 -5.160 10.891 1.00 78.56 346 VAL A N 1
ATOM 2709 C CA . VAL A 1 346 ? 18.283 -5.040 10.242 1.00 78.56 346 VAL A CA 1
ATOM 2710 C C . VAL A 1 346 ? 18.318 -5.947 9.002 1.00 78.56 346 VAL A C 1
ATOM 2712 O O . VAL A 1 346 ? 19.143 -5.723 8.124 1.00 78.56 346 VAL A O 1
ATOM 2715 N N . PRO A 1 347 ? 17.513 -7.020 8.915 1.00 75.38 347 PRO A N 1
ATOM 2716 C CA . PRO A 1 347 ? 17.574 -7.931 7.773 1.00 75.38 347 PRO A CA 1
ATOM 2717 C C . PRO A 1 347 ? 16.981 -7.264 6.517 1.00 75.38 347 PRO A C 1
ATOM 2719 O O . PRO A 1 347 ? 15.815 -6.864 6.568 1.00 75.38 347 PRO A O 1
ATOM 2722 N N . PRO A 1 348 ? 17.736 -7.143 5.405 1.00 79.38 348 PRO A N 1
ATOM 2723 C CA . PRO A 1 348 ? 17.198 -6.658 4.133 1.00 79.38 348 PRO A CA 1
ATOM 2724 C C . PRO A 1 348 ? 16.050 -7.535 3.636 1.00 79.38 348 PRO A C 1
ATOM 2726 O O . PRO A 1 348 ? 16.136 -8.764 3.703 1.00 79.38 348 PRO A O 1
ATOM 2729 N N . ASP A 1 349 ? 14.991 -6.908 3.126 1.00 78.94 349 ASP A N 1
ATOM 2730 C CA . ASP A 1 349 ? 13.849 -7.597 2.527 1.00 78.94 349 ASP A CA 1
ATOM 2731 C C . ASP A 1 349 ? 13.897 -7.540 0.989 1.00 78.94 349 ASP A C 1
ATOM 2733 O O . ASP A 1 349 ? 14.799 -6.947 0.392 1.00 78.94 349 ASP A O 1
ATOM 2737 N N . LEU A 1 350 ? 12.931 -8.183 0.321 1.00 76.56 350 LEU A N 1
ATOM 2738 C CA . LEU A 1 350 ? 12.841 -8.173 -1.147 1.00 76.56 350 LEU A CA 1
ATOM 2739 C C . LEU A 1 350 ? 12.743 -6.745 -1.709 1.00 76.56 350 LEU A C 1
ATOM 2741 O O . LEU A 1 350 ? 13.290 -6.455 -2.773 1.00 76.56 350 LEU A O 1
ATOM 2745 N N . GLN A 1 351 ? 12.093 -5.834 -0.978 1.00 79.56 351 GLN A N 1
ATOM 2746 C CA . GLN A 1 351 ? 11.968 -4.444 -1.392 1.00 79.56 351 GLN A CA 1
ATOM 2747 C C . GLN A 1 351 ? 13.323 -3.725 -1.343 1.00 79.56 351 GLN A C 1
ATOM 2749 O O . GLN A 1 351 ? 13.623 -2.973 -2.272 1.00 79.56 351 GLN A O 1
ATOM 2754 N N . SER A 1 352 ? 14.153 -3.978 -0.324 1.00 79.75 352 SER A N 1
ATOM 2755 C CA . SER A 1 352 ? 15.515 -3.441 -0.230 1.00 79.75 352 SER A CA 1
ATOM 2756 C C . SER A 1 352 ? 16.352 -3.820 -1.458 1.00 79.75 352 SER A C 1
ATOM 2758 O O . SER A 1 352 ? 16.951 -2.950 -2.093 1.00 79.75 352 SER A O 1
ATOM 2760 N N . TYR A 1 353 ? 16.340 -5.101 -1.846 1.00 83.50 353 TYR A N 1
ATOM 2761 C CA . TYR A 1 353 ? 17.076 -5.581 -3.022 1.00 83.50 353 TYR A CA 1
ATOM 2762 C C . TYR A 1 353 ? 16.521 -5.018 -4.333 1.00 83.50 353 TYR A C 1
ATOM 2764 O O . TYR A 1 353 ? 17.295 -4.586 -5.183 1.00 83.50 353 TYR A O 1
ATOM 2772 N N . SER A 1 354 ? 15.196 -4.955 -4.491 1.00 83.38 354 SER A N 1
ATOM 2773 C CA . SER A 1 354 ? 14.572 -4.370 -5.685 1.00 83.38 354 SER A CA 1
ATOM 2774 C C . SER A 1 354 ? 14.970 -2.901 -5.881 1.00 83.38 354 SER A C 1
ATOM 2776 O O . SER A 1 354 ? 15.334 -2.518 -6.989 1.00 83.38 354 SER A O 1
ATOM 2778 N N . ARG A 1 355 ? 14.996 -2.087 -4.815 1.00 83.50 355 ARG A N 1
ATOM 2779 C CA . ARG A 1 355 ? 15.444 -0.683 -4.905 1.00 83.50 355 ARG A CA 1
ATOM 2780 C C . ARG A 1 355 ? 16.934 -0.554 -5.231 1.00 83.50 355 ARG A C 1
ATOM 2782 O O . ARG A 1 355 ? 17.320 0.356 -5.960 1.00 83.50 355 ARG A O 1
ATOM 2789 N N . ALA A 1 356 ? 17.769 -1.456 -4.717 1.00 87.94 356 ALA A N 1
ATOM 2790 C CA . ALA A 1 356 ? 19.183 -1.488 -5.079 1.00 87.94 356 ALA A CA 1
ATOM 2791 C C . ALA A 1 356 ? 19.385 -1.860 -6.561 1.00 87.94 356 ALA A C 1
ATOM 2793 O O . ALA A 1 356 ? 20.183 -1.223 -7.246 1.00 87.94 356 ALA A O 1
ATOM 2794 N N . LEU A 1 357 ? 18.604 -2.813 -7.085 1.00 86.31 357 LEU A N 1
ATOM 2795 C CA . LEU A 1 357 ? 18.593 -3.153 -8.513 1.00 86.31 357 LEU A CA 1
ATOM 2796 C C . LEU A 1 357 ? 18.143 -1.970 -9.385 1.00 86.31 357 LEU A C 1
ATOM 2798 O O . LEU A 1 357 ? 18.752 -1.724 -10.427 1.00 86.31 357 LEU A O 1
ATOM 2802 N N . ASP A 1 358 ? 17.141 -1.201 -8.945 1.00 83.00 358 ASP A N 1
ATOM 2803 C CA . ASP A 1 358 ? 16.698 0.018 -9.638 1.00 83.00 358 ASP A CA 1
ATOM 2804 C C . ASP A 1 358 ? 17.858 1.034 -9.762 1.00 83.00 358 ASP A C 1
ATOM 2806 O O . ASP A 1 358 ? 18.112 1.565 -10.848 1.00 83.00 358 ASP A O 1
ATOM 2810 N N . ALA A 1 359 ? 18.639 1.233 -8.690 1.00 85.44 359 ALA A N 1
ATOM 2811 C CA . ALA A 1 359 ? 19.832 2.088 -8.710 1.00 85.44 359 ALA A CA 1
ATOM 2812 C C . ALA A 1 359 ? 20.924 1.554 -9.663 1.00 85.44 359 ALA A C 1
ATOM 2814 O O . ALA A 1 359 ? 21.529 2.320 -10.422 1.00 85.44 359 ALA A O 1
ATOM 2815 N N . CYS A 1 360 ? 21.147 0.234 -9.695 1.00 86.06 360 CYS A N 1
ATOM 2816 C CA . CYS A 1 360 ? 22.058 -0.402 -10.654 1.00 86.06 360 CYS A CA 1
ATOM 2817 C C . CYS A 1 360 ? 21.595 -0.230 -12.111 1.00 86.06 360 CYS A C 1
ATOM 2819 O O . CYS A 1 360 ? 22.438 -0.138 -13.010 1.00 86.06 360 CYS A O 1
ATOM 2821 N N . SER A 1 361 ? 20.280 -0.158 -12.358 1.00 82.31 361 SER A N 1
ATOM 2822 C CA . SER A 1 361 ? 19.708 -0.026 -13.704 1.00 82.31 361 SER A CA 1
ATOM 2823 C C . SER A 1 361 ? 20.047 1.330 -14.318 1.00 82.31 361 SER A C 1
ATOM 2825 O O . SER A 1 361 ? 20.437 1.388 -15.486 1.00 82.31 361 SER A O 1
ATOM 2827 N N . GLY A 1 362 ? 19.976 2.411 -13.532 1.00 75.81 362 GLY A N 1
ATOM 2828 C CA . GLY A 1 362 ? 20.390 3.749 -13.973 1.00 75.81 362 GLY A CA 1
ATOM 2829 C C . GLY A 1 362 ? 21.879 3.823 -14.335 1.00 75.81 362 GLY A C 1
ATOM 2830 O O . GLY A 1 362 ? 22.253 4.462 -15.319 1.00 75.81 362 GLY A O 1
ATOM 2831 N N . ALA A 1 363 ? 22.723 3.100 -13.594 1.00 80.81 363 ALA A N 1
ATOM 2832 C CA . ALA A 1 363 ? 24.174 3.080 -13.780 1.00 80.81 363 ALA A CA 1
ATOM 2833 C C . ALA A 1 363 ? 24.691 2.002 -14.757 1.00 80.81 363 ALA A C 1
ATOM 2835 O O . ALA A 1 363 ? 25.894 1.948 -15.017 1.00 80.81 363 ALA A O 1
ATOM 2836 N N . ARG A 1 364 ? 23.812 1.146 -15.305 1.00 85.19 364 ARG A N 1
ATOM 2837 C CA . ARG A 1 364 ? 24.151 0.041 -16.232 1.00 85.19 364 ARG A CA 1
ATOM 2838 C C . ARG A 1 364 ? 25.170 -0.965 -15.669 1.00 85.19 364 ARG A C 1
ATOM 2840 O O . ARG A 1 364 ? 25.958 -1.548 -16.413 1.00 85.19 364 ARG A O 1
ATOM 2847 N N . ARG A 1 365 ? 25.172 -1.178 -14.350 1.00 87.75 365 ARG A N 1
ATOM 2848 C CA . ARG A 1 365 ? 26.113 -2.076 -13.653 1.00 87.75 365 ARG A CA 1
ATOM 2849 C C . ARG A 1 365 ? 25.523 -3.478 -13.483 1.00 87.75 365 ARG A C 1
ATOM 2851 O O . ARG A 1 365 ? 25.049 -3.835 -12.411 1.00 87.75 365 ARG A O 1
ATOM 2858 N N . TRP A 1 366 ? 25.540 -4.266 -14.556 1.00 86.06 366 TRP A N 1
ATOM 2859 C CA . TRP A 1 366 ? 24.940 -5.607 -14.582 1.00 86.06 366 TRP A CA 1
ATOM 2860 C C . TRP A 1 366 ? 25.671 -6.639 -13.707 1.00 86.06 366 TRP A C 1
ATOM 2862 O O . TRP A 1 366 ? 25.013 -7.481 -13.104 1.00 86.06 366 TRP A O 1
ATOM 2872 N N . GLU A 1 367 ? 26.998 -6.553 -13.581 1.00 89.25 367 GLU A N 1
ATOM 2873 C CA . GLU A 1 367 ? 27.794 -7.467 -12.740 1.00 89.25 367 GLU A CA 1
ATOM 2874 C C . GLU A 1 367 ? 27.377 -7.381 -11.264 1.00 89.25 367 GLU A C 1
ATOM 2876 O O . GLU A 1 367 ? 27.116 -8.397 -10.621 1.00 89.25 367 GLU A O 1
ATOM 2881 N N . GLU A 1 368 ? 27.224 -6.156 -10.760 1.00 88.69 368 GLU A N 1
ATOM 2882 C CA . GLU A 1 368 ? 26.782 -5.885 -9.388 1.00 88.69 368 GLU A CA 1
ATOM 2883 C C . GLU A 1 368 ? 25.337 -6.345 -9.167 1.00 88.69 368 GLU A C 1
ATOM 2885 O O . GLU A 1 368 ? 25.017 -6.927 -8.135 1.00 88.69 368 GLU A O 1
ATOM 2890 N N . ALA A 1 369 ? 24.461 -6.156 -10.160 1.00 87.69 369 ALA A N 1
ATOM 2891 C CA . ALA A 1 369 ? 23.081 -6.631 -10.090 1.00 87.69 369 ALA A CA 1
ATOM 2892 C C . ALA A 1 369 ? 22.994 -8.163 -9.971 1.00 87.69 369 ALA A C 1
ATOM 2894 O O . ALA A 1 369 ? 22.185 -8.672 -9.195 1.00 87.69 369 ALA A O 1
ATOM 2895 N N . LEU A 1 370 ? 23.848 -8.908 -10.681 1.00 87.56 370 LEU A N 1
ATOM 2896 C CA . LEU A 1 370 ? 23.943 -10.363 -10.521 1.00 87.56 370 LEU A CA 1
ATOM 2897 C C . LEU A 1 370 ? 24.501 -10.749 -9.145 1.00 87.56 370 LEU A C 1
ATOM 2899 O O . LEU A 1 370 ? 24.004 -11.699 -8.536 1.00 87.56 370 LEU A O 1
ATOM 2903 N N . GLY A 1 371 ? 25.477 -9.994 -8.631 1.00 88.88 371 GLY A N 1
ATOM 2904 C CA . GLY A 1 371 ? 25.970 -10.137 -7.259 1.00 88.88 371 GLY A CA 1
ATOM 2905 C C . GLY A 1 371 ? 24.855 -9.974 -6.220 1.00 88.88 371 GLY A C 1
ATOM 2906 O O . GLY A 1 371 ? 24.692 -10.829 -5.352 1.00 88.88 371 GLY A O 1
ATOM 2907 N N . LEU A 1 372 ? 24.006 -8.951 -6.366 1.00 88.88 372 LEU A N 1
ATOM 2908 C CA . LEU A 1 372 ? 22.864 -8.705 -5.476 1.00 88.88 372 LEU A CA 1
ATOM 2909 C C . LEU A 1 372 ? 21.845 -9.855 -5.470 1.00 88.88 372 LEU A C 1
ATOM 2911 O O . LEU A 1 372 ? 21.297 -10.184 -4.418 1.00 88.88 372 LEU A O 1
ATOM 2915 N N . VAL A 1 373 ? 21.598 -10.494 -6.616 1.00 86.12 373 VAL A N 1
ATOM 2916 C CA . VAL A 1 373 ? 20.716 -11.672 -6.694 1.00 86.12 373 VAL A CA 1
ATOM 2917 C C . VAL A 1 373 ? 21.336 -12.873 -5.989 1.00 86.12 373 VAL A C 1
ATOM 2919 O O . VAL A 1 373 ? 20.641 -13.587 -5.265 1.00 86.12 373 VAL A O 1
ATOM 2922 N N . GLN A 1 374 ? 22.635 -13.108 -6.180 1.00 86.56 374 GLN A N 1
ATOM 2923 C CA . GLN A 1 374 ? 23.337 -14.183 -5.478 1.00 86.56 374 GLN A CA 1
ATOM 2924 C C . GLN A 1 374 ? 23.285 -13.965 -3.963 1.00 86.56 374 GLN A C 1
ATOM 2926 O O . GLN A 1 374 ? 22.988 -14.901 -3.219 1.00 86.56 374 GLN A O 1
ATOM 2931 N N . ASP A 1 375 ? 23.482 -12.727 -3.516 1.00 87.00 375 ASP A N 1
ATOM 2932 C CA . ASP A 1 375 ? 23.332 -12.320 -2.121 1.00 87.00 375 ASP A CA 1
ATOM 2933 C C . ASP A 1 375 ? 21.910 -12.567 -1.592 1.00 87.00 375 ASP A C 1
ATOM 2935 O O . ASP A 1 375 ? 21.741 -13.138 -0.512 1.00 87.00 375 ASP A O 1
ATOM 2939 N N . LEU A 1 376 ? 20.876 -12.204 -2.357 1.00 84.88 376 LEU A N 1
ATOM 2940 C CA . LEU A 1 376 ? 19.470 -12.453 -2.017 1.00 84.88 376 LEU A CA 1
ATOM 2941 C C . LEU A 1 376 ? 19.202 -13.955 -1.817 1.00 84.88 376 LEU A C 1
ATOM 2943 O O . LEU A 1 376 ? 18.589 -14.353 -0.820 1.00 84.88 376 LEU A O 1
ATOM 2947 N N . LEU A 1 377 ? 19.718 -14.800 -2.715 1.00 83.38 377 LEU A N 1
ATOM 2948 C CA . LEU A 1 377 ? 19.595 -16.257 -2.622 1.00 83.38 377 LEU A CA 1
ATOM 2949 C C . LEU A 1 377 ? 20.342 -16.826 -1.407 1.00 83.38 377 LEU A C 1
ATOM 2951 O O . LEU A 1 377 ? 19.826 -17.716 -0.725 1.00 83.38 377 LEU A O 1
ATOM 2955 N N . GLN A 1 378 ? 21.523 -16.292 -1.077 1.00 85.44 378 GLN A N 1
ATOM 2956 C CA . GLN A 1 378 ? 22.262 -16.674 0.133 1.00 85.44 378 GLN A CA 1
ATOM 2957 C C . GLN A 1 378 ? 21.489 -16.337 1.418 1.00 85.44 378 GLN A C 1
ATOM 2959 O O . GLN A 1 378 ? 21.559 -17.090 2.393 1.00 85.44 378 GLN A O 1
ATOM 2964 N N . GLN A 1 379 ? 20.690 -15.264 1.409 1.00 78.75 379 GLN A N 1
ATOM 2965 C CA . GLN A 1 379 ? 19.782 -14.911 2.509 1.00 78.75 379 GLN A CA 1
ATOM 2966 C C . GLN A 1 379 ? 18.514 -15.781 2.569 1.00 78.75 379 GLN A C 1
ATOM 2968 O O . GLN A 1 379 ? 17.651 -15.551 3.417 1.00 78.75 379 GLN A O 1
ATOM 2973 N N . LYS A 1 380 ? 18.401 -16.813 1.718 1.00 80.50 380 LYS A N 1
ATOM 2974 C CA . LYS A 1 380 ? 17.231 -17.704 1.605 1.00 80.50 380 LYS A CA 1
ATOM 2975 C C . LYS A 1 380 ? 15.939 -16.967 1.242 1.00 80.50 380 LYS A C 1
ATOM 2977 O O . LYS A 1 380 ? 14.848 -17.458 1.538 1.00 80.50 380 LYS A O 1
ATOM 2982 N N . LEU A 1 381 ? 16.058 -15.802 0.612 1.00 76.81 381 LEU A N 1
ATOM 2983 C CA . LEU A 1 381 ? 14.935 -15.121 -0.012 1.00 76.81 381 LEU A CA 1
ATOM 2984 C C . LEU A 1 381 ? 14.733 -15.713 -1.411 1.00 76.81 381 LEU A C 1
ATOM 2986 O O . LEU A 1 381 ? 15.693 -16.093 -2.080 1.00 76.81 381 LEU A O 1
ATOM 2990 N N . LEU A 1 382 ? 13.479 -15.832 -1.837 1.00 77.69 382 LEU A N 1
ATOM 2991 C CA . LEU A 1 382 ? 13.145 -16.294 -3.182 1.00 77.69 382 LEU A CA 1
ATOM 2992 C C . LEU A 1 382 ? 12.921 -15.067 -4.074 1.00 77.69 382 LEU A C 1
ATOM 2994 O O . LEU A 1 382 ? 12.108 -14.223 -3.689 1.00 77.69 382 LEU A O 1
ATOM 2998 N N . PRO A 1 383 ? 13.614 -14.952 -5.224 1.00 79.06 383 PRO A N 1
ATOM 2999 C CA . PRO A 1 383 ? 13.351 -13.897 -6.191 1.00 79.06 383 PRO A CA 1
ATOM 3000 C C . PRO A 1 383 ? 11.877 -13.890 -6.592 1.00 79.06 383 PRO A C 1
ATOM 3002 O O . PRO A 1 383 ? 11.302 -14.927 -6.926 1.00 79.06 383 PRO A O 1
ATOM 3005 N N . ASP A 1 384 ? 11.269 -12.713 -6.552 1.00 80.62 384 ASP A N 1
ATOM 3006 C CA . ASP A 1 384 ? 9.924 -12.484 -7.059 1.00 80.62 384 ASP A CA 1
ATOM 3007 C C . ASP A 1 384 ? 9.969 -11.869 -8.465 1.00 80.62 384 ASP A C 1
ATOM 3009 O O . ASP A 1 384 ? 11.032 -11.539 -8.996 1.00 80.62 384 ASP A O 1
ATOM 3013 N N . LEU A 1 385 ? 8.798 -11.688 -9.076 1.00 81.94 385 LEU A N 1
ATOM 3014 C CA . LEU A 1 385 ? 8.697 -11.111 -10.416 1.00 81.94 385 LEU A CA 1
ATOM 3015 C C . LEU A 1 385 ? 9.353 -9.719 -10.504 1.00 81.94 385 LEU A C 1
ATOM 3017 O O . LEU A 1 385 ? 9.985 -9.415 -11.511 1.00 81.94 385 LEU A O 1
ATOM 3021 N N . GLN A 1 386 ? 9.276 -8.898 -9.447 1.00 81.88 386 GLN A N 1
ATOM 3022 C CA . GLN A 1 386 ? 9.924 -7.580 -9.420 1.00 81.88 386 GLN A CA 1
ATOM 3023 C C . GLN A 1 386 ? 11.449 -7.683 -9.455 1.00 81.88 386 GLN A C 1
ATOM 3025 O O . GLN A 1 386 ? 12.097 -6.940 -10.190 1.00 81.88 386 GLN A O 1
ATOM 3030 N N . THR A 1 387 ? 12.021 -8.620 -8.700 1.00 80.62 387 THR A N 1
ATOM 3031 C CA . THR A 1 387 ? 13.463 -8.893 -8.702 1.00 80.62 387 THR A CA 1
ATOM 3032 C C . THR A 1 387 ? 13.924 -9.320 -10.096 1.00 80.62 387 THR A C 1
ATOM 3034 O O . THR A 1 387 ? 14.918 -8.806 -10.607 1.00 80.62 387 THR A O 1
ATOM 3037 N N . VAL A 1 388 ? 13.165 -10.208 -10.747 1.00 82.44 388 VAL A N 1
ATOM 3038 C CA . VAL A 1 388 ? 13.472 -10.706 -12.097 1.00 82.44 388 VAL A CA 1
ATOM 3039 C C . VAL A 1 388 ? 13.435 -9.593 -13.137 1.00 82.44 388 VAL A C 1
ATOM 3041 O O . VAL A 1 388 ? 14.384 -9.432 -13.906 1.00 82.44 388 VAL A O 1
ATOM 3044 N N . THR A 1 389 ? 12.384 -8.780 -13.117 1.00 85.00 389 THR A N 1
ATOM 3045 C CA . THR A 1 389 ? 12.253 -7.616 -13.995 1.00 85.00 389 THR A CA 1
ATOM 3046 C C . THR A 1 389 ? 13.363 -6.591 -13.754 1.00 85.00 389 THR A C 1
ATOM 3048 O O . TH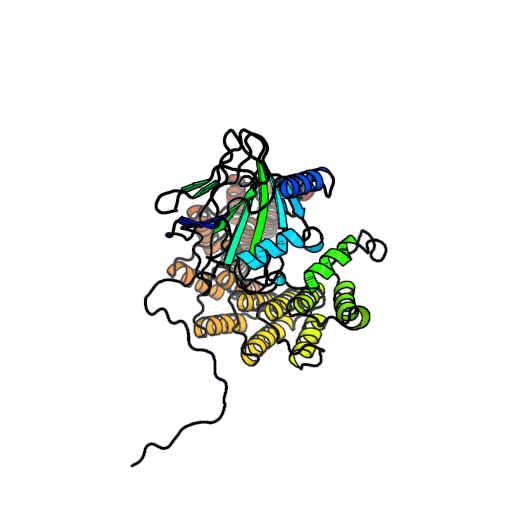R A 1 389 ? 13.914 -6.055 -14.715 1.00 85.00 389 THR A O 1
ATOM 3051 N N . GLY A 1 390 ? 13.747 -6.353 -12.496 1.00 84.44 390 GLY A N 1
ATOM 3052 C CA . GLY A 1 390 ? 14.843 -5.449 -12.141 1.00 84.44 390 GLY A CA 1
ATOM 3053 C C . GLY A 1 390 ? 16.175 -5.881 -12.756 1.00 84.44 390 GLY A C 1
ATOM 3054 O O . GLY A 1 390 ? 16.822 -5.096 -13.445 1.00 84.44 390 GLY A O 1
ATOM 3055 N N . VAL A 1 391 ? 16.554 -7.152 -12.597 1.00 87.00 391 VAL A N 1
ATOM 3056 C CA . VAL A 1 391 ? 17.794 -7.710 -13.173 1.00 87.00 391 VAL A CA 1
ATOM 3057 C C . VAL A 1 391 ? 17.770 -7.648 -14.697 1.00 87.00 391 VAL A C 1
ATOM 3059 O O . VAL A 1 391 ? 18.719 -7.160 -15.314 1.00 87.00 391 VAL A O 1
ATOM 3062 N N . ALA A 1 392 ? 16.662 -8.075 -15.311 1.00 86.69 392 ALA A N 1
ATOM 3063 C CA . ALA A 1 392 ? 16.491 -8.003 -16.757 1.00 86.69 392 ALA A CA 1
ATOM 3064 C C . ALA A 1 392 ? 16.603 -6.554 -17.263 1.00 86.69 392 ALA A C 1
ATOM 3066 O O . ALA A 1 392 ? 17.200 -6.319 -18.316 1.00 86.69 392 ALA A O 1
ATOM 3067 N N . SER A 1 393 ? 16.103 -5.574 -16.502 1.00 86.81 393 SER A N 1
ATOM 3068 C CA . SER A 1 393 ? 16.218 -4.152 -16.834 1.00 86.81 393 SER A CA 1
ATOM 3069 C C . SER A 1 393 ? 17.669 -3.689 -16.808 1.00 86.81 393 SER A C 1
ATOM 3071 O O . SER A 1 393 ? 18.115 -3.066 -17.774 1.00 86.81 393 SER A O 1
ATOM 3073 N N . VAL A 1 394 ? 18.433 -4.036 -15.767 1.00 87.94 394 VAL A N 1
ATOM 3074 C CA . VAL A 1 394 ? 19.856 -3.670 -15.668 1.00 87.94 394 VAL A CA 1
ATOM 3075 C C . VAL A 1 394 ? 20.643 -4.250 -16.847 1.00 87.94 394 VAL A C 1
ATOM 3077 O O . VAL A 1 394 ? 21.368 -3.516 -17.522 1.00 87.94 394 VAL A O 1
ATOM 3080 N N . CYS A 1 395 ? 20.465 -5.542 -17.137 1.00 87.81 395 CYS A N 1
ATOM 3081 C CA . CYS A 1 395 ? 21.135 -6.225 -18.247 1.00 87.81 395 CYS A CA 1
ATOM 3082 C C . CYS A 1 395 ? 20.761 -5.614 -19.607 1.00 87.81 395 CYS A C 1
ATOM 3084 O O . CYS A 1 395 ? 21.637 -5.354 -20.431 1.00 87.81 395 CYS A O 1
ATOM 3086 N N . SER A 1 396 ? 19.480 -5.297 -19.819 1.00 86.69 396 SER A N 1
ATOM 3087 C CA . SER A 1 396 ? 19.003 -4.667 -21.058 1.00 86.69 396 SER A CA 1
ATOM 3088 C C . SER A 1 396 ? 19.610 -3.279 -21.266 1.00 86.69 396 SER A C 1
ATOM 3090 O O . SER A 1 396 ? 20.073 -2.963 -22.360 1.00 86.69 396 SER A O 1
ATOM 3092 N N . HIS A 1 397 ? 19.672 -2.449 -20.218 1.00 84.00 397 HIS A N 1
ATOM 3093 C CA . HIS A 1 397 ? 20.268 -1.111 -20.298 1.00 84.00 397 HIS A CA 1
ATOM 3094 C C . HIS A 1 397 ? 21.793 -1.143 -20.455 1.00 84.00 397 HIS A C 1
ATOM 3096 O O . HIS A 1 397 ? 22.359 -0.228 -21.060 1.00 84.00 397 HIS A O 1
ATOM 3102 N N . ALA A 1 398 ? 22.454 -2.183 -19.943 1.00 85.19 398 ALA A N 1
ATOM 3103 C CA . ALA A 1 398 ? 23.880 -2.418 -20.137 1.00 85.19 398 ALA A CA 1
ATOM 3104 C C . ALA A 1 398 ? 24.240 -2.964 -21.530 1.00 85.19 398 ALA A C 1
ATOM 3106 O O . ALA A 1 398 ? 25.402 -2.891 -21.917 1.00 85.19 398 ALA A O 1
ATOM 3107 N N . GLY A 1 399 ? 23.261 -3.458 -22.295 1.00 82.75 399 GLY A N 1
ATOM 3108 C CA . GLY A 1 399 ? 23.480 -4.086 -23.602 1.00 82.75 399 GLY A CA 1
ATOM 3109 C C . GLY A 1 399 ? 23.756 -5.592 -23.537 1.00 82.75 399 GLY A C 1
ATOM 3110 O O . GLY A 1 399 ? 23.904 -6.221 -24.581 1.00 82.75 399 GLY A O 1
ATOM 3111 N N . GLU A 1 400 ? 23.745 -6.185 -22.344 1.00 88.31 400 GLU A N 1
ATOM 3112 C CA . GLU A 1 400 ? 23.940 -7.621 -22.105 1.00 88.31 400 GLU A CA 1
ATOM 3113 C C . GLU A 1 400 ? 22.610 -8.383 -22.220 1.00 88.31 400 GLU A C 1
ATOM 3115 O O . GLU A 1 400 ? 22.097 -8.986 -21.272 1.00 88.31 400 GLU A O 1
ATOM 3120 N N . TRP A 1 401 ? 22.000 -8.316 -23.402 1.00 85.50 401 TRP A N 1
ATOM 3121 C CA . TRP A 1 401 ? 20.667 -8.863 -23.666 1.00 85.50 401 TRP A CA 1
ATOM 3122 C C . TRP A 1 401 ? 20.591 -10.388 -23.492 1.00 85.50 401 TRP A C 1
ATOM 3124 O O . TRP A 1 401 ? 19.544 -10.908 -23.102 1.00 85.50 401 TRP A O 1
ATOM 3134 N N . GLN A 1 402 ? 21.692 -11.113 -23.721 1.00 88.31 402 GLN A N 1
ATOM 3135 C CA . GLN A 1 402 ? 21.749 -12.563 -23.519 1.00 88.31 402 GLN A CA 1
ATOM 3136 C C . GLN A 1 402 ? 21.530 -12.930 -22.049 1.00 88.31 402 GLN A C 1
ATOM 3138 O O . GLN A 1 402 ? 20.818 -13.890 -21.757 1.00 88.31 402 GLN A O 1
ATOM 3143 N N . LEU A 1 403 ? 22.108 -12.153 -21.126 1.00 85.75 403 LEU A N 1
ATOM 3144 C CA . LEU A 1 403 ? 21.959 -12.375 -19.688 1.00 85.75 403 LEU A CA 1
ATOM 3145 C C . LEU A 1 403 ? 20.529 -12.077 -19.228 1.00 85.75 403 LEU A C 1
ATOM 3147 O O . LEU A 1 403 ? 19.971 -12.856 -18.459 1.00 85.75 403 LEU A O 1
ATOM 3151 N N . ALA A 1 404 ? 19.907 -11.015 -19.753 1.00 85.44 404 ALA A N 1
ATOM 3152 C CA . ALA A 1 404 ? 18.511 -10.682 -19.454 1.00 85.44 404 ALA A CA 1
ATOM 3153 C C . ALA A 1 404 ? 17.553 -11.832 -19.823 1.00 85.44 404 ALA A C 1
ATOM 3155 O O . ALA A 1 404 ? 16.683 -12.203 -19.035 1.00 85.44 404 ALA A O 1
ATOM 3156 N N . LEU A 1 405 ? 17.741 -12.426 -21.007 1.00 83.50 405 LEU A N 1
ATOM 3157 C CA . LEU A 1 405 ? 16.918 -13.536 -21.496 1.00 83.50 405 LEU A CA 1
ATOM 3158 C C . LEU A 1 405 ? 17.200 -14.848 -20.765 1.00 83.50 405 LEU A C 1
ATOM 3160 O O . LEU A 1 405 ? 16.262 -15.565 -20.420 1.00 83.50 405 LEU A O 1
ATOM 3164 N N . ALA A 1 406 ? 18.474 -15.169 -20.523 1.00 84.88 406 ALA A N 1
ATOM 3165 C CA . ALA A 1 406 ? 18.854 -16.366 -19.780 1.00 84.88 406 ALA A CA 1
ATOM 3166 C C . ALA A 1 406 ? 18.238 -16.349 -18.375 1.00 84.88 406 ALA A C 1
ATOM 3168 O O . ALA A 1 406 ? 17.620 -17.331 -17.963 1.00 84.88 406 ALA A O 1
ATOM 3169 N N . PHE A 1 407 ? 18.324 -15.202 -17.694 1.00 81.62 407 PHE A N 1
ATOM 3170 C CA . PHE A 1 407 ? 17.758 -15.026 -16.363 1.00 81.62 407 PHE A CA 1
ATOM 3171 C C . PHE A 1 407 ? 16.229 -15.138 -16.366 1.00 81.62 407 PHE A C 1
ATOM 3173 O O . PHE A 1 407 ? 15.661 -15.820 -15.520 1.00 81.62 407 PHE A O 1
ATOM 3180 N N . ALA A 1 408 ? 15.537 -14.538 -17.339 1.00 80.56 408 ALA A N 1
ATOM 3181 C CA . ALA A 1 408 ? 14.081 -14.656 -17.431 1.00 80.56 408 ALA A CA 1
ATOM 3182 C C . ALA A 1 408 ? 13.604 -16.083 -17.767 1.00 80.56 408 ALA A C 1
ATOM 3184 O O . ALA A 1 408 ? 12.583 -16.530 -17.241 1.00 80.56 408 ALA A O 1
ATOM 3185 N N . ASN A 1 409 ? 14.346 -16.820 -18.599 1.00 79.38 409 ASN A N 1
ATOM 3186 C CA . ASN A 1 409 ? 14.018 -18.203 -18.951 1.00 79.38 409 ASN A CA 1
ATOM 3187 C C . ASN A 1 409 ? 14.180 -19.161 -17.764 1.00 79.38 409 ASN A C 1
ATOM 3189 O O . ASN A 1 409 ? 13.300 -19.987 -17.536 1.00 79.38 409 ASN A O 1
ATOM 3193 N N . GLU A 1 410 ? 15.234 -19.001 -16.959 1.00 78.12 410 GLU A N 1
ATOM 3194 C CA . GLU A 1 410 ? 15.442 -19.798 -15.740 1.00 78.12 410 GLU A CA 1
ATOM 3195 C C . GLU A 1 410 ? 14.265 -19.664 -14.753 1.00 78.12 410 GLU A C 1
ATOM 3197 O O . GLU A 1 410 ? 13.907 -20.604 -14.046 1.00 78.12 410 GLU A O 1
ATOM 3202 N N . GLN A 1 411 ? 13.605 -18.505 -14.736 1.00 71.00 411 GLN A N 1
ATOM 3203 C CA . GLN A 1 411 ? 12.476 -18.230 -13.843 1.00 71.00 411 GLN A CA 1
ATOM 3204 C C . GLN A 1 411 ? 11.135 -18.734 -14.393 1.00 71.00 411 GLN A C 1
ATOM 3206 O O . GLN A 1 411 ? 10.216 -19.039 -13.625 1.00 71.00 411 GLN A O 1
ATOM 3211 N N . ARG A 1 412 ? 11.034 -18.920 -15.715 1.00 65.88 412 ARG A N 1
ATOM 3212 C CA . ARG A 1 412 ? 9.899 -19.606 -16.349 1.00 65.88 412 ARG A CA 1
ATOM 3213 C C . ARG A 1 412 ? 9.836 -21.071 -15.915 1.00 65.88 412 ARG A C 1
ATOM 3215 O O . ARG A 1 412 ? 8.746 -21.579 -15.639 1.00 65.88 412 ARG A O 1
ATOM 3222 N N . ASP A 1 413 ? 10.995 -21.707 -15.749 1.00 61.16 413 ASP A N 1
ATOM 3223 C CA . ASP A 1 413 ? 11.104 -23.066 -15.206 1.00 61.16 413 ASP A CA 1
ATOM 3224 C C . ASP A 1 413 ? 10.634 -23.143 -13.740 1.00 61.16 413 ASP A C 1
ATOM 3226 O O . ASP A 1 413 ? 10.103 -24.167 -13.301 1.00 61.16 413 ASP A O 1
ATOM 3230 N N . GLN A 1 414 ? 10.718 -22.031 -12.999 1.00 64.25 414 GLN A N 1
ATOM 3231 C CA . GLN A 1 414 ? 10.214 -21.893 -11.626 1.00 64.25 414 GLN A CA 1
ATOM 3232 C C . GLN A 1 414 ? 8.718 -21.520 -11.541 1.00 64.25 414 GLN A C 1
ATOM 3234 O O . GLN A 1 414 ? 8.198 -21.293 -10.448 1.00 64.25 414 GLN A O 1
ATOM 3239 N N . ARG A 1 415 ? 7.990 -21.532 -12.670 1.00 68.50 415 ARG A N 1
ATOM 3240 C CA . ARG A 1 415 ? 6.546 -21.229 -12.787 1.00 68.50 415 ARG A CA 1
ATOM 3241 C C . ARG A 1 415 ? 6.146 -19.790 -12.434 1.00 68.50 415 ARG A C 1
ATOM 3243 O O . ARG A 1 415 ? 4.977 -19.550 -12.122 1.00 68.50 415 ARG A O 1
ATOM 3250 N N . LEU A 1 416 ? 7.065 -18.830 -12.513 1.00 69.69 416 LEU A N 1
ATOM 3251 C CA . LEU A 1 416 ? 6.704 -17.413 -12.467 1.00 69.69 416 LEU A CA 1
ATOM 3252 C C . LEU A 1 416 ? 6.123 -17.004 -13.827 1.00 69.69 416 LEU A C 1
ATOM 3254 O O . LEU A 1 416 ? 6.770 -17.161 -14.861 1.00 69.69 416 LEU A O 1
ATOM 3258 N N . LEU A 1 417 ? 4.877 -16.523 -13.834 1.00 74.00 417 LEU A N 1
ATOM 3259 C CA . LEU A 1 417 ? 4.218 -16.042 -15.050 1.00 74.00 417 LEU A CA 1
ATOM 3260 C C . LEU A 1 417 ? 4.678 -14.604 -15.341 1.00 74.00 417 LEU A C 1
ATOM 3262 O O . LEU A 1 417 ? 4.493 -13.748 -14.473 1.00 74.00 417 LEU A O 1
ATOM 3266 N N . PRO A 1 418 ? 5.254 -14.323 -16.525 1.00 78.25 418 PRO A N 1
ATOM 3267 C CA . PRO A 1 418 ? 5.652 -12.971 -16.897 1.00 78.25 418 PRO A CA 1
ATOM 3268 C C . PRO A 1 418 ? 4.455 -12.019 -16.965 1.00 78.25 418 PRO A C 1
ATOM 3270 O O . PRO A 1 418 ? 3.410 -12.363 -17.523 1.00 78.25 418 PRO A O 1
ATOM 3273 N N . ASP A 1 419 ? 4.617 -10.811 -16.428 1.00 81.69 419 ASP A N 1
ATOM 3274 C CA . ASP A 1 419 ? 3.670 -9.714 -16.608 1.00 81.69 419 ASP A CA 1
ATOM 3275 C C . ASP A 1 419 ? 4.078 -8.820 -17.791 1.00 81.69 419 ASP A C 1
ATOM 3277 O O . ASP A 1 419 ? 5.124 -9.004 -18.420 1.00 81.69 419 ASP A O 1
ATOM 3281 N N . GLY A 1 420 ? 3.234 -7.837 -18.117 1.00 80.25 420 GLY A N 1
ATOM 3282 C CA . GLY A 1 420 ? 3.516 -6.901 -19.210 1.00 80.25 420 GLY A CA 1
ATOM 3283 C C . GLY A 1 420 ? 4.823 -6.125 -19.019 1.00 80.25 420 GLY A C 1
ATOM 3284 O O . GLY A 1 420 ? 5.483 -5.805 -20.004 1.00 80.25 420 GLY A O 1
ATOM 3285 N N . LEU A 1 421 ? 5.233 -5.878 -17.769 1.00 82.44 421 LEU A N 1
ATOM 3286 C CA . LEU A 1 421 ? 6.470 -5.166 -17.471 1.00 82.44 421 LEU A CA 1
ATOM 3287 C C . LEU A 1 421 ? 7.696 -6.020 -17.817 1.00 82.44 421 LEU A C 1
ATOM 3289 O O . LEU A 1 421 ? 8.574 -5.537 -18.529 1.00 82.44 421 LEU A O 1
ATOM 3293 N N . LEU A 1 422 ? 7.729 -7.290 -17.396 1.00 83.56 422 LEU A N 1
ATOM 3294 C CA . LEU A 1 422 ? 8.811 -8.211 -17.749 1.00 83.56 422 LEU A CA 1
ATOM 3295 C C . LEU A 1 422 ? 8.905 -8.398 -19.269 1.00 83.56 422 LEU A C 1
ATOM 3297 O O . LEU A 1 422 ? 9.998 -8.317 -19.825 1.00 83.56 422 LEU A O 1
ATOM 3301 N N . PHE A 1 423 ? 7.776 -8.580 -19.962 1.00 85.81 423 PHE A N 1
ATOM 3302 C CA . PHE A 1 423 ? 7.775 -8.675 -21.425 1.00 85.81 423 PHE A CA 1
ATOM 3303 C C . PHE A 1 423 ? 8.320 -7.410 -22.100 1.00 85.81 423 PHE A C 1
ATOM 3305 O O . PHE A 1 423 ? 9.152 -7.516 -23.000 1.00 85.81 423 PHE A O 1
ATOM 3312 N N . GLY A 1 424 ? 7.917 -6.222 -21.640 1.00 85.75 424 GLY A N 1
ATOM 3313 C CA . GLY A 1 424 ? 8.465 -4.956 -22.127 1.00 85.75 424 GLY A CA 1
ATOM 3314 C C . GLY A 1 424 ? 9.980 -4.862 -21.917 1.00 85.75 424 GLY A C 1
ATOM 3315 O O . GLY A 1 424 ? 10.713 -4.480 -22.828 1.00 85.75 424 GLY A O 1
ATOM 3316 N N . THR A 1 425 ? 10.480 -5.282 -20.753 1.00 86.19 425 THR A N 1
ATOM 3317 C CA . THR A 1 425 ? 11.920 -5.326 -20.465 1.00 86.19 425 THR A CA 1
ATOM 3318 C C . THR A 1 425 ? 12.671 -6.299 -21.379 1.00 86.19 425 THR A C 1
ATOM 3320 O O . THR A 1 425 ? 13.744 -5.964 -21.876 1.00 86.19 425 THR A O 1
ATOM 3323 N N . LEU A 1 426 ? 12.111 -7.476 -21.665 1.00 88.06 426 LEU A N 1
ATOM 3324 C CA . LEU A 1 426 ? 12.725 -8.435 -22.590 1.00 88.06 426 LEU A CA 1
ATOM 3325 C C . LEU A 1 426 ? 12.701 -7.944 -24.042 1.00 88.06 426 LEU A C 1
ATOM 3327 O O . LEU A 1 426 ? 13.681 -8.122 -24.761 1.00 88.06 426 LEU A O 1
ATOM 3331 N N . LEU A 1 427 ? 11.638 -7.256 -24.467 1.00 88.00 427 LEU A N 1
ATOM 3332 C CA . LEU A 1 427 ? 11.587 -6.605 -25.779 1.00 88.00 427 LEU A CA 1
ATOM 3333 C C . LEU A 1 427 ? 12.626 -5.482 -25.899 1.00 88.00 427 LEU A C 1
ATOM 3335 O O . LEU A 1 427 ? 13.234 -5.327 -26.958 1.00 88.00 427 LEU A O 1
ATOM 3339 N N . LEU A 1 428 ? 12.890 -4.741 -24.816 1.00 87.31 428 LEU A N 1
ATOM 3340 C CA . LEU A 1 428 ? 14.008 -3.796 -24.761 1.00 87.31 428 LEU A CA 1
ATOM 3341 C C . LEU A 1 428 ? 15.357 -4.514 -24.911 1.00 87.31 428 LEU A C 1
ATOM 3343 O O . LEU A 1 428 ? 16.217 -4.030 -25.648 1.00 87.31 428 LEU A O 1
ATOM 3347 N N . ALA A 1 429 ? 15.541 -5.672 -24.270 1.00 87.75 429 ALA A N 1
ATOM 3348 C CA . ALA A 1 429 ? 16.731 -6.500 -24.464 1.00 87.75 429 ALA A CA 1
ATOM 3349 C C . ALA A 1 429 ? 16.893 -6.901 -25.942 1.00 87.75 429 ALA A C 1
ATOM 3351 O O . ALA A 1 429 ? 17.975 -6.747 -26.507 1.00 87.75 429 ALA A O 1
ATOM 3352 N N . CYS A 1 430 ? 15.813 -7.343 -26.594 1.00 86.81 430 CYS A N 1
ATOM 3353 C CA . CYS A 1 430 ? 15.807 -7.690 -28.017 1.00 86.81 430 CYS A CA 1
ATOM 3354 C C . CYS A 1 430 ? 16.121 -6.493 -28.925 1.00 86.81 430 CYS A C 1
ATOM 3356 O O . CYS A 1 430 ? 16.860 -6.659 -29.895 1.00 86.81 430 CYS A O 1
ATOM 3358 N N . GLU A 1 431 ? 15.620 -5.293 -28.602 1.00 86.44 431 GLU A N 1
ATOM 3359 C CA . GLU A 1 431 ? 15.978 -4.056 -29.310 1.00 86.44 431 GLU A CA 1
ATOM 3360 C C . GLU A 1 431 ? 17.489 -3.807 -29.230 1.00 86.44 431 GLU A C 1
ATOM 3362 O O . GLU A 1 431 ? 18.132 -3.579 -30.253 1.00 86.44 431 GLU A O 1
ATOM 3367 N N . LYS A 1 432 ? 18.080 -3.891 -28.030 1.00 83.81 432 LYS A N 1
ATOM 3368 C CA . LYS A 1 432 ? 19.523 -3.669 -27.837 1.00 83.81 432 LYS A CA 1
ATOM 3369 C C . LYS A 1 432 ? 20.384 -4.767 -28.457 1.00 83.81 432 LYS A C 1
ATOM 3371 O O . LYS A 1 432 ? 21.473 -4.473 -28.942 1.00 83.81 432 LYS A O 1
ATOM 3376 N N . GLY A 1 433 ? 19.889 -6.001 -28.471 1.00 82.62 433 GLY A N 1
ATOM 3377 C CA . GLY A 1 433 ? 20.545 -7.149 -29.091 1.00 82.62 433 GLY A CA 1
ATOM 3378 C C . GLY A 1 433 ? 20.345 -7.280 -30.598 1.00 82.62 433 GLY A C 1
ATOM 3379 O O . GLY A 1 433 ? 20.920 -8.190 -31.194 1.00 82.62 433 GLY A O 1
ATOM 3380 N N . LEU A 1 434 ? 19.549 -6.398 -31.218 1.00 81.25 434 LEU A N 1
ATOM 3381 C CA . LEU A 1 434 ? 19.185 -6.442 -32.641 1.00 81.25 434 LEU A CA 1
ATOM 3382 C C . LEU A 1 434 ? 18.605 -7.808 -33.062 1.00 81.25 434 LEU A C 1
ATOM 3384 O O . LEU A 1 434 ? 18.873 -8.303 -34.161 1.00 81.25 434 LEU A O 1
ATOM 3388 N N . ASN A 1 435 ? 17.848 -8.446 -32.162 1.00 84.06 435 ASN A N 1
ATOM 3389 C CA . ASN A 1 435 ? 17.363 -9.814 -32.330 1.00 84.06 435 ASN A CA 1
ATOM 3390 C C . ASN A 1 435 ? 15.841 -9.839 -32.535 1.00 84.06 435 ASN A C 1
ATOM 3392 O O . ASN A 1 435 ? 15.059 -9.965 -31.590 1.00 84.06 435 ASN A O 1
ATOM 3396 N N . TRP A 1 436 ? 15.432 -9.681 -33.794 1.00 83.12 436 TRP A N 1
ATOM 3397 C CA . TRP A 1 436 ? 14.029 -9.610 -34.203 1.00 83.12 436 TRP A CA 1
ATOM 3398 C C . TRP A 1 436 ? 13.297 -10.955 -34.079 1.00 83.12 436 TRP A C 1
ATOM 3400 O O . TRP A 1 436 ? 12.108 -10.962 -33.776 1.00 83.12 436 TRP A O 1
ATOM 3410 N N . GLU A 1 437 ? 13.989 -12.085 -34.255 1.00 85.38 437 GLU A N 1
ATOM 3411 C CA . GLU A 1 437 ? 13.398 -13.429 -34.143 1.00 85.38 437 GLU A CA 1
ATOM 3412 C C . GLU A 1 437 ? 12.835 -13.648 -32.735 1.00 85.38 437 GLU A C 1
ATOM 3414 O O . GLU A 1 437 ? 11.657 -13.963 -32.565 1.00 85.38 437 GLU A O 1
ATOM 3419 N N . LEU A 1 438 ? 13.646 -13.346 -31.718 1.00 85.44 438 LEU A N 1
ATOM 3420 C CA . LEU A 1 438 ? 13.231 -13.427 -30.319 1.00 85.44 438 LEU A CA 1
ATOM 3421 C C . LEU A 1 438 ? 12.139 -12.408 -29.973 1.00 85.44 438 LEU A C 1
ATOM 3423 O O . LEU A 1 438 ? 11.247 -12.714 -29.185 1.00 85.44 438 LEU A O 1
ATOM 3427 N N . ALA A 1 439 ? 12.160 -11.215 -30.576 1.00 85.94 439 ALA A N 1
ATOM 3428 C CA . ALA A 1 439 ? 11.092 -10.236 -30.378 1.00 85.94 439 ALA A CA 1
ATOM 3429 C C . ALA A 1 439 ? 9.733 -10.769 -30.873 1.00 85.94 439 ALA A C 1
ATOM 3431 O O . ALA A 1 439 ? 8.717 -10.585 -30.203 1.00 85.94 439 ALA A O 1
ATOM 3432 N N . LEU A 1 440 ? 9.705 -11.478 -32.008 1.00 85.06 440 LEU A N 1
ATOM 3433 C CA . LEU A 1 440 ? 8.491 -12.111 -32.533 1.00 85.06 440 LEU A CA 1
ATOM 3434 C C . LEU A 1 440 ? 8.021 -13.285 -31.663 1.00 85.06 440 LEU A C 1
ATOM 3436 O O . LEU A 1 440 ? 6.817 -13.429 -31.434 1.00 85.06 440 LEU A O 1
ATOM 3440 N N . GLU A 1 441 ? 8.949 -14.098 -31.153 1.00 87.00 441 GLU A N 1
ATOM 3441 C CA . GLU A 1 441 ? 8.631 -15.178 -30.211 1.00 87.00 441 GLU A CA 1
ATOM 3442 C C . GLU A 1 441 ? 8.017 -14.635 -28.914 1.00 87.00 441 GLU A C 1
ATOM 3444 O O . GLU A 1 441 ? 6.983 -15.140 -28.469 1.00 87.00 441 GLU A O 1
ATOM 3449 N N . LEU A 1 442 ? 8.588 -13.561 -28.357 1.00 86.44 442 LEU A N 1
ATOM 3450 C CA . LEU A 1 442 ? 8.069 -12.891 -27.162 1.00 86.44 442 LEU A CA 1
ATOM 3451 C C . LEU A 1 442 ? 6.674 -12.302 -27.395 1.00 86.44 442 LEU A C 1
ATOM 3453 O O . LEU A 1 442 ? 5.802 -12.467 -26.545 1.00 86.44 442 LEU A O 1
ATOM 3457 N N . LEU A 1 443 ? 6.416 -11.688 -28.555 1.00 84.25 443 LEU A N 1
ATOM 3458 C CA . LEU A 1 443 ? 5.070 -11.219 -28.910 1.00 84.25 443 LEU A CA 1
ATOM 3459 C C . LEU A 1 443 ? 4.058 -12.374 -28.984 1.00 84.25 443 LEU A C 1
ATOM 3461 O O . LEU A 1 443 ? 2.935 -12.250 -28.498 1.00 84.25 443 LEU A O 1
ATOM 3465 N N . ALA A 1 444 ? 4.445 -13.513 -29.563 1.00 84.81 444 ALA A N 1
ATOM 3466 C CA . ALA A 1 444 ? 3.587 -14.697 -29.611 1.00 84.81 444 ALA A CA 1
ATOM 3467 C C . ALA A 1 444 ? 3.366 -15.320 -28.219 1.00 84.81 444 ALA A C 1
ATOM 3469 O O . ALA A 1 444 ? 2.321 -15.924 -27.965 1.00 84.81 444 ALA A O 1
ATOM 3470 N N . ASP A 1 445 ? 4.345 -15.211 -27.321 1.00 84.31 445 ASP A N 1
ATOM 3471 C CA . ASP A 1 445 ? 4.230 -15.633 -25.924 1.00 84.31 445 ASP A CA 1
ATOM 3472 C C . ASP A 1 445 ? 3.311 -14.707 -25.109 1.00 84.31 445 ASP A C 1
ATOM 3474 O O . ASP A 1 445 ? 2.521 -15.207 -24.302 1.00 84.31 445 ASP A O 1
ATOM 3478 N N . MET A 1 446 ? 3.347 -13.391 -25.348 1.00 85.19 446 MET A N 1
ATOM 3479 C CA . MET A 1 446 ? 2.418 -12.424 -24.743 1.00 85.19 446 MET A CA 1
ATOM 3480 C C . MET A 1 446 ? 0.964 -12.736 -25.112 1.00 85.19 446 MET A C 1
ATOM 3482 O O . MET A 1 446 ? 0.104 -12.799 -24.231 1.00 85.19 446 MET A O 1
ATOM 3486 N N . GLU A 1 447 ? 0.699 -13.014 -26.394 1.00 82.69 447 GLU A N 1
ATOM 3487 C CA . GLU A 1 447 ? -0.633 -13.396 -26.883 1.00 82.69 447 GLU A CA 1
ATOM 3488 C C . GLU A 1 447 ? -1.125 -14.696 -26.244 1.00 82.69 447 GLU A C 1
ATOM 3490 O O . GLU A 1 447 ? -2.250 -14.764 -25.747 1.00 82.69 447 GLU A O 1
ATOM 3495 N N . ARG A 1 448 ? -0.264 -15.721 -26.192 1.00 84.12 448 ARG A N 1
ATOM 3496 C CA . ARG A 1 448 ? -0.583 -17.000 -25.535 1.00 84.12 448 ARG A CA 1
ATOM 3497 C C . ARG A 1 448 ? -0.857 -16.836 -24.041 1.00 84.12 448 ARG A C 1
ATOM 3499 O O . ARG A 1 448 ? -1.691 -17.553 -23.495 1.00 84.12 448 ARG A O 1
ATOM 3506 N N . SER A 1 449 ? -0.192 -15.881 -23.399 1.00 81.06 449 SER A N 1
ATOM 3507 C CA . SER A 1 449 ? -0.359 -15.575 -21.975 1.00 81.06 449 SER A CA 1
ATOM 3508 C C . SER A 1 449 ? -1.527 -14.621 -21.696 1.00 81.06 449 SER A C 1
ATOM 3510 O O . SER A 1 449 ? -1.777 -14.296 -20.539 1.00 81.06 449 SER A O 1
ATOM 3512 N N . SER A 1 450 ? -2.265 -14.189 -22.730 1.00 81.38 450 SER A N 1
ATOM 3513 C CA . SER A 1 450 ? -3.357 -13.205 -22.633 1.00 81.38 450 SER A CA 1
ATOM 3514 C C . SER A 1 450 ? -2.939 -11.877 -21.981 1.00 81.38 450 SER A C 1
ATOM 3516 O O . SER A 1 450 ? -3.759 -11.200 -21.359 1.00 81.38 450 SER A O 1
ATOM 3518 N N . VAL A 1 451 ? -1.665 -11.496 -22.116 1.00 79.25 451 VAL A N 1
ATOM 3519 C CA . VAL A 1 451 ? -1.151 -10.211 -21.632 1.00 79.25 451 VAL A CA 1
ATOM 3520 C C . VAL A 1 451 ? -1.351 -9.174 -22.740 1.00 79.25 451 VAL A C 1
ATOM 3522 O O . VAL A 1 451 ? -0.859 -9.387 -23.850 1.00 79.25 451 VAL A O 1
ATOM 3525 N N . PRO A 1 452 ? -2.079 -8.069 -22.488 1.00 77.25 452 PRO A N 1
ATOM 3526 C CA . PRO A 1 452 ? -2.321 -7.066 -23.513 1.00 77.25 452 PRO A CA 1
ATOM 3527 C C . PRO A 1 452 ? -1.010 -6.392 -23.911 1.00 77.25 452 PRO A C 1
ATOM 3529 O O . PRO A 1 452 ? -0.201 -6.019 -23.060 1.00 77.25 452 PRO A O 1
ATOM 3532 N N . LEU A 1 453 ? -0.818 -6.222 -25.216 1.00 78.44 453 LEU A N 1
ATOM 3533 C CA . LEU A 1 453 ? 0.319 -5.493 -25.750 1.00 78.44 453 LEU A CA 1
ATOM 3534 C C . LEU A 1 453 ? 0.089 -3.993 -25.547 1.00 78.44 453 LEU A C 1
ATOM 3536 O O . LEU A 1 453 ? -0.858 -3.427 -26.091 1.00 78.44 453 LEU A O 1
ATOM 3540 N N . ASP A 1 454 ? 0.943 -3.352 -24.755 1.00 79.81 454 ASP A N 1
ATOM 3541 C CA . ASP A 1 454 ? 0.858 -1.917 -24.513 1.00 79.81 454 ASP A CA 1
ATOM 3542 C C . ASP A 1 454 ? 1.607 -1.112 -25.604 1.00 79.81 454 ASP A C 1
ATOM 3544 O O . ASP A 1 454 ? 2.417 -1.662 -26.368 1.00 79.81 454 ASP A O 1
ATOM 3548 N N . PRO A 1 455 ? 1.356 0.206 -25.718 1.00 79.19 455 PRO A N 1
ATOM 3549 C CA . PRO A 1 455 ? 2.016 1.050 -26.718 1.00 79.19 455 PRO A CA 1
ATOM 3550 C C . PRO A 1 455 ? 3.548 1.068 -26.598 1.00 79.19 455 PRO A C 1
ATOM 3552 O O . PRO A 1 455 ? 4.257 1.231 -27.593 1.00 79.19 455 PRO A O 1
ATOM 3555 N N . ILE A 1 456 ? 4.080 0.895 -25.382 1.00 81.38 456 ILE A N 1
ATOM 3556 C CA . ILE A 1 456 ? 5.525 0.895 -25.125 1.00 81.38 456 ILE A CA 1
ATOM 3557 C C . ILE A 1 456 ? 6.156 -0.393 -25.663 1.00 81.38 456 ILE A C 1
ATOM 3559 O O . ILE A 1 456 ? 7.106 -0.310 -26.445 1.00 81.38 456 ILE A O 1
ATOM 3563 N N . SER A 1 457 ? 5.605 -1.561 -25.321 1.00 81.94 457 SER A N 1
ATOM 3564 C CA . SER A 1 457 ? 6.061 -2.864 -25.824 1.00 81.94 457 SER A CA 1
ATOM 3565 C C . SER A 1 457 ? 5.904 -2.971 -27.338 1.00 81.94 457 SER A C 1
ATOM 3567 O O . SER A 1 457 ? 6.806 -3.462 -28.014 1.00 81.94 457 SER A O 1
ATOM 3569 N N . SER A 1 458 ? 4.817 -2.421 -27.893 1.00 80.31 458 SER A N 1
ATOM 3570 C CA . SER A 1 458 ? 4.619 -2.314 -29.346 1.00 80.31 458 SER A CA 1
ATOM 3571 C C . SER A 1 458 ? 5.761 -1.547 -30.016 1.00 80.31 458 SER A C 1
ATOM 3573 O O . SER A 1 458 ? 6.343 -2.016 -30.991 1.00 80.31 458 SER A O 1
ATOM 3575 N N . ALA A 1 459 ? 6.129 -0.384 -29.471 1.00 84.56 459 ALA A N 1
ATOM 3576 C CA . ALA A 1 459 ? 7.212 0.425 -30.018 1.00 84.56 459 ALA A CA 1
ATOM 3577 C C . ALA A 1 459 ? 8.584 -0.265 -29.896 1.00 84.56 459 ALA A C 1
ATOM 3579 O O . ALA A 1 459 ? 9.391 -0.175 -30.819 1.00 84.56 459 ALA A O 1
ATOM 3580 N N . LEU A 1 460 ? 8.844 -0.960 -28.781 1.00 86.44 460 LEU A N 1
ATOM 3581 C CA . LEU A 1 460 ? 10.075 -1.735 -28.565 1.00 86.44 460 LEU A CA 1
ATOM 3582 C C . LEU A 1 460 ? 10.202 -2.880 -29.579 1.00 86.44 460 LEU A C 1
ATOM 3584 O O . LEU A 1 460 ? 11.252 -3.039 -30.198 1.00 86.44 460 LEU A O 1
ATOM 3588 N N . ALA A 1 461 ? 9.121 -3.629 -29.810 1.00 84.19 461 ALA A N 1
ATOM 3589 C CA . ALA A 1 461 ? 9.111 -4.727 -30.771 1.00 84.19 461 ALA A CA 1
ATOM 3590 C C . ALA A 1 461 ? 9.324 -4.248 -32.218 1.00 84.19 461 ALA A C 1
ATOM 3592 O O . ALA A 1 461 ? 10.097 -4.853 -32.963 1.00 84.19 461 ALA A O 1
ATOM 3593 N N . ILE A 1 462 ? 8.694 -3.131 -32.608 1.00 84.56 462 ILE A N 1
ATOM 3594 C CA . ILE A 1 462 ? 8.884 -2.516 -33.933 1.00 84.56 462 ILE A CA 1
ATOM 3595 C C . ILE A 1 462 ? 10.340 -2.076 -34.114 1.00 84.56 462 ILE A C 1
ATOM 3597 O O . ILE A 1 462 ? 10.947 -2.395 -35.136 1.00 84.56 462 ILE A O 1
ATOM 3601 N N . ARG A 1 463 ? 10.936 -1.407 -33.114 1.00 84.56 463 ARG A N 1
ATOM 3602 C CA . ARG A 1 463 ? 12.351 -1.000 -33.172 1.00 84.56 463 ARG A CA 1
ATOM 3603 C C . ARG A 1 463 ? 13.297 -2.193 -33.236 1.00 84.56 463 ARG A C 1
ATOM 3605 O O . ARG A 1 463 ? 14.241 -2.158 -34.018 1.00 84.56 463 ARG A O 1
ATOM 3612 N N . ALA A 1 464 ? 13.031 -3.263 -32.487 1.00 83.94 464 ALA A N 1
ATOM 3613 C CA . ALA A 1 464 ? 13.819 -4.490 -32.580 1.00 83.94 464 ALA A CA 1
ATOM 3614 C C . ALA A 1 464 ? 13.808 -5.067 -34.011 1.00 83.94 464 ALA A C 1
ATOM 3616 O O . ALA A 1 464 ? 14.856 -5.475 -34.511 1.00 83.94 464 ALA A O 1
ATOM 3617 N N . CYS A 1 465 ? 12.665 -5.014 -34.706 1.00 80.81 465 CYS A N 1
ATOM 3618 C CA . CYS A 1 465 ? 12.521 -5.481 -36.091 1.00 80.81 465 CYS A CA 1
ATOM 3619 C C . CYS A 1 465 ? 13.121 -4.526 -37.143 1.00 80.81 465 CYS A C 1
ATOM 3621 O O . CYS A 1 465 ? 13.549 -4.971 -38.206 1.00 80.81 465 CYS A O 1
ATOM 3623 N N . ALA A 1 466 ? 13.195 -3.224 -36.852 1.00 74.62 466 ALA A N 1
ATOM 3624 C CA . ALA A 1 466 ? 13.669 -2.191 -37.778 1.00 74.62 466 ALA A CA 1
ATOM 3625 C C . ALA A 1 466 ? 15.177 -2.259 -38.092 1.00 74.62 466 ALA A C 1
ATOM 3627 O O . ALA A 1 466 ? 15.640 -1.752 -39.112 1.00 74.62 466 ALA A O 1
ATOM 3628 N N . THR A 1 467 ? 15.967 -2.887 -37.223 1.00 64.31 467 THR A N 1
ATOM 3629 C CA . THR A 1 467 ? 17.432 -2.732 -37.175 1.00 64.31 467 THR A CA 1
ATOM 3630 C C . THR A 1 467 ? 18.231 -3.449 -38.277 1.00 64.31 467 THR A C 1
ATOM 3632 O O . THR A 1 467 ? 19.458 -3.345 -38.303 1.00 64.31 467 THR A O 1
ATOM 3635 N N . ARG A 1 468 ? 17.581 -4.146 -39.224 1.00 58.97 468 ARG A N 1
ATOM 3636 C CA . ARG A 1 468 ? 18.253 -4.895 -40.313 1.00 58.97 468 ARG A CA 1
ATOM 3637 C C . ARG A 1 468 ? 17.714 -4.643 -41.726 1.00 58.97 468 ARG A C 1
ATOM 3639 O O . ARG A 1 468 ? 17.784 -5.531 -42.569 1.00 58.97 468 ARG A O 1
ATOM 3646 N N . ASN A 1 469 ? 17.207 -3.444 -42.016 1.00 60.59 469 ASN A N 1
ATOM 3647 C CA . ASN A 1 469 ? 16.546 -3.141 -43.299 1.00 60.59 469 ASN A CA 1
ATOM 3648 C C . ASN A 1 469 ? 15.253 -3.945 -43.544 1.00 60.59 469 ASN A C 1
ATOM 3650 O O . ASN A 1 469 ? 14.694 -3.881 -44.635 1.00 60.59 469 ASN A O 1
ATOM 3654 N N . SER A 1 470 ? 14.751 -4.658 -42.532 1.00 70.44 470 SER A N 1
ATOM 3655 C CA . SER A 1 470 ? 13.485 -5.395 -42.578 1.00 70.44 470 SER A CA 1
ATOM 3656 C C . SER A 1 470 ? 12.319 -4.509 -42.134 1.00 70.44 470 SER A C 1
ATOM 3658 O O . SER A 1 470 ? 11.608 -4.792 -41.167 1.00 70.44 470 SER A O 1
ATOM 3660 N N . TRP A 1 471 ? 12.150 -3.376 -42.815 1.00 77.25 471 TRP A N 1
ATOM 3661 C CA . TRP A 1 471 ? 11.048 -2.440 -42.571 1.00 77.25 471 TRP A CA 1
ATOM 3662 C C . TRP A 1 471 ? 9.678 -3.097 -42.808 1.00 77.25 471 TRP A C 1
ATOM 3664 O O . TRP A 1 471 ? 8.691 -2.730 -42.176 1.00 77.25 471 TRP A O 1
ATOM 3674 N N . ASP A 1 472 ? 9.625 -4.128 -43.647 1.00 79.38 472 ASP A N 1
ATOM 3675 C CA . ASP A 1 472 ? 8.478 -5.003 -43.871 1.00 79.38 472 ASP A CA 1
ATOM 3676 C C . ASP A 1 472 ? 8.031 -5.736 -42.593 1.00 79.38 472 ASP A C 1
ATOM 3678 O O . ASP A 1 472 ? 6.836 -5.761 -42.288 1.00 79.38 472 ASP A O 1
ATOM 3682 N N . LEU A 1 473 ? 8.971 -6.251 -41.791 1.00 80.75 473 LEU A N 1
ATOM 3683 C CA . LEU A 1 473 ? 8.664 -6.875 -40.498 1.00 80.75 473 LEU A CA 1
ATOM 3684 C C . LEU A 1 473 ? 8.178 -5.842 -39.477 1.00 80.75 473 LEU A C 1
ATOM 3686 O O . LEU A 1 473 ? 7.215 -6.097 -38.756 1.00 80.75 473 LEU A O 1
ATOM 3690 N N . ALA A 1 474 ? 8.790 -4.656 -39.445 1.00 81.75 474 ALA A N 1
ATOM 3691 C CA . ALA A 1 474 ? 8.358 -3.558 -38.578 1.00 81.75 474 ALA A CA 1
ATOM 3692 C C . ALA A 1 474 ? 6.907 -3.123 -38.881 1.00 81.75 474 ALA A C 1
ATOM 3694 O O . ALA A 1 474 ? 6.111 -2.919 -37.961 1.00 81.75 474 ALA A O 1
ATOM 3695 N N . LEU A 1 475 ? 6.532 -3.058 -40.164 1.00 82.38 475 LEU A N 1
ATOM 3696 C CA . LEU A 1 475 ? 5.160 -2.774 -40.599 1.00 82.38 475 LEU A CA 1
ATOM 3697 C C . LEU A 1 475 ? 4.193 -3.920 -40.302 1.00 82.38 475 LEU A C 1
ATOM 3699 O O . LEU A 1 475 ? 3.049 -3.666 -39.920 1.00 82.38 475 LEU A O 1
ATOM 3703 N N . TRP A 1 476 ? 4.636 -5.170 -40.446 1.00 83.38 476 TRP A N 1
ATOM 3704 C CA . TRP A 1 476 ? 3.832 -6.331 -40.076 1.00 83.38 476 TRP A CA 1
ATOM 3705 C C . TRP A 1 476 ? 3.513 -6.330 -38.576 1.00 83.38 476 TRP A C 1
ATOM 3707 O O . TRP A 1 476 ? 2.352 -6.502 -38.196 1.00 83.38 476 TRP A O 1
ATOM 3717 N N . VAL A 1 477 ? 4.508 -6.049 -37.726 1.00 81.88 477 VAL A N 1
ATOM 3718 C CA . VAL A 1 477 ? 4.308 -5.900 -36.277 1.00 81.88 477 VAL A CA 1
ATOM 3719 C C . VAL A 1 477 ? 3.363 -4.732 -35.989 1.00 81.88 477 VAL A C 1
ATOM 3721 O O . VAL A 1 477 ? 2.406 -4.915 -35.245 1.00 81.88 477 VAL A O 1
ATOM 3724 N N . LEU A 1 478 ? 3.535 -3.569 -36.629 1.00 83.12 478 LEU A N 1
ATOM 3725 C CA . LEU A 1 478 ? 2.623 -2.428 -36.465 1.00 83.12 478 LEU A CA 1
ATOM 3726 C C . LEU A 1 478 ? 1.171 -2.770 -36.844 1.00 83.12 478 LEU A C 1
ATOM 3728 O O . LEU A 1 478 ? 0.236 -2.370 -36.143 1.00 83.12 478 LEU A O 1
ATOM 3732 N N . ALA A 1 479 ? 0.965 -3.501 -37.942 1.00 81.81 479 ALA A N 1
ATOM 3733 C CA . ALA A 1 479 ? -0.357 -3.946 -38.378 1.00 81.81 479 ALA A CA 1
ATOM 3734 C C . ALA A 1 479 ? -0.978 -4.924 -37.370 1.00 81.81 479 ALA A C 1
ATOM 3736 O O . ALA A 1 479 ? -2.159 -4.804 -37.040 1.00 81.81 479 ALA A O 1
ATOM 3737 N N . LYS A 1 480 ? -0.165 -5.836 -36.825 1.00 79.88 480 LYS A N 1
ATOM 3738 C CA . LYS A 1 480 ? -0.569 -6.768 -35.771 1.00 79.88 480 LYS A CA 1
ATOM 3739 C C . LYS A 1 480 ? -0.955 -6.036 -34.479 1.00 79.88 480 LYS A C 1
ATOM 3741 O O . LYS A 1 480 ? -2.016 -6.316 -33.928 1.00 79.88 480 LYS A O 1
ATOM 3746 N N . CYS A 1 481 ? -0.177 -5.039 -34.051 1.00 76.38 481 CYS A N 1
ATOM 3747 C CA . CYS A 1 481 ? -0.512 -4.195 -32.899 1.00 76.38 481 CYS A CA 1
ATOM 3748 C C . CYS A 1 481 ? -1.810 -3.402 -33.131 1.00 76.38 481 CYS A C 1
ATOM 3750 O O . CYS A 1 481 ? -2.652 -3.332 -32.242 1.00 76.38 481 CYS A O 1
ATOM 3752 N N . SER A 1 482 ? -2.003 -2.871 -34.346 1.00 75.00 482 SER A N 1
ATOM 3753 C CA . SER A 1 482 ? -3.202 -2.103 -34.728 1.00 75.00 482 SER A CA 1
ATOM 3754 C C . SER A 1 482 ? -4.487 -2.942 -34.727 1.00 75.00 482 SER A C 1
ATOM 3756 O O . SER A 1 482 ? -5.576 -2.402 -34.552 1.00 75.00 482 SER A O 1
ATOM 3758 N N . ALA A 1 483 ? -4.382 -4.260 -34.924 1.00 70.19 483 ALA A N 1
ATOM 3759 C CA . ALA A 1 483 ? -5.518 -5.174 -34.828 1.00 70.19 483 ALA A CA 1
ATOM 3760 C C . ALA A 1 483 ? -5.938 -5.454 -33.370 1.00 70.19 483 ALA A C 1
ATOM 3762 O O . ALA A 1 483 ? -7.087 -5.823 -33.129 1.00 70.19 483 ALA A O 1
ATOM 3763 N N . GLY A 1 484 ? -5.024 -5.276 -32.408 1.00 64.06 484 GLY A N 1
ATOM 3764 C CA . GLY A 1 484 ? -5.253 -5.493 -30.975 1.00 64.06 484 GLY A CA 1
ATOM 3765 C C . GLY A 1 484 ? -5.591 -4.232 -30.167 1.00 64.06 484 GLY A C 1
ATOM 3766 O O . GLY A 1 484 ? -6.018 -4.355 -29.020 1.00 64.06 484 GLY A O 1
ATOM 3767 N N . GLY A 1 485 ? -5.423 -3.032 -30.733 1.00 68.44 485 GLY A N 1
ATOM 3768 C CA . GLY A 1 485 ? -5.665 -1.747 -30.067 1.00 68.44 485 GLY A CA 1
ATOM 3769 C C . GLY A 1 485 ? -4.976 -0.577 -30.779 1.00 68.44 485 GLY A C 1
ATOM 3770 O O . GLY A 1 485 ? -4.428 -0.748 -31.865 1.00 68.44 485 GLY A O 1
ATOM 3771 N N . ASP A 1 486 ? -4.992 0.621 -30.183 1.00 72.25 486 ASP A N 1
ATOM 3772 C CA . ASP A 1 486 ? -4.183 1.742 -30.684 1.00 72.25 486 ASP A CA 1
ATOM 3773 C C . ASP A 1 486 ? -2.697 1.495 -30.344 1.00 72.25 486 ASP A C 1
ATOM 3775 O O . ASP A 1 486 ? -2.355 1.435 -29.159 1.00 72.25 486 ASP A O 1
ATOM 3779 N N . PRO A 1 487 ? -1.798 1.352 -31.340 1.00 68.94 487 PRO A N 1
ATOM 3780 C CA . PRO A 1 487 ? -0.369 1.149 -31.097 1.00 68.94 487 PRO A CA 1
ATOM 3781 C C . PRO A 1 487 ? 0.304 2.378 -30.459 1.00 68.94 487 PRO A C 1
ATOM 3783 O O . PRO A 1 487 ? 1.406 2.267 -29.917 1.00 68.94 487 PRO A O 1
ATOM 3786 N N . GLY A 1 488 ? -0.349 3.543 -30.497 1.00 78.31 488 GLY A N 1
ATOM 3787 C CA . GLY A 1 488 ? 0.127 4.787 -29.909 1.00 78.31 488 GLY A CA 1
ATOM 3788 C C . GLY A 1 488 ? 1.221 5.491 -30.725 1.00 78.31 488 GLY A C 1
ATOM 3789 O O . GLY A 1 488 ? 1.808 4.930 -31.660 1.00 78.31 488 GLY A O 1
ATOM 3790 N N . PRO A 1 489 ? 1.551 6.743 -30.360 1.00 79.94 489 PRO A N 1
ATOM 3791 C CA . PRO A 1 489 ? 2.387 7.609 -31.188 1.00 79.94 489 PRO A CA 1
ATOM 3792 C C . PRO A 1 489 ? 3.832 7.105 -31.289 1.00 79.94 489 PRO A C 1
ATOM 3794 O O . PRO A 1 489 ? 4.447 7.190 -32.346 1.00 79.94 489 PRO A O 1
ATOM 3797 N N . ARG A 1 490 ? 4.376 6.505 -30.220 1.00 80.12 490 ARG A N 1
ATOM 3798 C CA . ARG A 1 490 ? 5.760 5.991 -30.197 1.00 80.12 490 ARG A CA 1
ATOM 3799 C C . ARG A 1 490 ? 5.979 4.793 -31.121 1.00 80.12 490 ARG A C 1
ATOM 3801 O O . ARG A 1 490 ? 7.070 4.648 -31.662 1.00 80.12 490 ARG A O 1
ATOM 3808 N N . ALA A 1 491 ? 4.971 3.941 -31.288 1.00 80.75 491 ALA A N 1
ATOM 3809 C CA . ALA A 1 491 ? 5.032 2.798 -32.194 1.00 80.75 491 ALA A CA 1
ATOM 3810 C C . ALA A 1 491 ? 4.936 3.245 -33.660 1.00 80.75 491 ALA A C 1
ATOM 3812 O O . ALA A 1 491 ? 5.661 2.733 -34.508 1.00 80.75 491 ALA A O 1
ATOM 3813 N N . LEU A 1 492 ? 4.091 4.245 -33.940 1.00 82.06 492 LEU A N 1
ATOM 3814 C CA . LEU A 1 492 ? 3.988 4.862 -35.263 1.00 82.06 492 LEU A CA 1
ATOM 3815 C C . LEU A 1 492 ? 5.289 5.572 -35.657 1.00 82.06 492 LEU A C 1
ATOM 3817 O O . LEU A 1 492 ? 5.763 5.353 -36.766 1.00 82.06 492 LEU A O 1
ATOM 3821 N N . LEU A 1 493 ? 5.905 6.341 -34.747 1.00 83.06 493 LEU A N 1
ATOM 3822 C CA . LEU A 1 493 ? 7.229 6.933 -34.988 1.00 83.06 493 LEU A CA 1
ATOM 3823 C C . LEU A 1 493 ? 8.297 5.861 -35.240 1.00 83.06 493 LEU A C 1
ATOM 3825 O O . LEU A 1 493 ? 9.024 5.958 -36.218 1.00 83.06 493 LEU A O 1
ATOM 3829 N N . ALA A 1 494 ? 8.341 4.798 -34.429 1.00 83.38 494 ALA A N 1
ATOM 3830 C CA . ALA A 1 494 ? 9.293 3.705 -34.638 1.00 83.38 494 ALA A CA 1
ATOM 3831 C C . ALA A 1 494 ? 9.148 3.038 -36.020 1.00 83.38 494 ALA A C 1
ATOM 3833 O O . ALA A 1 494 ? 10.138 2.602 -36.602 1.00 83.38 494 ALA A O 1
ATOM 3834 N N . ALA A 1 495 ? 7.926 2.957 -36.552 1.00 82.94 495 ALA A N 1
ATOM 3835 C CA . ALA A 1 495 ? 7.681 2.438 -37.893 1.00 82.94 495 ALA A CA 1
ATOM 3836 C C . ALA A 1 495 ? 8.096 3.428 -38.994 1.00 82.94 495 ALA A C 1
ATOM 3838 O O . ALA A 1 495 ? 8.610 2.995 -40.021 1.00 82.94 495 ALA A O 1
ATOM 3839 N N . VAL A 1 496 ? 7.912 4.737 -38.782 1.00 83.88 496 VAL A N 1
ATOM 3840 C CA . VAL A 1 496 ? 8.423 5.786 -39.683 1.00 83.88 496 VAL A CA 1
ATOM 3841 C C . VAL A 1 496 ? 9.948 5.714 -39.764 1.00 83.88 496 VAL A C 1
ATOM 3843 O O . VAL A 1 496 ? 10.478 5.616 -40.869 1.00 83.88 496 VAL A O 1
ATOM 3846 N N . ASP A 1 497 ? 10.633 5.646 -38.618 1.00 82.81 497 ASP A N 1
ATOM 3847 C CA . ASP A 1 497 ? 12.097 5.533 -38.545 1.00 82.81 497 ASP A CA 1
ATOM 3848 C C . ASP A 1 497 ? 12.598 4.267 -39.269 1.00 82.81 497 ASP A C 1
ATOM 3850 O O . ASP A 1 497 ? 13.591 4.296 -39.997 1.00 82.81 497 ASP A O 1
ATOM 3854 N N . ALA A 1 498 ? 11.885 3.145 -39.111 1.00 82.31 498 ALA A N 1
ATOM 3855 C CA . ALA A 1 498 ? 12.202 1.889 -39.791 1.00 82.31 498 ALA A CA 1
ATOM 3856 C C . ALA A 1 498 ? 12.079 2.004 -41.318 1.00 82.31 498 ALA A C 1
ATOM 3858 O O . ALA A 1 498 ? 12.927 1.504 -42.060 1.00 82.31 498 ALA A O 1
ATOM 3859 N N . VAL A 1 499 ? 11.015 2.659 -41.788 1.00 81.12 499 VAL A N 1
ATOM 3860 C CA . VAL A 1 499 ? 10.738 2.869 -43.211 1.00 81.12 499 VAL A CA 1
ATOM 3861 C C . VAL A 1 499 ? 11.746 3.835 -43.841 1.00 81.12 499 VAL A C 1
ATOM 3863 O O . VAL A 1 499 ? 12.215 3.580 -44.953 1.00 81.12 499 VAL A O 1
ATOM 3866 N N . GLU A 1 500 ? 12.116 4.901 -43.129 1.00 79.69 500 GLU A N 1
ATOM 3867 C CA . GLU A 1 500 ? 13.142 5.857 -43.558 1.00 79.69 500 GLU A CA 1
ATOM 3868 C C . GLU A 1 500 ? 14.510 5.177 -43.701 1.00 79.69 500 GLU A C 1
ATOM 3870 O O . GLU A 1 500 ? 15.168 5.319 -44.733 1.00 79.69 500 GLU A O 1
ATOM 3875 N N . ALA A 1 501 ? 14.902 4.361 -42.716 1.00 75.06 501 ALA A N 1
ATOM 3876 C CA . ALA A 1 501 ? 16.155 3.608 -42.752 1.00 75.06 501 ALA A CA 1
ATOM 3877 C C . ALA A 1 501 ? 16.200 2.564 -43.887 1.00 75.06 501 ALA A C 1
ATOM 3879 O O . ALA A 1 501 ? 17.261 2.327 -44.464 1.00 75.06 501 ALA A O 1
ATOM 3880 N N . GLY A 1 502 ? 15.054 1.963 -44.228 1.00 72.31 502 GLY A N 1
ATOM 3881 C CA . GLY A 1 502 ? 14.926 0.928 -45.258 1.00 72.31 502 GLY A CA 1
ATOM 3882 C C . GLY A 1 502 ? 15.032 1.416 -46.708 1.00 72.31 502 GLY A C 1
ATOM 3883 O O . GLY A 1 502 ? 15.319 0.620 -47.607 1.00 72.31 502 GLY A O 1
ATOM 3884 N N . GLY A 1 503 ? 14.775 2.704 -46.967 1.00 64.88 503 GLY A N 1
ATOM 3885 C CA . GLY A 1 503 ? 14.974 3.371 -48.265 1.00 64.88 503 GLY A CA 1
ATOM 3886 C C . GLY A 1 503 ? 14.173 2.834 -49.466 1.00 64.88 503 GLY A C 1
ATOM 3887 O O . GLY A 1 503 ? 14.397 3.280 -50.588 1.00 64.88 503 GLY A O 1
ATOM 3888 N N . SER A 1 504 ? 13.269 1.868 -49.268 1.00 64.25 504 SER A N 1
ATOM 3889 C CA . SER A 1 504 ? 12.587 1.126 -50.348 1.00 64.25 504 SER A CA 1
ATOM 3890 C C . SER A 1 504 ? 11.053 1.104 -50.244 1.00 64.25 504 SER A C 1
ATOM 3892 O O . SER A 1 504 ? 10.390 0.463 -51.060 1.00 64.25 504 SER A O 1
ATOM 3894 N N . ALA A 1 505 ? 10.470 1.841 -49.297 1.00 68.06 505 ALA A N 1
ATOM 3895 C CA . ALA A 1 505 ? 9.022 2.013 -49.205 1.00 68.06 505 ALA A CA 1
ATOM 3896 C C . ALA A 1 505 ? 8.499 3.112 -50.146 1.00 68.06 505 ALA A C 1
ATOM 3898 O O . ALA A 1 505 ? 9.199 4.073 -50.466 1.00 68.06 505 ALA A O 1
ATOM 3899 N N . SER A 1 506 ? 7.234 2.998 -50.562 1.00 75.38 506 SER A N 1
ATOM 3900 C CA . SER A 1 506 ? 6.566 4.021 -51.373 1.00 75.38 506 SER A CA 1
ATOM 3901 C C . SER A 1 506 ? 6.414 5.346 -50.601 1.00 75.38 506 SER A C 1
ATOM 3903 O O . SER A 1 506 ? 5.999 5.294 -49.437 1.00 75.38 506 SER A O 1
ATOM 3905 N N . PRO A 1 507 ? 6.616 6.515 -51.241 1.00 76.44 507 PRO A N 1
ATOM 3906 C CA . PRO A 1 507 ? 6.410 7.831 -50.620 1.00 76.44 507 PRO A CA 1
ATOM 3907 C C . PRO A 1 507 ? 5.021 8.004 -49.985 1.00 76.44 507 PRO A C 1
ATOM 3909 O O . PRO A 1 507 ? 4.892 8.597 -48.921 1.00 76.44 507 PRO A O 1
ATOM 3912 N N . GLU A 1 508 ? 3.992 7.411 -50.593 1.00 79.81 508 GLU A N 1
ATOM 3913 C CA . GLU A 1 508 ? 2.601 7.451 -50.119 1.00 79.81 508 GLU A CA 1
ATOM 3914 C C . GLU A 1 508 ? 2.420 6.769 -48.752 1.00 79.81 508 GLU A C 1
ATOM 3916 O O . GLU A 1 508 ? 1.744 7.293 -47.869 1.00 79.81 508 GLU A O 1
ATOM 3921 N N . LEU A 1 509 ? 3.067 5.615 -48.549 1.00 79.19 509 LEU A N 1
ATOM 3922 C CA . LEU A 1 509 ? 3.047 4.884 -47.277 1.00 79.19 509 LEU A CA 1
ATOM 3923 C C . LEU A 1 509 ? 3.778 5.658 -46.172 1.00 79.19 509 LEU A C 1
ATOM 3925 O O . LEU A 1 509 ? 3.323 5.681 -45.028 1.00 79.19 509 LEU A O 1
ATOM 3929 N N . PHE A 1 510 ? 4.893 6.303 -46.516 1.00 79.81 510 PHE A N 1
ATOM 3930 C CA . PHE A 1 510 ? 5.646 7.144 -45.589 1.00 79.81 510 PHE A CA 1
ATOM 3931 C C . PHE A 1 510 ? 4.827 8.369 -45.153 1.00 79.81 510 PHE A C 1
ATOM 3933 O O . PHE A 1 510 ? 4.703 8.636 -43.958 1.00 79.81 510 PHE A O 1
ATOM 3940 N N . GLU A 1 511 ? 4.188 9.067 -46.097 1.00 81.12 511 GLU A N 1
ATOM 3941 C CA . GLU A 1 511 ? 3.301 10.198 -45.795 1.00 81.12 511 GLU A CA 1
ATOM 3942 C C . GLU A 1 511 ? 2.087 9.792 -44.945 1.00 81.12 511 GLU A C 1
ATOM 3944 O O . GLU A 1 511 ? 1.697 10.528 -44.034 1.00 81.12 511 GLU A O 1
ATOM 3949 N N . GLU A 1 512 ? 1.500 8.620 -45.199 1.00 83.31 512 GLU A N 1
ATOM 3950 C CA . GLU A 1 512 ? 0.390 8.084 -44.405 1.00 83.31 512 GLU A CA 1
ATOM 3951 C C . GLU A 1 512 ? 0.799 7.817 -42.949 1.00 83.31 512 GLU A C 1
ATOM 3953 O O . GLU A 1 512 ? 0.107 8.237 -42.018 1.00 83.31 512 GLU A O 1
ATOM 3958 N N . LEU A 1 513 ? 1.941 7.158 -42.732 1.00 81.06 513 LEU A N 1
ATOM 3959 C CA . LEU A 1 513 ? 2.451 6.867 -41.389 1.00 81.06 513 LEU A CA 1
ATOM 3960 C C . LEU A 1 513 ? 2.800 8.147 -40.624 1.00 81.06 513 LEU A C 1
ATOM 3962 O O . LEU A 1 513 ? 2.413 8.282 -39.462 1.00 81.06 513 LEU A O 1
ATOM 3966 N N . CYS A 1 514 ? 3.437 9.118 -41.285 1.00 79.69 514 CYS A N 1
ATOM 3967 C CA . CYS A 1 514 ? 3.713 10.438 -40.718 1.00 79.69 514 CYS A CA 1
ATOM 3968 C C . CYS A 1 514 ? 2.425 11.168 -40.311 1.00 79.69 514 CYS A C 1
ATOM 3970 O O . CYS A 1 514 ? 2.354 11.747 -39.224 1.00 79.69 514 CYS A O 1
ATOM 3972 N N . ARG A 1 515 ? 1.369 11.103 -41.135 1.00 82.19 515 ARG A N 1
ATOM 3973 C CA . ARG A 1 515 ? 0.069 11.714 -40.817 1.00 82.19 515 ARG A CA 1
ATOM 3974 C C . ARG A 1 515 ? -0.588 11.052 -39.608 1.00 82.19 515 ARG A C 1
ATOM 3976 O O . ARG A 1 515 ? -1.073 11.757 -38.722 1.00 82.19 515 ARG A O 1
ATOM 3983 N N . ARG A 1 516 ? -0.576 9.718 -39.543 1.00 81.38 516 ARG A N 1
ATOM 3984 C CA . ARG A 1 516 ? -1.114 8.952 -38.405 1.00 81.38 516 ARG A CA 1
ATOM 3985 C C . ARG A 1 516 ? -0.339 9.227 -37.117 1.00 81.38 516 ARG A C 1
ATOM 3987 O O . ARG A 1 516 ? -0.957 9.418 -36.071 1.00 81.38 516 ARG A O 1
ATOM 3994 N N . ALA A 1 517 ? 0.990 9.299 -37.191 1.00 77.44 517 ALA A N 1
ATOM 3995 C CA . ALA A 1 517 ? 1.843 9.654 -36.060 1.00 77.44 517 ALA A CA 1
ATOM 3996 C C . ALA A 1 517 ? 1.526 11.068 -35.538 1.00 77.44 517 ALA A C 1
ATOM 3998 O O . ALA A 1 517 ? 1.311 11.248 -34.338 1.00 77.44 517 ALA A O 1
ATOM 3999 N N . ALA A 1 518 ? 1.404 12.049 -36.441 1.00 75.38 518 ALA A N 1
ATOM 4000 C CA . ALA A 1 518 ? 1.060 13.427 -36.097 1.00 75.38 518 ALA A CA 1
ATOM 4001 C C . ALA A 1 518 ? -0.329 13.534 -35.444 1.00 75.38 518 ALA A C 1
ATOM 4003 O O . ALA A 1 518 ? -0.479 14.187 -34.412 1.00 75.38 518 ALA A O 1
ATOM 4004 N N . GLN A 1 519 ? -1.333 12.842 -35.990 1.00 74.19 519 GLN A N 1
ATOM 4005 C CA . GLN A 1 519 ? -2.683 12.809 -35.422 1.00 74.19 519 GLN A CA 1
ATOM 4006 C C . GLN A 1 519 ? -2.714 12.161 -34.034 1.00 74.19 519 GLN A C 1
ATOM 4008 O O . GLN A 1 519 ? -3.374 12.690 -33.150 1.00 74.19 519 GLN A O 1
ATOM 4013 N N . SER A 1 520 ? -1.973 11.073 -33.810 1.00 67.31 520 SER A N 1
ATOM 4014 C CA . SER A 1 520 ? -1.905 10.392 -32.508 1.00 67.31 520 SER A CA 1
ATOM 4015 C C . SER A 1 520 ? -1.190 11.235 -31.435 1.00 67.31 520 SER A C 1
ATOM 4017 O O . SER A 1 520 ? -1.614 11.259 -30.283 1.00 67.31 520 SER A O 1
ATOM 4019 N N . SER A 1 521 ? -0.157 11.999 -31.814 1.00 57.81 521 SER A N 1
ATOM 4020 C CA . SER A 1 521 ? 0.603 12.864 -30.892 1.00 57.81 521 SER A CA 1
ATOM 4021 C C . SER A 1 521 ? -0.151 14.107 -30.395 1.00 57.81 521 SER A C 1
ATOM 4023 O O . SER A 1 521 ? 0.203 14.670 -29.365 1.00 57.81 521 SER A O 1
ATOM 4025 N N . LEU A 1 522 ? -1.201 14.538 -31.104 1.00 49.47 522 LEU A N 1
ATOM 4026 C CA . LEU A 1 522 ? -2.018 15.703 -30.737 1.00 49.47 522 LEU A CA 1
ATOM 4027 C C . LEU A 1 522 ? -3.064 15.399 -29.646 1.00 49.47 522 LEU A C 1
ATOM 4029 O O . LEU A 1 522 ? -3.683 16.329 -29.131 1.00 49.47 522 LEU A O 1
ATOM 4033 N N . PHE A 1 523 ? -3.264 14.123 -29.296 1.00 45.50 523 PHE A N 1
ATOM 4034 C CA . PHE A 1 523 ? -4.266 13.661 -28.325 1.00 45.50 523 PHE A CA 1
ATOM 4035 C C . PHE A 1 523 ? -3.671 13.005 -27.060 1.00 45.50 523 PHE A C 1
ATOM 4037 O O . PHE A 1 523 ? -4.443 12.509 -26.239 1.00 45.50 523 PHE A O 1
ATOM 4044 N N . SER A 1 524 ? -2.339 12.987 -26.894 1.00 38.72 524 SER A N 1
ATOM 4045 C CA . SER A 1 524 ? -1.641 12.347 -25.759 1.00 38.72 524 SER A CA 1
ATOM 4046 C C . SER A 1 524 ? -1.214 13.313 -24.664 1.00 38.72 524 SER A C 1
ATOM 4048 O O . SER A 1 524 ? -0.578 14.328 -25.034 1.00 38.72 524 SER A O 1
#

pLDDT: mean 76.3, std 17.9, range [21.61, 98.5]

Secondary structure (DSSP, 8-state):
--------------------SS-PPBPPP-TTSTTEEEEEETTEEEEETTSS-HHHHHHHHHHHHHSSPPEEPEEEETTEEEEPSSB--EEEEE-GGG-HHHHHHHHHHHT--GGGBPPEEEEEE-TT--EEEE------SS--TTS--S--EEEEEEEE-S--SSB--EEETTSSS-EEE---TT-EEEE-SBBTT--B-TTTT-EEEPPBSS-EEEEEEEEESSPPPHHHHHHHHHHHH-TTTS-TT--TT-HHHHHHHHHHHHHTS-PPPPHHHHHHHHHHGGG-HHHHHHHHHHHHTT-SS--PPP-HHHHHHHHHHHHHS--TTHHHHHHHHHHHHHHTT----HHHHHHHHHHHHHHT-HHHHHHHHHHHHHTTPPP-HHHHHHHHHHHHHHT-HHHHHHHHHHHHHTTPPP-HHHHHHHHHHHHHTT-HHHHHHHHHHHHHTTPPPPHHHHHHHHHHHHTTS-HHHHHHHHHHHHHHS--HHHHHHHHHHHHHHH--S-HHHHHHHHHHHHHHHTT-

Organism: NCBI:txid2562237

Radius of gyration: 29.3 Å; chains: 1; bounding box: 70×64×92 Å

Sequence (524 aa):
MRPCSAARLGVRFPRSLCPASGTPSFHQINLAYPGLEMVRSQPDIFLVHDFFSATQCERLIRKAQQGDAMVPAGVFSPQGLKRSESRTSSQCLCPQREVPSLLHKVVELLGCPSRHLEACQIIRYEAGQFFAPHGDFSSNGTRSSAGFVDCARLATLFVYLNDVERGGETDFPNAAPPLRVTPSRGLAVVHFPASLDYVSDARRTRHQSLPAVDEKWIFATWMWSGPRSQNLELLRQLGRGYSHVWPESYDPLSTDVALRLLEMLLSRFRLQPDLYSFNLALAACREQWTVVLSLLTQWRQGLLVSKLRPDVVSFNTALAAVSSSGAPGDWTCAIDLLETMREDRVPPDLQSYSRALDACSGARRWEEALGLVQDLLQQKLLPDLQTVTGVASVCSHAGEWQLALAFANEQRDQRLLPDGLLFGTLLLACEKGLNWELALELLADMERSSVPLDPISSALAIRACATRNSWDLALWVLAKCSAGGDPGPRALLAAVDAVEAGGSASPELFEELCRRAAQSSLFS